Protein 4G6Z (pdb70)

Organism: Burkholderia thailandensis (strain ATCC 700388 / DSM 13276 / CCUG 48851 / CIP 106301 / E264) (NCBI:txid271848)

Radius of gyration: 27.38 Å; Cα contacts (8 Å, |Δi|>4): 593; chains: 1; bounding box: 40×52×103 Å

B-factor: mean 34.62, std 13.92, range [14.54, 99.1]

Foldseek 3Di:
DQAEEEQEDAQQPFAFLQNCLLLLQRLLQCLLRVHFYEYEYEHPPVVRHDPNSVVLSVVLCVLLPSDGDYDHHYLVVCQVVLLVVVVVCVVVLQKFWADCPPCLVRDDPPDDHDDHDPVGQIFIWGPFDCADWFWAQALQQGIDIGGSVPPHGDGQADSVGGGDRLSSVLSCCQVSVHAEYEEACVCVVSQRVSQRVNVVSPHDRHHYYHAAFEAEPVRHGADVVVPGQGSVSCLVFFARSQLSSLQSLPQFFDDPPDRDDGPVVSSNPDDSNGGDNYYGYDDVVSSLVSRLVVLLVDQLVVLLVSLQVLLVVVVAHPVLQVVWFPSSLLSNQQSNVGSGSSVSNVQSCVRRDDPPNDPDPVSSVVRGDPVRVVVVVVD

CATH classification: 3.40.50.620

Secondary structure (DSSP, 8-state):
---EEEE-----S--BHHHHHHHHHHHHHHHHTT-EEEEEE----GGG--HHHHHHHHHHHHHTT---SEEEEEGGG-HHHHHHHHHHHHHTTSEE-------TT---TTPPPPPPPTT-PPPEEE----SSEEEEEETTTEEEEEEGGG----EEE-TTSPBPHHHHHHHHHHHTT--EEEEEGGGGGGHHHHHHHHHHTTPPPPEEEEEPPEE-TTSSB--TTTTPPBHHHHHHTT--HHHHHHHHHTSSB-BTB-----HHHHHHH--GGGB-SS-EE--HHHHHHHHHHHHHHS-HHHHHHHHHHHHHTTT--HHHHHHSS-HHHHHHHH-TT-SSHHHHHHHHGGGTS-----S-HHHHHHHS-HHHHHHHHH-

Structure (mmCIF, N/CA/C/O backbone):
data_4G6Z
#
_entry.id   4G6Z
#
_cell.length_a   88.950
_cell.length_b   88.950
_cell.length_c   132.270
_cell.angle_alpha   90.000
_cell.angle_beta   90.000
_cell.angle_gamma   90.000
#
_symmetry.space_group_name_H-M   'P 41 21 2'
#
loop_
_entity.id
_entity.type
_entity.pdbx_description
1 polymer 'Glutamate-tRNA ligase'
2 non-polymer 'GLUTAMIC ACID'
3 non-polymer (4S)-2-METHYL-2,4-PENTANEDIOL
4 non-polymer 'SODIUM ION'
5 non-polymer 'CHLORIDE ION'
6 water water
#
loop_
_atom_site.group_PDB
_atom_site.id
_atom_site.type_symbol
_atom_site.label_atom_id
_atom_site.label_alt_id
_atom_site.label_comp_id
_atom_site.label_asym_id
_atom_site.label_entity_id
_atom_site.label_seq_id
_atom_site.pdbx_PDB_ins_code
_atom_site.Cartn_x
_atom_site.Cartn_y
_atom_site.Cartn_z
_atom_site.occupancy
_atom_site.B_iso_or_equiv
_atom_site.auth_seq_id
_atom_site.auth_comp_id
_atom_site.auth_asym_id
_atom_site.auth_atom_id
_atom_site.pdbx_PDB_model_num
ATOM 1 N N . ARG A 1 24 ? 4.929 36.946 22.814 1.00 48.37 3 ARG A N 1
ATOM 2 C CA . ARG A 1 24 ? 5.181 35.665 23.537 1.00 47.04 3 ARG A CA 1
ATOM 3 C C . ARG A 1 24 ? 5.906 35.914 24.846 1.00 40.00 3 ARG A C 1
ATOM 4 O O . ARG A 1 24 ? 6.597 36.912 24.997 1.00 38.74 3 ARG A O 1
ATOM 12 N N . PRO A 1 25 ? 5.736 35.015 25.809 1.00 35.67 4 PRO A N 1
ATOM 13 C CA . PRO A 1 25 ? 6.344 35.303 27.090 1.00 34.58 4 PRO A CA 1
ATOM 14 C C . PRO A 1 25 ? 7.890 35.378 27.027 1.00 31.11 4 PRO A C 1
ATOM 15 O O . PRO A 1 25 ? 8.555 34.731 26.207 1.00 31.50 4 PRO A O 1
ATOM 19 N N . VAL A 1 26 ? 8.434 36.215 27.872 1.00 29.95 5 VAL A N 1
ATOM 20 C CA . VAL A 1 26 ? 9.873 36.408 27.976 1.00 28.02 5 VAL A CA 1
ATOM 21 C C . VAL A 1 26 ? 10.586 35.217 28.668 1.00 26.16 5 VAL A C 1
ATOM 22 O O . VAL A 1 26 ? 10.109 34.668 29.646 1.00 24.89 5 VAL A O 1
ATOM 26 N N . ARG A 1 27 ? 11.730 34.822 28.111 1.00 25.85 6 ARG A N 1
ATOM 27 C CA . ARG A 1 27 ? 12.586 33.770 28.665 1.00 25.19 6 ARG A CA 1
ATOM 28 C C . ARG A 1 27 ? 14.026 34.284 28.633 1.00 24.19 6 ARG A C 1
ATOM 29 O O . ARG A 1 27 ? 14.603 34.473 27.557 1.00 22.32 6 ARG A O 1
ATOM 37 N N . THR A 1 28 ? 14.569 34.550 29.819 1.00 25.04 7 THR A N 1
ATOM 38 C CA . THR A 1 28 ? 15.926 35.055 29.991 1.00 25.29 7 THR A CA 1
ATOM 39 C C . THR A 1 28 ? 16.763 33.983 30.666 1.00 23.47 7 THR A C 1
ATOM 40 O O . THR A 1 28 ? 16.226 32.963 31.138 1.00 21.94 7 THR A O 1
ATOM 44 N N . ARG A 1 29 ? 18.077 34.217 30.744 1.00 21.97 8 ARG A N 1
ATOM 45 C CA . ARG A 1 29 ? 18.967 33.303 31.489 1.00 21.45 8 ARG A CA 1
ATOM 46 C C . ARG A 1 29 ? 20.184 33.966 32.125 1.00 20.55 8 ARG A C 1
ATOM 47 O O . ARG A 1 29 ? 20.564 35.089 31.805 1.00 20.18 8 ARG A O 1
ATOM 55 N N . PHE A 1 30 ? 20.766 33.250 33.074 1.00 20.70 9 PHE A N 1
ATOM 56 C CA . PHE A 1 30 ? 22.031 33.608 33.653 1.00 19.48 9 PHE A CA 1
ATOM 57 C C . PHE A 1 30 ? 22.824 32.354 33.434 1.00 20.42 9 PHE A C 1
ATOM 58 O O . PHE A 1 30 ? 22.377 31.271 33.853 1.00 20.62 9 PHE A O 1
ATOM 66 N N . ALA A 1 31 ? 23.980 32.479 32.768 1.00 20.15 10 ALA A N 1
ATOM 67 C CA . ALA A 1 31 ? 24.757 31.335 32.327 1.00 19.42 10 ALA A CA 1
ATOM 68 C C . ALA A 1 31 ? 26.219 31.471 32.719 1.00 20.78 10 ALA A C 1
ATOM 69 O O . ALA A 1 31 ? 27.075 31.507 31.848 1.00 21.06 10 ALA A O 1
ATOM 71 N N . PRO A 1 32 ? 26.504 31.535 34.032 1.00 20.80 11 PRO A N 1
ATOM 72 C CA . PRO A 1 32 ? 27.863 31.675 34.509 1.00 21.78 11 PRO A CA 1
ATOM 73 C C . PRO A 1 32 ? 28.798 30.491 34.226 1.00 23.14 11 PRO A C 1
ATOM 74 O O . PRO A 1 32 ? 28.420 29.300 34.345 1.00 22.39 11 PRO A O 1
ATOM 78 N N . SER A 1 33 ? 30.020 30.844 33.858 1.00 25.47 12 SER A N 1
ATOM 79 C CA . SER A 1 33 ? 31.147 29.914 33.884 1.00 29.19 12 SER A CA 1
ATOM 80 C C . SER A 1 33 ? 31.689 29.865 35.324 1.00 30.53 12 SER A C 1
ATOM 81 O O . SER A 1 33 ? 31.992 30.884 35.896 1.00 29.54 12 SER A O 1
ATOM 84 N N . PRO A 1 34 ? 31.769 28.673 35.934 1.00 33.17 13 PRO A N 1
ATOM 85 C CA . PRO A 1 34 ? 32.140 28.666 37.362 1.00 33.33 13 PRO A CA 1
ATOM 86 C C . PRO A 1 34 ? 33.644 28.634 37.631 1.00 34.36 13 PRO A C 1
ATOM 87 O O . PRO A 1 34 ? 34.217 27.599 37.983 1.00 39.89 13 PRO A O 1
ATOM 91 N N . THR A 1 35 ? 34.272 29.780 37.526 1.00 33.19 14 THR A N 1
ATOM 92 C CA . THR A 1 35 ? 35.725 29.872 37.642 1.00 36.06 14 THR A CA 1
ATOM 93 C C . THR A 1 35 ? 36.261 30.095 39.071 1.00 36.18 14 THR A C 1
ATOM 94 O O . THR A 1 35 ? 37.460 30.231 39.254 1.00 40.23 14 THR A O 1
ATOM 98 N N . GLY A 1 36 ? 35.388 30.104 40.074 1.00 36.59 15 GLY A N 1
ATOM 99 C CA . GLY A 1 36 ? 35.805 30.135 41.493 1.00 37.78 15 GLY A CA 1
ATOM 100 C C . GLY A 1 36 ? 35.672 31.460 42.229 1.00 35.85 15 GLY A C 1
ATOM 101 O O . GLY A 1 36 ? 35.908 31.519 43.437 1.00 36.36 15 GLY A O 1
ATOM 102 N N . PHE A 1 37 ? 35.306 32.531 41.528 1.00 33.17 16 PHE A N 1
ATOM 103 C CA . PHE A 1 37 ? 35.207 33.855 42.171 1.00 33.90 16 PHE A CA 1
ATOM 104 C C . PHE A 1 37 ? 34.127 34.683 41.514 1.00 32.33 16 PHE A C 1
ATOM 105 O O . PHE A 1 37 ? 34.098 34.776 40.273 1.00 29.13 16 PHE A O 1
ATOM 113 N N . ILE A 1 38 ? 33.293 35.328 42.335 1.00 30.17 17 ILE A N 1
ATOM 114 C CA . ILE A 1 38 ? 32.192 36.163 41.829 1.00 31.02 17 ILE A CA 1
ATOM 115 C C . ILE A 1 38 ? 32.258 37.515 42.519 1.00 29.32 17 ILE A C 1
ATOM 116 O O . ILE A 1 38 ? 32.255 37.567 43.765 1.00 28.26 17 ILE A O 1
ATOM 121 N N . HIS A 1 39 ? 32.334 38.597 41.739 1.00 24.71 18 HIS A N 1
ATOM 122 C CA . HIS A 1 39 ? 32.274 39.937 42.314 1.00 22.71 18 HIS A CA 1
ATOM 123 C C . HIS A 1 39 ? 30.922 40.613 41.967 1.00 22.18 18 HIS A C 1
ATOM 124 O O . HIS A 1 39 ? 30.041 40.002 41.335 1.00 21.14 18 HIS A O 1
ATOM 131 N N . LEU A 1 40 ? 30.741 41.860 42.382 1.00 22.81 19 LEU A N 1
ATOM 132 C CA . LEU A 1 40 ? 29.495 42.610 42.098 1.00 22.28 19 LEU A CA 1
ATOM 133 C C . LEU A 1 40 ? 29.147 42.702 40.603 1.00 22.73 19 LEU A C 1
ATOM 134 O O . LEU A 1 40 ? 27.980 42.563 40.241 1.00 21.60 19 LEU A O 1
ATOM 139 N N . GLY A 1 41 ? 30.158 42.940 39.761 1.00 22.30 20 GLY A N 1
ATOM 140 C CA . GLY A 1 41 ? 30.011 42.946 38.291 1.00 22.82 20 GLY A CA 1
ATOM 141 C C . GLY A 1 41 ? 29.430 41.637 37.753 1.00 23.64 20 GLY A C 1
ATOM 142 O O . GLY A 1 41 ? 28.512 41.646 36.910 1.00 27.66 20 GLY A O 1
ATOM 143 N N . ASN A 1 42 ? 29.924 40.514 38.261 1.00 24.12 21 ASN A N 1
ATOM 144 C CA . ASN A 1 42 ? 29.445 39.196 37.855 1.00 24.47 21 ASN A CA 1
ATOM 145 C C . ASN A 1 42 ? 27.984 38.984 38.264 1.00 23.92 21 ASN A C 1
ATOM 146 O O . ASN A 1 42 ? 27.186 38.570 37.453 1.00 24.97 21 ASN A O 1
ATOM 151 N N . ILE A 1 43 ? 27.631 39.259 39.522 1.00 22.00 22 ILE A N 1
ATOM 152 C CA . ILE A 1 43 ? 26.295 38.957 39.996 1.00 22.35 22 ILE A CA 1
ATOM 153 C C . ILE A 1 43 ? 25.288 39.967 39.409 1.00 22.03 22 ILE A C 1
ATOM 154 O O . ILE A 1 43 ? 24.101 39.678 39.292 1.00 21.21 22 ILE A O 1
ATOM 159 N N . ARG A 1 44 ? 25.749 41.153 39.039 1.00 21.95 23 ARG A N 1
ATOM 160 C CA . ARG A 1 44 ? 24.877 42.062 38.300 1.00 22.77 23 ARG A CA 1
ATOM 161 C C . ARG A 1 44 ? 24.371 41.421 36.991 1.00 23.97 23 ARG A C 1
ATOM 162 O O . ARG A 1 44 ? 23.219 41.694 36.546 1.00 22.77 23 ARG A O 1
ATOM 170 N N . SER A 1 45 ? 25.181 40.554 36.375 1.00 22.84 24 SER A N 1
ATOM 171 C CA . SER A 1 45 ? 24.735 39.891 35.150 1.00 22.73 24 SER A CA 1
ATOM 172 C C . SER A 1 45 ? 23.690 38.781 35.419 1.00 21.97 24 SER A C 1
ATOM 173 O O . SER A 1 45 ? 23.096 38.253 34.485 1.00 22.61 24 SER A O 1
ATOM 176 N N . ALA A 1 46 ? 23.446 38.451 36.690 1.00 20.28 25 ALA A N 1
ATOM 177 C CA . ALA A 1 46 ? 22.311 37.643 37.110 1.00 20.62 25 ALA A CA 1
ATOM 178 C C . ALA A 1 46 ? 21.093 38.530 37.444 1.00 21.22 25 ALA A C 1
ATOM 179 O O . ALA A 1 46 ? 19.948 38.211 37.091 1.00 20.66 25 ALA A O 1
ATOM 181 N N . LEU A 1 47 ? 21.356 39.645 38.131 1.00 20.19 26 LEU A N 1
ATOM 182 C CA . LEU A 1 47 ? 20.299 40.555 38.591 1.00 20.15 26 LEU A CA 1
ATOM 183 C C . LEU A 1 47 ? 19.429 41.096 37.445 1.00 20.04 26 LEU A C 1
ATOM 184 O O . LEU A 1 47 ? 18.201 41.151 37.540 1.00 20.68 26 LEU A O 1
ATOM 189 N N . TYR A 1 48 ? 20.056 41.528 36.370 1.00 19.58 27 TYR A N 1
ATOM 190 C CA . TYR A 1 48 ? 19.320 42.145 35.283 1.00 20.59 27 TYR A CA 1
ATOM 191 C C . TYR A 1 48 ? 18.414 41.183 34.487 1.00 21.73 27 TYR A C 1
ATOM 192 O O . TYR A 1 48 ? 17.277 41.514 34.263 1.00 21.43 27 TYR A O 1
ATOM 201 N N . PRO A 1 49 ? 18.903 39.997 34.077 1.00 22.28 28 PRO A N 1
ATOM 202 C CA . PRO A 1 49 ? 17.965 39.055 33.472 1.00 23.37 28 PRO A CA 1
ATOM 203 C C . PRO A 1 49 ? 16.879 38.532 34.437 1.00 23.07 28 PRO A C 1
ATOM 204 O O . PRO A 1 49 ? 15.746 38.230 34.004 1.00 22.97 28 PRO A O 1
ATOM 208 N N . TRP A 1 50 ? 17.209 38.411 35.722 1.00 21.77 29 TRP A N 1
ATOM 209 C CA . TRP A 1 50 ? 16.222 38.022 36.710 1.00 22.38 29 TRP A CA 1
ATOM 210 C C . TRP A 1 50 ? 15.136 39.099 36.724 1.00 22.61 29 TRP A C 1
ATOM 211 O O . TRP A 1 50 ? 13.943 38.804 36.602 1.00 23.25 29 TRP A O 1
ATOM 222 N N . ALA A 1 51 ? 15.559 40.349 36.872 1.00 21.75 30 ALA A N 1
ATOM 223 C CA . ALA A 1 51 ? 14.619 41.458 36.946 1.00 23.02 30 ALA A CA 1
ATOM 224 C C . ALA A 1 51 ? 13.773 41.582 35.666 1.00 24.67 30 ALA A C 1
ATOM 225 O O . ALA A 1 51 ? 12.576 41.861 35.756 1.00 24.43 30 ALA A O 1
ATOM 227 N N . PHE A 1 52 ? 14.390 41.409 34.487 1.00 23.70 31 PHE A N 1
ATOM 228 C CA . PHE A 1 52 ? 13.635 41.533 33.255 1.00 22.70 31 PHE A CA 1
ATOM 229 C C . PHE A 1 52 ? 12.557 40.432 33.168 1.00 23.20 31 PHE A C 1
ATOM 230 O O . PHE A 1 52 ? 11.395 40.729 32.911 1.00 23.58 31 PHE A O 1
ATOM 238 N N . ALA A 1 53 ? 12.928 39.185 33.434 1.00 22.35 32 ALA A N 1
ATOM 239 C CA . ALA A 1 53 ? 11.941 38.109 33.538 1.00 23.95 32 ALA A CA 1
ATOM 240 C C . ALA A 1 53 ? 10.787 38.424 34.529 1.00 26.68 32 ALA A C 1
ATOM 241 O O . ALA A 1 53 ? 9.597 38.320 34.170 1.00 25.94 32 ALA A O 1
ATOM 243 N N . ARG A 1 54 ? 11.125 38.789 35.767 1.00 27.40 33 ARG A N 1
ATOM 244 C CA . ARG A 1 54 ? 10.093 39.066 36.762 1.00 29.65 33 ARG A CA 1
ATOM 245 C C . ARG A 1 54 ? 9.200 40.238 36.299 1.00 30.24 33 ARG A C 1
ATOM 246 O O . ARG A 1 54 ? 7.987 40.178 36.434 1.00 30.41 33 ARG A O 1
ATOM 254 N N . LYS A 1 55 ? 9.793 41.285 35.731 1.00 30.70 34 LYS A N 1
ATOM 255 C CA . LYS A 1 55 ? 9.024 42.437 35.245 1.00 31.70 34 LYS A CA 1
ATOM 256 C C . LYS A 1 55 ? 8.010 42.010 34.173 1.00 34.62 34 LYS A C 1
ATOM 257 O O . LYS A 1 55 ? 6.860 42.459 34.182 1.00 33.93 34 LYS A O 1
ATOM 263 N N . MET A 1 56 ? 8.420 41.132 33.266 1.00 33.42 35 MET A N 1
ATOM 264 C CA . MET A 1 56 ? 7.550 40.743 32.149 1.00 35.46 35 MET A CA 1
ATOM 265 C C . MET A 1 56 ? 6.741 39.501 32.464 1.00 34.97 35 MET A C 1
ATOM 266 O O . MET A 1 56 ? 6.189 38.897 31.559 1.00 35.70 35 MET A O 1
ATOM 271 N N . LYS A 1 57 ? 6.674 39.115 33.733 1.00 34.50 36 LYS A N 1
ATOM 272 C CA . LYS A 1 57 ? 6.033 37.858 34.131 1.00 37.85 36 LYS A CA 1
ATOM 273 C C . LYS A 1 57 ? 6.505 36.680 33.268 1.00 35.65 36 LYS A C 1
ATOM 274 O O . LYS A 1 57 ? 5.707 35.885 32.800 1.00 37.05 36 LYS A O 1
ATOM 280 N N . GLY A 1 58 ? 7.802 36.577 33.050 1.00 32.45 37 GLY A N 1
ATOM 281 C CA . GLY A 1 58 ? 8.352 35.516 32.218 1.00 30.95 37 GLY A CA 1
ATOM 282 C C . GLY A 1 58 ? 9.140 34.511 33.027 1.00 28.86 37 GLY A C 1
ATOM 283 O O . GLY A 1 58 ? 8.909 34.323 34.236 1.00 28.64 37 GLY A O 1
ATOM 284 N N . THR A 1 59 ? 10.087 33.872 32.361 1.00 27.61 38 THR A N 1
ATOM 285 C CA . THR A 1 59 ? 10.871 32.799 32.971 1.00 27.55 38 THR A CA 1
ATOM 286 C C . THR A 1 59 ? 12.359 33.149 33.000 1.00 26.67 38 THR A C 1
ATOM 287 O O . THR A 1 59 ? 12.914 33.613 31.993 1.00 25.71 38 THR A O 1
ATOM 291 N N . PHE A 1 60 ? 12.998 32.882 34.140 1.00 25.29 39 PHE A N 1
ATOM 292 C CA . PHE A 1 60 ? 14.447 33.039 34.323 1.00 24.53 39 PHE A CA 1
ATOM 293 C C . PHE A 1 60 ? 15.110 31.679 34.511 1.00 24.96 39 PHE A C 1
ATOM 294 O O . PHE A 1 60 ? 14.811 30.967 35.462 1.00 25.65 39 PHE A O 1
ATOM 302 N N . VAL A 1 61 ? 16.025 31.341 33.603 1.00 23.96 40 VAL A N 1
ATOM 303 C CA . VAL A 1 61 ? 16.665 30.035 33.537 1.00 24.20 40 VAL A CA 1
ATOM 304 C C . VAL A 1 61 ? 18.079 30.142 34.056 1.00 23.93 40 VAL A C 1
ATOM 305 O O . VAL A 1 61 ? 18.807 31.078 33.687 1.00 23.18 40 VAL A O 1
ATOM 309 N N . LEU A 1 62 ? 18.514 29.166 34.856 1.00 23.48 41 LEU A N 1
ATOM 310 C CA . LEU A 1 62 ? 19.927 29.089 35.273 1.00 23.49 41 LEU A CA 1
ATOM 311 C C . LEU A 1 62 ? 20.646 27.971 34.539 1.00 25.36 41 LEU A C 1
ATOM 312 O O . LEU A 1 62 ? 20.206 26.812 34.617 1.00 26.34 41 LEU A O 1
ATOM 317 N N . ARG A 1 63 ? 21.766 28.309 33.884 1.00 24.48 42 ARG A N 1
ATOM 318 C CA . ARG A 1 63 ? 22.610 27.360 33.178 1.00 26.42 42 ARG A CA 1
ATOM 319 C C . ARG A 1 63 ? 24.010 27.485 33.759 1.00 24.16 42 ARG A C 1
ATOM 320 O O . ARG A 1 63 ? 24.471 28.582 34.067 1.00 23.45 42 ARG A O 1
ATOM 328 N N . ILE A 1 64 ? 24.680 26.364 33.956 1.00 23.30 43 ILE A N 1
ATOM 329 C CA . ILE A 1 64 ? 26.052 26.374 34.405 1.00 25.09 43 ILE A CA 1
ATOM 330 C C . ILE A 1 64 ? 26.924 25.972 33.226 1.00 26.52 43 ILE A C 1
ATOM 331 O O . ILE A 1 64 ? 26.798 24.841 32.716 1.00 27.18 43 ILE A O 1
ATOM 336 N N . GLU A 1 65 ? 27.818 26.865 32.823 1.00 25.78 44 GLU A N 1
ATOM 337 C CA . GLU A 1 65 ? 28.716 26.616 31.704 1.00 28.64 44 GLU A CA 1
ATOM 338 C C . GLU A 1 65 ? 30.052 26.011 32.157 1.00 30.39 44 GLU A C 1
ATOM 339 O O . GLU A 1 65 ? 31.079 26.677 32.255 1.00 30.10 44 GLU A O 1
ATOM 345 N N . ASP A 1 66 ? 30.031 24.705 32.404 1.00 32.53 45 ASP A N 1
ATOM 346 C CA . ASP A 1 66 ? 31.192 24.023 32.977 1.00 33.51 45 ASP A CA 1
ATOM 347 C C . ASP A 1 66 ? 32.078 23.236 31.989 1.00 36.27 45 ASP A C 1
ATOM 348 O O . ASP A 1 66 ? 32.792 22.336 32.415 1.00 40.24 45 ASP A O 1
ATOM 353 N N . THR A 1 67 ? 32.070 23.544 30.695 1.00 35.82 46 THR A N 1
ATOM 354 C CA . THR A 1 67 ? 32.809 22.665 29.755 1.00 39.38 46 THR A CA 1
ATOM 355 C C . THR A 1 67 ? 34.340 22.779 29.826 1.00 43.70 46 THR A C 1
ATOM 356 O O . THR A 1 67 ? 35.048 21.916 29.303 1.00 41.57 46 THR A O 1
ATOM 360 N N . ASP A 1 68 ? 34.842 23.819 30.487 1.00 46.56 47 ASP A N 1
ATOM 361 C CA . ASP A 1 68 ? 36.263 23.921 30.782 1.00 50.60 47 ASP A CA 1
ATOM 362 C C . ASP A 1 68 ? 36.504 23.304 32.160 1.00 51.83 47 ASP A C 1
ATOM 363 O O . ASP A 1 68 ? 36.572 24.022 33.173 1.00 46.48 47 ASP A O 1
ATOM 368 N N . VAL A 1 69 ? 36.643 21.973 32.185 1.00 54.48 48 VAL A N 1
ATOM 369 C CA . VAL A 1 69 ? 36.759 21.214 33.451 1.00 60.59 48 VAL A CA 1
ATOM 370 C C . VAL A 1 69 ? 37.965 21.682 34.287 1.00 60.31 48 VAL A C 1
ATOM 371 O O . VAL A 1 69 ? 37.921 21.640 35.520 1.00 62.26 48 VAL A O 1
ATOM 375 N N . GLU A 1 70 ? 39.009 22.149 33.603 1.00 59.22 49 GLU A N 1
ATOM 376 C CA . GLU A 1 70 ? 40.192 22.725 34.237 1.00 61.61 49 GLU A CA 1
ATOM 377 C C . GLU A 1 70 ? 39.871 23.967 35.071 1.00 62.71 49 GLU A C 1
ATOM 378 O O . GLU A 1 70 ? 40.430 24.155 36.153 1.00 62.06 49 GLU A O 1
ATOM 380 N N . ARG A 1 71 ? 38.977 24.811 34.564 1.00 60.03 50 ARG A N 1
ATOM 381 C CA . ARG A 1 71 ? 38.627 26.062 35.229 1.00 59.33 50 ARG A CA 1
ATOM 382 C C . ARG A 1 71 ? 37.217 26.046 35.856 1.00 58.51 50 ARG A C 1
ATOM 383 O O . ARG A 1 71 ? 36.618 27.104 36.043 1.00 64.04 50 ARG A O 1
ATOM 385 N N . SER A 1 72 ? 36.695 24.859 36.178 1.00 55.29 51 SER A N 1
ATOM 386 C CA . SER A 1 72 ? 35.357 24.708 36.792 1.00 50.92 51 SER A CA 1
ATOM 387 C C . SER A 1 72 ? 35.442 23.773 37.999 1.00 52.11 51 SER A C 1
ATOM 388 O O . SER A 1 72 ? 36.302 22.901 38.036 1.00 56.09 51 SER A O 1
ATOM 391 N N . SER A 1 73 ? 34.549 23.958 38.975 1.00 49.98 52 SER A N 1
ATOM 392 C CA . SER A 1 73 ? 34.458 23.073 40.161 1.00 48.17 52 SER A CA 1
ATOM 393 C C . SER A 1 73 ? 33.089 23.160 40.839 1.00 46.89 52 SER A C 1
ATOM 394 O O . SER A 1 73 ? 32.351 24.142 40.660 1.00 44.72 52 SER A O 1
ATOM 397 N N . GLN A 1 74 ? 32.758 22.142 41.619 1.00 45.27 53 GLN A N 1
ATOM 398 C CA . GLN A 1 74 ? 31.513 22.124 42.394 1.00 48.31 53 GLN A CA 1
ATOM 399 C C . GLN A 1 74 ? 31.454 23.256 43.425 1.00 46.61 53 GLN A C 1
ATOM 400 O O . GLN A 1 74 ? 30.393 23.841 43.665 1.00 42.57 53 GLN A O 1
ATOM 406 N N . GLU A 1 75 ? 32.600 23.539 44.037 1.00 44.67 54 GLU A N 1
ATOM 407 C CA . GLU A 1 75 ? 32.697 24.608 45.017 1.00 44.10 54 GLU A CA 1
ATOM 408 C C . GLU A 1 75 ? 32.268 25.907 44.352 1.00 37.31 54 GLU A C 1
ATOM 409 O O . GLU A 1 75 ? 31.466 26.656 44.897 1.00 33.01 54 GLU A O 1
ATOM 415 N N . ALA A 1 76 ? 32.818 26.168 43.173 1.00 35.52 55 ALA A N 1
ATOM 416 C CA . ALA A 1 76 ? 32.455 27.363 42.404 1.00 33.51 55 ALA A CA 1
ATOM 417 C C . ALA A 1 76 ? 30.932 27.422 42.167 1.00 32.28 55 ALA A C 1
ATOM 418 O O . ALA A 1 76 ? 30.307 28.472 42.362 1.00 29.26 55 ALA A O 1
ATOM 420 N N . VAL A 1 77 ? 30.330 26.290 41.798 1.00 31.36 56 VAL A N 1
ATOM 421 C CA . VAL A 1 77 ? 28.882 26.242 41.554 1.00 31.63 56 VAL A CA 1
ATOM 422 C C . VAL A 1 77 ? 28.097 26.609 42.824 1.00 33.19 56 VAL A C 1
ATOM 423 O O . VAL A 1 77 ? 27.194 27.460 42.777 1.00 29.01 56 VAL A O 1
ATOM 427 N N . ASP A 1 78 ? 28.452 25.996 43.963 1.00 33.31 57 ASP A N 1
ATOM 428 C CA . ASP A 1 78 ? 27.713 26.252 45.196 1.00 33.43 57 ASP A CA 1
ATOM 429 C C . ASP A 1 78 ? 27.863 27.714 45.581 1.00 31.34 57 ASP A C 1
ATOM 430 O O . ASP A 1 78 ? 26.929 28.295 46.112 1.00 30.36 57 ASP A O 1
ATOM 435 N N . ALA A 1 79 ? 29.017 28.320 45.296 1.00 28.65 58 ALA A N 1
ATOM 436 C CA . ALA A 1 79 ? 29.188 29.744 45.632 1.00 30.83 58 ALA A CA 1
ATOM 437 C C . ALA A 1 79 ? 28.293 30.658 44.772 1.00 29.16 58 ALA A C 1
ATOM 438 O O . ALA A 1 79 ? 27.774 31.669 45.260 1.00 27.96 58 ALA A O 1
ATOM 440 N N . ILE A 1 80 ? 28.104 30.292 43.501 1.00 28.87 59 ILE A N 1
ATOM 441 C CA . ILE A 1 80 ? 27.160 30.984 42.644 1.00 28.32 59 ILE A CA 1
ATOM 442 C C . ILE A 1 80 ? 25.741 30.843 43.196 1.00 27.30 59 ILE A C 1
ATOM 443 O O . ILE A 1 80 ? 25.019 31.834 43.316 1.00 24.45 59 ILE A O 1
ATOM 448 N N . LEU A 1 81 ? 25.338 29.623 43.537 1.00 26.71 60 LEU A N 1
ATOM 449 C CA . LEU A 1 81 ? 23.995 29.425 44.065 1.00 27.25 60 LEU A CA 1
ATOM 450 C C . LEU A 1 81 ? 23.789 30.173 45.378 1.00 28.18 60 LEU A C 1
ATOM 451 O O . LEU A 1 81 ? 22.693 30.653 45.634 1.00 27.16 60 LEU A O 1
ATOM 456 N N . GLU A 1 82 ? 24.833 30.242 46.206 1.00 27.91 61 GLU A N 1
ATOM 457 C CA . GLU A 1 82 ? 24.758 30.921 47.501 1.00 29.99 61 GLU A CA 1
ATOM 458 C C . GLU A 1 82 ? 24.613 32.435 47.333 1.00 27.93 61 GLU A C 1
ATOM 459 O O . GLU A 1 82 ? 23.797 33.055 48.008 1.00 29.00 61 GLU A O 1
ATOM 465 N N . GLY A 1 83 ? 25.379 33.024 46.423 1.00 27.27 62 GLY A N 1
ATOM 466 C CA . GLY A 1 83 ? 25.285 34.469 46.163 1.00 27.25 62 GLY A CA 1
ATOM 467 C C . GLY A 1 83 ? 23.933 34.830 45.561 1.00 26.10 62 GLY A C 1
ATOM 468 O O . GLY A 1 83 ? 23.290 35.786 45.977 1.00 25.39 62 GLY A O 1
ATOM 469 N N . MET A 1 84 ? 23.489 34.050 44.582 1.00 25.96 63 MET A N 1
ATOM 470 C CA . MET A 1 84 ? 22.143 34.230 44.002 1.00 25.49 63 MET A CA 1
ATOM 471 C C . MET A 1 84 ? 21.061 34.161 45.091 1.00 27.82 63 MET A C 1
ATOM 472 O O . MET A 1 84 ? 20.157 34.993 45.116 1.00 28.75 63 MET A O 1
ATOM 477 N N . ALA A 1 85 ? 21.140 33.165 45.975 1.00 28.85 64 ALA A N 1
ATOM 478 C CA . ALA A 1 85 ? 20.125 33.041 47.047 1.00 30.06 64 ALA A CA 1
ATOM 479 C C . ALA A 1 85 ? 20.217 34.194 48.036 1.00 29.99 64 ALA A C 1
ATOM 480 O O . ALA A 1 85 ? 19.193 34.722 48.436 1.00 30.91 64 ALA A O 1
ATOM 482 N N . TRP A 1 86 ? 21.427 34.611 48.401 1.00 29.08 65 TRP A N 1
ATOM 483 C CA . TRP A 1 86 ? 21.593 35.764 49.295 1.00 27.91 65 TRP A CA 1
ATOM 484 C C . TRP A 1 86 ? 20.888 37.020 48.774 1.00 27.76 65 TRP A C 1
ATOM 485 O O . TRP A 1 86 ? 20.322 37.808 49.566 1.00 26.82 65 TRP A O 1
ATOM 496 N N . LEU A 1 87 ? 20.898 37.209 47.448 1.00 26.77 66 LEU A N 1
ATOM 497 C CA . LEU A 1 87 ? 20.282 38.380 46.851 1.00 27.12 66 LEU A CA 1
ATOM 498 C C . LEU A 1 87 ? 18.861 38.138 46.382 1.00 26.86 66 LEU A C 1
ATOM 499 O O . LEU A 1 87 ? 18.283 39.017 45.769 1.00 26.70 66 LEU A O 1
ATOM 504 N N . GLY A 1 88 ? 18.285 36.974 46.656 1.00 27.58 67 GLY A N 1
ATOM 505 C CA . GLY A 1 88 ? 16.878 36.738 46.304 1.00 27.77 67 GLY A CA 1
ATOM 506 C C . GLY A 1 88 ? 16.639 36.514 44.811 1.00 28.40 67 GLY A C 1
ATOM 507 O O . GLY A 1 88 ? 15.509 36.681 44.320 1.00 28.25 67 GLY A O 1
ATOM 508 N N . LEU A 1 89 ? 17.685 36.101 44.092 1.00 27.60 68 LEU A N 1
ATOM 509 C CA . LEU A 1 89 ? 17.584 35.841 42.644 1.00 27.07 68 LEU A CA 1
ATOM 510 C C . LEU A 1 89 ? 17.147 34.389 42.400 1.00 28.78 68 LEU A C 1
ATOM 511 O O . LEU A 1 89 ? 17.944 33.529 42.024 1.00 27.90 68 LEU A O 1
ATOM 516 N N . ASP A 1 90 ? 15.866 34.137 42.636 1.00 31.29 69 ASP A N 1
ATOM 517 C CA . ASP A 1 90 ? 15.276 32.822 42.438 1.00 32.81 69 ASP A CA 1
ATOM 518 C C . ASP A 1 90 ? 15.128 32.534 40.940 1.00 33.27 69 ASP A C 1
ATOM 519 O O . ASP A 1 90 ? 14.845 33.430 40.138 1.00 32.29 69 ASP A O 1
ATOM 524 N N . TYR A 1 91 ? 15.323 31.284 40.566 1.00 31.72 70 TYR A N 1
ATOM 525 C CA . TYR A 1 91 ? 15.308 30.903 39.142 1.00 32.14 70 TYR A CA 1
ATOM 526 C C . TYR A 1 91 ? 14.192 29.891 38.926 1.00 34.07 70 TYR A C 1
ATOM 527 O O . TYR A 1 91 ? 13.855 29.108 39.824 1.00 31.22 70 TYR A O 1
ATOM 536 N N . ASP A 1 92 ? 13.587 29.934 37.743 1.00 33.93 71 ASP A N 1
ATOM 537 C CA . ASP A 1 92 ? 12.414 29.122 37.468 1.00 33.20 71 ASP A CA 1
ATOM 538 C C . ASP A 1 92 ? 12.770 27.746 36.914 1.00 32.90 71 ASP A C 1
ATOM 539 O O . ASP A 1 92 ? 12.043 26.800 37.138 1.00 31.94 71 ASP A O 1
ATOM 544 N N . GLU A 1 93 ? 13.849 27.659 36.142 1.00 32.58 72 GLU A N 1
ATOM 545 C CA . GLU A 1 93 ? 14.290 26.412 35.541 1.00 32.30 72 GLU A CA 1
ATOM 546 C C . GLU A 1 93 ? 15.768 26.305 35.777 1.00 31.17 72 GLU A C 1
ATOM 547 O O . GLU A 1 93 ? 16.461 27.332 35.882 1.00 29.79 72 GLU A O 1
ATOM 553 N N . GLY A 1 94 ? 16.255 25.069 35.846 1.00 30.92 73 GLY A N 1
ATOM 554 C CA . GLY A 1 94 ? 17.665 24.765 36.066 1.00 31.45 73 GLY A CA 1
ATOM 555 C C . GLY A 1 94 ? 17.963 24.339 37.488 1.00 34.00 73 GLY A C 1
ATOM 556 O O . GLY A 1 94 ? 17.037 24.146 38.277 1.00 36.53 73 GLY A O 1
ATOM 557 N N . PRO A 1 95 ? 19.256 24.225 37.850 1.00 34.75 74 PRO A N 1
ATOM 558 C CA . PRO A 1 95 ? 20.434 24.519 37.035 1.00 34.36 74 PRO A CA 1
ATOM 559 C C . PRO A 1 95 ? 20.655 23.473 35.934 1.00 35.05 74 PRO A C 1
ATOM 560 O O . PRO A 1 95 ? 20.601 22.278 36.219 1.00 33.56 74 PRO A O 1
ATOM 564 N N . TYR A 1 96 ? 20.834 23.921 34.684 1.00 32.59 75 TYR A N 1
ATOM 565 C CA . TYR A 1 96 ? 21.174 23.005 33.579 1.00 32.53 75 TYR A CA 1
ATOM 566 C C . TYR A 1 96 ? 22.661 23.032 33.359 1.00 31.49 75 TYR A C 1
ATOM 567 O O . TYR A 1 96 ? 23.215 24.081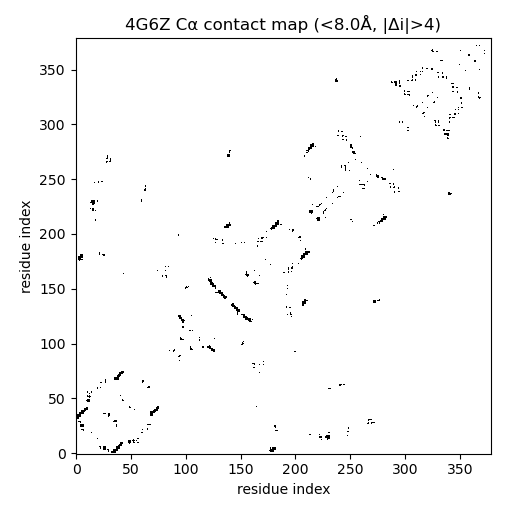 33.013 1.00 31.61 75 TYR A O 1
ATOM 576 N N . TYR A 1 97 ? 23.333 21.900 33.546 1.00 30.27 76 TYR A N 1
ATOM 577 C CA . TYR A 1 97 ? 24.781 21.887 33.387 1.00 30.26 76 TYR A CA 1
ATOM 578 C C . TYR A 1 97 ? 25.168 21.477 31.971 1.00 30.24 76 TYR A C 1
ATOM 579 O O . TYR A 1 97 ? 24.737 20.408 31.494 1.00 31.32 76 TYR A O 1
ATOM 588 N N . GLN A 1 98 ? 26.002 22.271 31.301 1.00 27.78 77 GLN A N 1
ATOM 589 C CA . GLN A 1 98 ? 26.371 21.940 29.915 1.00 28.16 77 GLN A CA 1
ATOM 590 C C . GLN A 1 98 ? 27.064 20.557 29.844 1.00 29.35 77 GLN A C 1
ATOM 591 O O . GLN A 1 98 ? 26.838 19.813 28.880 1.00 25.92 77 GLN A O 1
ATOM 597 N N . MET A 1 99 ? 27.875 20.212 30.861 1.00 29.41 78 MET A N 1
ATOM 598 C CA . MET A 1 99 ? 28.593 18.927 30.857 1.00 32.66 78 MET A CA 1
ATOM 599 C C . MET A 1 99 ? 27.623 17.737 30.967 1.00 33.27 78 MET A C 1
ATOM 600 O O . MET A 1 99 ? 28.005 16.617 30.643 1.00 35.87 78 MET A O 1
ATOM 605 N N . GLN A 1 100 ? 26.387 17.978 31.415 1.00 32.96 79 GLN A N 1
ATOM 606 C CA A G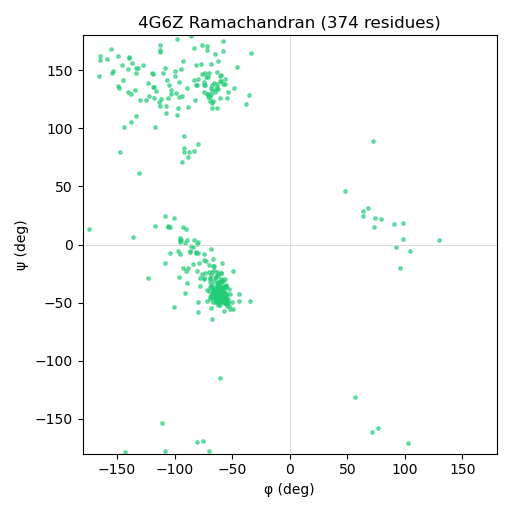LN A 1 100 ? 25.367 16.931 31.455 0.50 33.77 79 GLN A CA 1
ATOM 607 C CA B GLN A 1 100 ? 25.345 16.945 31.475 0.50 34.11 79 GLN A CA 1
ATOM 608 C C . GLN A 1 100 ? 24.519 16.901 30.177 1.00 33.60 79 GLN A C 1
ATOM 609 O O . GLN A 1 100 ? 23.573 16.125 30.067 1.00 32.36 79 GLN A O 1
ATOM 620 N N . ARG A 1 101 ? 24.879 17.716 29.187 1.00 32.46 80 ARG A N 1
ATOM 621 C CA . ARG A 1 101 ? 24.060 17.834 27.959 1.00 31.90 80 ARG A CA 1
ATOM 622 C C . ARG A 1 101 ? 24.817 17.368 26.715 1.00 34.24 80 ARG A C 1
ATOM 623 O O . ARG A 1 101 ? 24.404 17.602 25.546 1.00 31.21 80 ARG A O 1
ATOM 631 N N . MET A 1 102 ? 25.906 16.648 26.967 1.00 35.09 81 MET A N 1
ATOM 632 C CA . MET A 1 102 ? 26.776 16.184 25.897 1.00 36.44 81 MET A CA 1
ATOM 633 C C . MET A 1 102 ? 26.114 15.255 24.881 1.00 34.67 81 MET A C 1
ATOM 634 O O . MET A 1 102 ? 26.480 15.327 23.718 1.00 33.47 81 MET A O 1
ATOM 639 N N . ASP A 1 103 ? 25.183 14.396 25.310 1.00 35.69 82 ASP A N 1
ATOM 640 C CA . ASP A 1 103 ? 24.391 13.576 24.370 1.00 36.01 82 ASP A CA 1
ATOM 641 C C . ASP A 1 103 ? 23.539 14.454 23.461 1.00 32.93 82 ASP A C 1
ATOM 642 O O . ASP A 1 103 ? 23.494 14.220 22.266 1.00 33.34 82 ASP A O 1
ATOM 647 N N . ARG A 1 104 ? 22.873 15.465 24.019 1.00 30.52 83 ARG A N 1
ATOM 648 C CA . ARG A 1 104 ? 22.119 16.436 23.187 1.00 28.79 83 ARG A CA 1
ATOM 649 C C . ARG A 1 104 ? 22.993 17.148 22.149 1.00 28.31 83 ARG A C 1
ATOM 650 O O . ARG A 1 104 ? 22.655 17.210 20.946 1.00 27.94 83 ARG A O 1
ATOM 658 N N . TYR A 1 105 ? 24.126 17.661 22.588 1.00 27.91 84 TYR A N 1
ATOM 659 C CA . TYR A 1 105 ? 25.038 18.355 21.677 1.00 27.09 84 TYR A CA 1
ATOM 660 C C . TYR A 1 105 ? 25.517 17.454 20.533 1.00 29.30 84 TYR A C 1
ATOM 661 O O . TYR A 1 105 ? 25.571 17.875 19.388 1.00 28.35 84 TYR A O 1
ATOM 670 N N . ARG A 1 106 ? 25.911 16.243 20.873 1.00 30.08 85 ARG A N 1
ATOM 671 C CA . ARG A 1 106 ? 26.255 15.225 19.885 1.00 33.22 85 ARG A CA 1
ATOM 672 C C . ARG A 1 106 ? 25.126 14.887 18.880 1.00 31.56 85 ARG A C 1
ATOM 673 O O . ARG A 1 106 ? 25.379 14.721 17.684 1.00 30.85 85 ARG A O 1
ATOM 681 N N . GLU A 1 107 ? 23.895 14.789 19.364 1.00 30.97 86 GLU A N 1
ATOM 682 C CA . GLU A 1 107 ? 22.747 14.553 18.507 1.00 31.44 86 GLU A CA 1
ATOM 683 C C . GLU A 1 107 ? 22.547 15.703 17.502 1.00 29.77 86 GLU A C 1
ATOM 684 O O . GLU A 1 107 ? 22.340 15.468 16.309 1.00 26.56 86 GLU A O 1
ATOM 690 N N . VAL A 1 108 ? 22.617 16.954 17.972 1.00 27.49 87 VAL A N 1
ATOM 691 C CA . VAL A 1 108 ? 22.490 18.091 17.061 1.00 26.87 87 VAL A CA 1
ATOM 692 C C . VAL A 1 108 ? 23.627 18.090 16.026 1.00 26.78 87 VAL A C 1
ATOM 693 O O . VAL A 1 108 ? 23.382 18.356 14.814 1.00 25.81 87 VAL A O 1
ATOM 697 N N . LEU A 1 109 ? 24.846 17.766 16.454 1.00 26.66 88 LEU A N 1
ATOM 698 C CA . LEU A 1 109 ? 25.962 17.715 15.489 1.00 28.70 88 LEU A CA 1
ATOM 699 C C . LEU A 1 109 ? 25.756 16.695 14.376 1.00 29.00 88 LEU A C 1
ATOM 700 O O . LEU A 1 109 ? 26.098 16.962 13.195 1.00 26.85 88 LEU A O 1
ATOM 705 N N . ALA A 1 110 ? 25.229 15.523 14.744 1.00 30.96 89 ALA A N 1
ATOM 706 C CA . ALA A 1 110 ? 24.863 14.480 13.746 1.00 32.73 89 ALA A CA 1
ATOM 707 C C . ALA A 1 110 ? 23.779 14.969 12.784 1.00 31.92 89 ALA A C 1
ATOM 708 O O . ALA A 1 110 ? 23.870 14.740 11.592 1.00 31.65 89 ALA A O 1
ATOM 710 N N . GLN A 1 111 ? 22.751 15.634 13.294 1.00 31.88 90 GLN A N 1
ATOM 711 C CA . GLN A 1 111 ? 21.738 16.206 12.409 1.00 31.79 90 GLN A CA 1
ATOM 712 C C . GLN A 1 111 ? 22.361 17.232 11.457 1.00 31.50 90 GLN A C 1
ATOM 713 O O . GLN A 1 111 ? 22.064 17.239 10.251 1.00 32.38 90 GLN A O 1
ATOM 719 N N . MET A 1 112 ? 23.255 18.073 11.982 1.00 29.96 91 MET A N 1
ATOM 720 C CA . MET A 1 112 ? 23.890 19.094 11.161 1.00 29.66 91 MET A CA 1
ATOM 721 C C . MET A 1 112 ? 24.762 18.487 10.075 1.00 31.29 91 MET A C 1
ATOM 722 O O . MET A 1 112 ? 24.819 18.991 8.948 1.00 29.34 91 MET A O 1
ATOM 727 N N . GLN A 1 113 ? 25.442 17.410 10.413 1.00 34.57 92 GLN A N 1
ATOM 728 C CA . GLN A 1 113 ? 26.311 16.765 9.452 1.00 38.81 92 GLN A CA 1
ATOM 729 C C . GLN A 1 113 ? 25.474 16.144 8.337 1.00 40.43 92 GLN A C 1
ATOM 730 O O . GLN A 1 113 ? 25.827 16.284 7.158 1.00 39.02 92 GLN A O 1
ATOM 736 N N . GLU A 1 114 ? 24.361 15.500 8.700 1.00 40.62 93 GLU A N 1
ATOM 737 C CA . GLU A 1 114 ? 23.439 14.905 7.699 1.00 43.88 93 GLU A CA 1
ATOM 738 C C . GLU A 1 114 ? 22.893 15.998 6.780 1.00 44.22 93 GLU A C 1
ATOM 739 O O . GLU A 1 114 ? 22.853 15.821 5.567 1.00 43.28 93 GLU A O 1
ATOM 745 N N . LYS A 1 115 ? 22.534 17.149 7.349 1.00 42.35 94 LYS A N 1
ATOM 746 C CA . LYS A 1 115 ? 22.028 18.264 6.565 1.00 40.08 94 LYS A CA 1
ATOM 747 C C . LYS A 1 115 ? 23.123 19.085 5.880 1.00 39.80 94 LYS A C 1
ATOM 748 O O . LYS A 1 115 ? 22.801 20.057 5.209 1.00 41.74 94 LYS A O 1
ATOM 750 N N . GLY A 1 116 ? 24.396 18.730 6.034 1.00 36.92 95 GLY A N 1
ATOM 751 C CA . GLY A 1 116 ? 25.504 19.509 5.422 1.00 35.45 95 GLY A CA 1
ATOM 752 C C . GLY A 1 116 ? 25.840 20.884 6.051 1.00 33.92 95 GLY A C 1
ATOM 753 O O . GLY A 1 116 ? 26.526 21.700 5.445 1.00 34.51 95 GLY A O 1
ATOM 754 N N . LEU A 1 117 ? 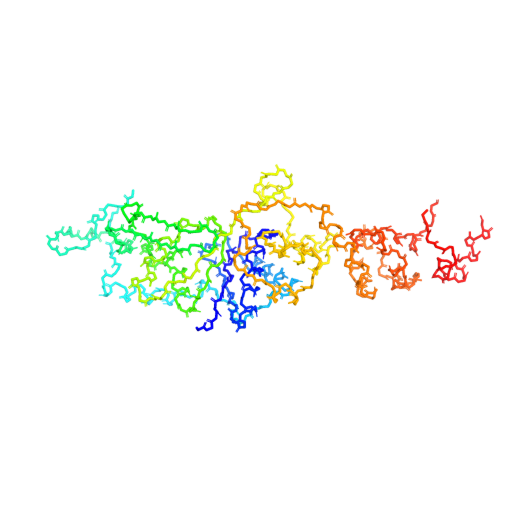25.358 21.156 7.258 1.00 30.77 96 LEU A N 1
ATOM 755 C CA . LEU A 1 117 ? 25.647 22.440 7.926 1.00 29.16 96 LEU A CA 1
ATOM 756 C C . LEU A 1 117 ? 26.974 22.454 8.667 1.00 28.29 96 LEU A C 1
ATOM 757 O O . LEU A 1 117 ? 27.487 23.519 9.020 1.00 25.69 96 LEU A O 1
ATOM 762 N N . VAL A 1 118 ? 27.525 21.261 8.923 1.00 27.14 97 VAL A N 1
ATOM 763 C CA . VAL A 1 118 ? 28.903 21.135 9.370 1.00 27.55 97 VAL A CA 1
ATOM 764 C C . VAL A 1 118 ? 29.659 20.147 8.466 1.00 28.74 97 VAL A C 1
ATOM 765 O O . VAL A 1 118 ? 29.049 19.269 7.883 1.00 29.02 97 VAL A O 1
ATOM 769 N N . TYR A 1 119 ? 30.976 20.294 8.378 1.00 28.68 98 TYR A N 1
ATOM 770 C CA . TYR A 1 119 ? 31.814 19.442 7.534 1.00 29.33 98 TYR A CA 1
ATOM 771 C C . TYR A 1 119 ? 33.122 19.109 8.220 1.00 31.55 98 TYR A C 1
ATOM 772 O O . TYR A 1 119 ? 33.629 19.918 9.010 1.00 31.43 98 TYR A O 1
ATOM 781 N N . PRO A 1 120 ? 33.698 17.930 7.892 1.00 32.34 99 PRO A N 1
ATOM 782 C CA . PRO A 1 120 ? 34.985 17.568 8.465 1.00 33.45 99 PRO A CA 1
ATOM 783 C C . PRO A 1 120 ? 36.170 18.328 7.837 1.00 34.03 99 PRO A C 1
ATOM 784 O O . PRO A 1 120 ? 36.245 18.497 6.622 1.00 33.44 99 PRO A O 1
ATOM 797 N N . TYR A 1 122 ? 40.403 18.289 7.746 1.00 47.33 101 TYR A N 1
ATOM 798 C CA . TYR A 1 122 ? 41.493 17.309 7.947 1.00 48.73 101 TYR A CA 1
ATOM 799 C C . TYR A 1 122 ? 42.885 17.894 7.926 1.00 52.97 101 TYR A C 1
ATOM 800 O O . TYR A 1 122 ? 43.845 17.137 7.813 1.00 59.25 101 TYR A O 1
ATOM 809 N N . MET A 1 123 ? 43.030 19.210 8.000 1.00 58.28 102 MET A N 1
ATOM 810 C CA . MET A 1 123 ? 44.371 19.780 8.142 1.00 63.37 102 MET A CA 1
ATOM 811 C C . MET A 1 123 ? 45.039 19.286 9.428 1.00 64.67 102 MET A C 1
ATOM 812 O O . MET A 1 123 ? 46.225 19.541 9.673 1.00 71.57 102 MET A O 1
ATOM 817 N N . ARG A 1 143 ? 42.496 33.435 9.513 1.00 60.09 122 ARG A N 1
ATOM 818 C CA . ARG A 1 143 ? 41.241 32.676 9.521 1.00 57.85 122 ARG A CA 1
ATOM 819 C C . ARG A 1 143 ? 41.346 31.372 8.730 1.00 55.55 122 ARG A C 1
ATOM 820 O O . ARG A 1 143 ? 42.278 31.172 7.950 1.00 56.71 122 ARG A O 1
ATOM 828 N N . TYR A 1 144 ? 40.375 30.485 8.933 1.00 51.53 123 TYR A N 1
ATOM 829 C CA . TYR A 1 144 ? 40.289 29.287 8.120 1.00 48.45 123 TYR A CA 1
ATOM 830 C C . TYR A 1 144 ? 39.837 29.742 6.726 1.00 47.34 123 TYR A C 1
ATOM 831 O O . TYR A 1 144 ? 39.064 30.697 6.591 1.00 47.03 123 TYR A O 1
ATOM 840 N N . ASP A 1 145 ? 40.349 29.098 5.686 1.00 46.97 124 ASP A N 1
ATOM 841 C CA . ASP A 1 145 ? 40.068 29.556 4.313 1.00 45.96 124 ASP A CA 1
ATOM 842 C C . ASP A 1 145 ? 39.075 28.648 3.576 1.00 44.61 124 ASP A C 1
ATOM 843 O O . ASP A 1 145 ? 38.955 28.725 2.358 1.00 46.52 124 ASP A O 1
ATOM 848 N N . GLY A 1 146 ? 38.381 27.786 4.325 1.00 41.85 125 GLY A N 1
ATOM 849 C CA . GLY A 1 146 ? 37.426 26.829 3.773 1.00 39.01 125 GLY A CA 1
ATOM 850 C C . GLY A 1 146 ? 37.993 25.767 2.839 1.00 39.31 125 GLY A C 1
ATOM 851 O O . GLY A 1 146 ? 37.244 25.220 2.043 1.00 35.24 125 GLY A O 1
ATOM 852 N N . THR A 1 147 ? 39.291 25.430 2.937 1.00 40.14 126 THR A N 1
ATOM 853 C CA . THR A 1 147 ? 39.851 24.407 2.034 1.00 39.27 126 THR A CA 1
ATOM 854 C C . THR A 1 147 ? 39.040 23.131 2.054 1.00 35.28 126 THR A C 1
ATOM 855 O O . THR A 1 147 ? 38.843 22.541 1.017 1.00 33.52 126 THR A O 1
ATOM 859 N N . TRP A 1 148 ? 38.531 22.717 3.212 1.00 32.34 127 TRP A N 1
ATOM 860 C CA . TRP A 1 148 ? 37.749 21.483 3.272 1.00 31.74 127 TRP A CA 1
ATOM 861 C C . TRP A 1 148 ? 36.225 21.679 3.174 1.00 28.75 127 TRP A C 1
ATOM 862 O O . TRP A 1 148 ? 35.470 20.731 3.285 1.00 28.96 127 TRP A O 1
ATOM 873 N N . ARG A 1 149 ? 35.771 22.899 2.967 1.00 26.95 128 ARG A N 1
ATOM 874 C CA . ARG A 1 149 ? 34.337 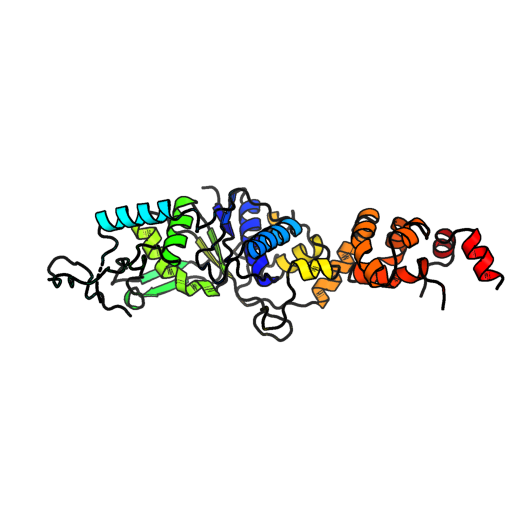23.142 2.795 1.00 26.92 128 ARG A CA 1
ATOM 875 C C . ARG A 1 149 ? 33.780 22.550 1.494 1.00 26.67 128 ARG A C 1
ATOM 876 O O . ARG A 1 149 ? 34.191 22.976 0.419 1.00 27.41 128 ARG A O 1
ATOM 884 N N . PRO A 1 150 ? 32.830 21.593 1.577 1.00 27.11 129 PRO A N 1
ATOM 885 C CA . PRO A 1 150 ? 32.202 21.127 0.316 1.00 26.59 129 PRO A CA 1
ATOM 886 C C . PRO A 1 150 ? 31.345 22.214 -0.331 1.00 25.53 129 PRO A C 1
ATOM 887 O O . PRO A 1 150 ? 30.649 22.983 0.361 1.00 24.88 129 PRO A O 1
ATOM 891 N N . GLU A 1 151 ? 31.463 22.345 -1.646 1.00 22.36 130 GLU A N 1
ATOM 892 C CA . GLU A 1 151 ? 30.623 23.224 -2.420 1.00 22.38 130 GLU A CA 1
ATOM 893 C C . GLU A 1 151 ? 30.358 22.570 -3.782 1.00 22.63 130 GLU A C 1
ATOM 894 O O . GLU A 1 151 ? 31.258 21.980 -4.373 1.00 22.54 130 GLU A O 1
ATOM 900 N N . PRO A 1 152 ? 29.143 22.710 -4.293 1.00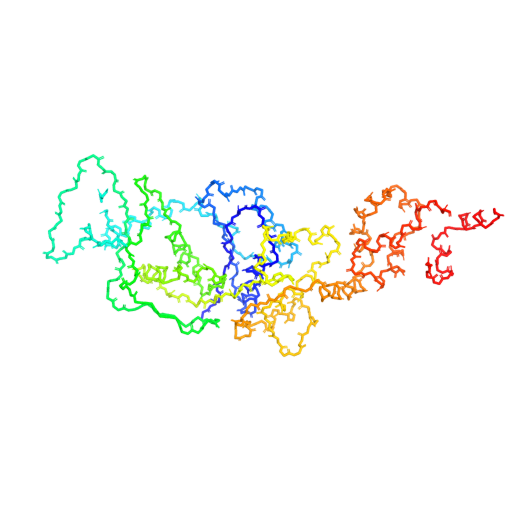 22.94 131 PRO A N 1
ATOM 901 C CA . PRO A 1 152 ? 28.835 22.246 -5.643 1.00 23.91 131 PRO A CA 1
ATOM 902 C C . PRO A 1 152 ? 29.843 22.847 -6.658 1.00 23.78 131 PRO A C 1
ATOM 903 O O . PRO A 1 152 ? 30.099 24.060 -6.625 1.00 24.53 131 PRO A O 1
ATOM 907 N N . GLY A 1 153 ? 30.415 22.012 -7.506 1.00 23.40 132 GLY A N 1
ATOM 908 C CA . GLY A 1 153 ? 31.380 22.452 -8.496 1.00 23.36 132 GLY A CA 1
ATOM 909 C C . GLY A 1 153 ? 32.820 22.295 -8.040 1.00 25.52 132 GLY A C 1
ATOM 910 O O . GLY A 1 153 ? 33.710 22.277 -8.874 1.00 25.00 132 GLY A O 1
ATOM 911 N N . LYS A 1 154 ? 33.050 22.184 -6.717 1.00 25.55 133 LYS A N 1
ATOM 912 C CA . LYS A 1 154 ? 34.405 22.145 -6.148 1.00 26.99 133 LYS A CA 1
ATOM 913 C C . LYS A 1 154 ? 34.877 20.707 -5.907 1.00 28.93 133 LYS A C 1
ATOM 914 O O . LYS A 1 154 ? 34.107 19.857 -5.473 1.00 29.05 133 LYS A O 1
ATOM 920 N N . VAL A 1 155 ? 36.144 20.450 -6.202 1.00 31.60 134 VAL A N 1
ATOM 921 C CA . VAL A 1 155 ? 36.746 19.145 -5.963 1.00 35.72 134 VAL A CA 1
ATOM 922 C C . VAL A 1 155 ? 37.475 19.173 -4.616 1.00 35.76 134 VAL A C 1
ATOM 923 O O . VAL A 1 155 ? 38.262 20.085 -4.354 1.00 36.74 134 VAL A O 1
ATOM 927 N N . LEU A 1 156 ? 37.172 18.216 -3.747 1.00 37.82 135 LEU A N 1
ATOM 928 C CA . LEU A 1 156 ? 37.848 18.111 -2.450 1.00 40.94 135 LEU A CA 1
ATOM 929 C C . LEU A 1 156 ? 38.928 17.042 -2.554 1.00 43.95 135 LEU A C 1
ATOM 930 O O . LEU A 1 156 ? 38.724 16.035 -3.212 1.00 44.25 135 LEU A O 1
ATOM 935 N N . PRO A 1 157 ? 40.056 17.227 -1.866 1.00 49.38 136 PRO A N 1
ATOM 936 C CA . PRO A 1 157 ? 40.949 16.061 -1.771 1.00 52.62 136 PRO A CA 1
ATOM 937 C C . PRO A 1 157 ? 40.302 14.821 -1.126 1.00 52.02 136 PRO A C 1
ATOM 938 O O . PRO A 1 157 ? 39.222 14.906 -0.538 1.00 45.73 136 PRO A O 1
ATOM 942 N N . GLU A 1 158 ? 40.960 13.670 -1.257 1.00 55.51 137 GLU A N 1
ATOM 943 C CA . GLU A 1 158 ? 40.604 12.490 -0.450 1.00 57.51 137 GLU A CA 1
ATOM 944 C C . GLU A 1 158 ? 41.110 12.731 0.981 1.00 54.32 137 GLU A C 1
ATOM 945 O O . GLU A 1 158 ? 42.188 13.290 1.169 1.00 53.11 137 GLU A O 1
ATOM 947 N N . PRO A 1 159 ? 40.321 12.344 2.003 1.00 58.02 138 PRO A N 1
ATOM 948 C CA . PRO A 1 159 ? 40.808 12.560 3.378 1.00 59.06 138 PRO A CA 1
ATOM 949 C C . PRO A 1 159 ? 42.072 11.747 3.701 1.00 62.53 138 PRO A C 1
ATOM 950 O O . PRO A 1 159 ? 42.117 10.565 3.376 1.00 60.81 138 PRO A O 1
ATOM 954 N N . PRO A 1 160 ? 43.090 12.379 4.323 1.00 66.80 139 PRO A N 1
ATOM 955 C CA . PRO A 1 160 ? 44.283 11.662 4.791 1.00 68.54 139 PRO A CA 1
ATOM 956 C C . PRO A 1 160 ? 43.926 10.499 5.705 1.00 68.29 139 PRO A C 1
ATOM 957 O O . PRO A 1 160 ? 43.225 10.695 6.702 1.00 70.68 139 PRO A O 1
ATOM 961 N N . ALA A 1 161 ? 44.422 9.307 5.369 1.00 68.17 140 ALA A N 1
ATOM 962 C CA . ALA A 1 161 ? 44.041 8.060 6.051 1.00 64.78 140 ALA A CA 1
ATOM 963 C C . ALA A 1 161 ? 44.252 8.087 7.562 1.00 60.53 140 ALA A C 1
ATOM 964 O O . ALA A 1 161 ? 43.461 7.512 8.309 1.00 58.76 140 ALA A O 1
ATOM 966 N N . GLY A 1 162 ? 45.295 8.772 8.018 1.00 58.90 141 GLY A N 1
ATOM 967 C CA . GLY A 1 162 ? 45.635 8.761 9.440 1.00 62.21 141 GLY A CA 1
ATOM 968 C C . GLY A 1 162 ? 44.886 9.729 10.353 1.00 63.63 141 GLY A C 1
ATOM 969 O O . GLY A 1 162 ? 45.196 9.792 11.545 1.00 62.75 141 GLY A O 1
ATOM 970 N N . VAL A 1 163 ? 43.902 10.470 9.825 1.00 62.55 142 VAL A N 1
ATOM 971 C CA . VAL A 1 163 ? 43.369 11.639 10.546 1.00 63.36 142 VAL A CA 1
ATOM 972 C C . VAL A 1 163 ? 41.897 11.581 10.994 1.00 60.24 142 VAL A C 1
ATOM 973 O O . VAL A 1 163 ? 40.989 11.237 10.229 1.00 52.70 142 VAL A O 1
ATOM 977 N N . ALA A 1 164 ? 41.702 11.943 12.266 1.00 57.69 143 ALA A N 1
ATOM 978 C CA . ALA A 1 164 ? 40.394 12.227 12.831 1.00 53.33 143 ALA A CA 1
ATOM 979 C C . ALA A 1 164 ? 40.119 13.723 12.592 1.00 47.43 143 ALA A C 1
ATOM 980 O O . ALA A 1 164 ? 40.874 14.581 13.061 1.00 45.92 143 ALA A O 1
ATOM 982 N N . PRO A 1 165 ? 39.063 14.043 11.841 1.00 43.60 144 PRO A N 1
ATOM 983 C CA . PRO A 1 165 ? 38.846 15.462 11.522 1.00 42.87 144 PRO A CA 1
ATOM 984 C C . PRO A 1 165 ? 38.246 16.258 12.681 1.00 39.81 144 PRO A C 1
ATOM 985 O O . PRO A 1 165 ? 37.605 15.686 13.566 1.00 39.66 144 PRO A O 1
ATOM 989 N N . VAL A 1 166 ? 38.470 17.564 12.687 1.00 40.01 145 VAL A N 1
ATOM 990 C CA . VAL A 1 166 ? 37.570 18.474 13.417 1.00 39.70 145 VAL A CA 1
ATOM 991 C C . VAL A 1 166 ? 36.342 18.751 12.561 1.00 37.34 145 VAL A C 1
ATOM 992 O O . VAL A 1 166 ? 36.412 18.658 11.323 1.00 36.72 145 VAL A O 1
ATOM 996 N N . LEU A 1 167 ? 35.232 19.096 13.218 1.00 32.70 146 LEU A N 1
ATOM 997 C CA . LEU A 1 167 ? 34.019 19.517 12.525 1.00 32.23 146 LEU A CA 1
ATOM 998 C C . LEU A 1 167 ? 33.898 21.037 12.615 1.00 30.61 146 LEU A C 1
ATOM 999 O O . LEU A 1 167 ? 34.079 21.629 13.695 1.00 29.45 146 LEU A O 1
ATOM 1004 N N . ARG A 1 168 ? 33.603 21.648 11.474 1.00 28.53 147 ARG A N 1
ATOM 1005 C CA . ARG A 1 168 ? 33.411 23.077 11.359 1.00 26.25 147 ARG A CA 1
ATOM 1006 C C . ARG A 1 168 ? 32.013 23.416 10.876 1.00 24.81 147 ARG A C 1
ATOM 1007 O O . ARG A 1 168 ? 31.413 22.703 10.055 1.00 23.85 147 ARG A O 1
ATOM 1015 N N . PHE A 1 169 ? 31.499 24.537 11.361 1.00 23.42 148 PHE A N 1
ATOM 1016 C CA . PHE A 1 169 ? 30.214 25.065 10.905 1.00 22.76 148 PHE A CA 1
ATOM 1017 C C . PHE A 1 169 ? 30.391 25.802 9.588 1.00 22.86 148 PHE A C 1
ATOM 1018 O O . PHE A 1 169 ? 31.351 26.562 9.407 1.00 23.25 148 PHE A O 1
ATOM 1026 N N . ARG A 1 170 ? 29.458 25.576 8.671 1.00 23.51 149 ARG A N 1
ATOM 1027 C CA . ARG A 1 170 ? 29.447 26.254 7.387 1.00 24.86 149 ARG A CA 1
ATOM 1028 C C . ARG A 1 170 ? 28.865 27.658 7.564 1.00 22.75 149 ARG A C 1
ATOM 1029 O O . ARG A 1 170 ? 27.670 27.869 7.389 1.00 21.98 149 ARG A O 1
ATOM 1037 N N . ASN A 1 171 ? 29.719 28.616 7.912 1.00 22.75 150 ASN A N 1
ATOM 1038 C CA . ASN A 1 171 ? 29.307 29.988 8.122 1.00 21.91 150 ASN A CA 1
ATOM 1039 C C . ASN A 1 171 ? 29.066 30.665 6.785 1.00 23.13 150 ASN A C 1
ATOM 1040 O O . ASN A 1 171 ? 29.743 30.341 5.820 1.00 23.86 150 ASN A O 1
ATOM 1045 N N . PRO A 1 172 ? 28.092 31.600 6.720 1.00 22.91 151 PRO A N 1
ATOM 1046 C CA . PRO A 1 172 ? 27.883 32.269 5.437 1.00 24.07 151 PRO A CA 1
ATOM 1047 C C . PRO A 1 172 ? 29.152 32.994 5.019 1.00 24.95 151 PRO A C 1
ATOM 1048 O O . PRO A 1 172 ? 29.839 33.557 5.852 1.00 24.53 151 PRO A O 1
ATOM 1052 N N . LEU A 1 173 ? 29.469 32.963 3.739 1.00 27.52 152 LEU A N 1
ATOM 1053 C CA . LEU A 1 173 ? 30.605 33.728 3.227 1.00 29.26 152 LEU A CA 1
ATOM 1054 C C . LEU A 1 173 ? 30.257 35.124 2.704 1.00 28.66 152 LEU A C 1
ATOM 1055 O O . LEU A 1 173 ? 31.130 35.987 2.626 1.00 30.98 152 LEU A O 1
ATOM 1060 N N . THR A 1 174 ? 28.994 35.363 2.382 1.00 26.65 153 THR A N 1
ATOM 1061 C CA . THR A 1 174 ? 28.580 36.647 1.820 1.00 26.77 153 THR A CA 1
ATOM 1062 C C . THR A 1 174 ? 27.693 37.386 2.815 1.00 27.87 153 THR A C 1
ATOM 1063 O O . THR A 1 174 ? 27.230 36.791 3.809 1.00 25.72 153 THR A O 1
ATOM 1067 N N . GLY A 1 175 ? 27.471 38.670 2.532 1.00 27.97 154 GLY A N 1
ATOM 1068 C CA . GLY A 1 175 ? 26.570 39.495 3.308 1.00 27.88 154 GLY A CA 1
ATOM 1069 C C . GLY A 1 175 ? 27.091 39.837 4.683 1.00 28.51 154 GLY A C 1
ATOM 1070 O O . GLY A 1 175 ? 28.288 39.707 4.973 1.00 26.88 154 GLY A O 1
ATOM 1071 N N . THR A 1 176 ? 26.175 40.243 5.547 1.00 28.75 155 THR A N 1
ATOM 1072 C CA . THR A 1 176 ? 26.542 40.762 6.859 1.00 29.02 155 THR A CA 1
ATOM 1073 C C . THR A 1 176 ? 25.598 40.176 7.893 1.00 27.91 155 THR A C 1
ATOM 1074 O O . THR A 1 176 ? 24.497 39.786 7.547 1.00 28.08 155 THR A O 1
ATOM 1078 N N . VAL A 1 177 ? 26.048 40.120 9.141 1.00 26.68 156 VAL A N 1
ATOM 1079 C CA . VAL A 1 177 ? 25.216 39.719 10.269 1.00 27.34 156 VAL A CA 1
ATOM 1080 C C . VAL A 1 177 ? 25.031 40.966 11.110 1.00 26.15 156 VAL A C 1
ATOM 1081 O O . VAL A 1 177 ? 26.006 41.648 11.447 1.00 25.33 156 VAL A O 1
ATOM 1085 N N . ALA A 1 178 ? 23.776 41.309 11.373 1.00 24.75 157 ALA A N 1
ATOM 1086 C CA . ALA A 1 178 ? 23.452 42.538 12.123 1.00 25.63 157 ALA A CA 1
ATOM 1087 C C . ALA A 1 178 ? 22.433 42.297 13.213 1.00 24.00 157 ALA A C 1
ATOM 1088 O O . ALA A 1 178 ? 21.577 41.413 13.091 1.00 24.06 157 ALA A O 1
ATOM 1090 N N . TRP A 1 179 ? 22.528 43.039 14.309 1.00 22.69 158 TRP A N 1
ATOM 1091 C CA . TRP A 1 179 ? 21.437 43.018 15.306 1.00 22.17 158 TRP A CA 1
ATOM 1092 C C . TRP A 1 179 ? 21.283 44.386 15.954 1.00 21.99 158 TRP A C 1
ATOM 1093 O O . TRP A 1 179 ? 22.227 45.165 15.979 1.00 25.12 158 TRP A O 1
ATOM 1104 N N . ASP A 1 180 ? 20.089 44.683 16.436 1.00 21.31 159 ASP A N 1
ATOM 1105 C CA . ASP A 1 180 ? 19.828 45.894 17.195 1.00 23.30 159 ASP A CA 1
ATOM 1106 C C . ASP A 1 180 ? 20.007 45.605 18.684 1.00 21.68 159 ASP A C 1
ATOM 1107 O O . ASP A 1 180 ? 19.107 45.114 19.347 1.00 19.65 159 ASP A O 1
ATOM 1112 N N . ASP A 1 181 ? 21.205 45.860 19.170 1.00 21.55 160 ASP A N 1
ATOM 1113 C CA . ASP A 1 181 ? 21.548 45.572 20.550 1.00 20.91 160 ASP A CA 1
ATOM 1114 C C . ASP A 1 181 ? 20.810 46.576 21.431 1.00 22.87 160 ASP A C 1
ATOM 1115 O O . ASP A 1 181 ? 20.889 47.784 21.179 1.00 22.35 160 ASP A O 1
ATOM 1120 N N . ALA A 1 182 ? 20.107 46.087 22.452 1.00 22.26 161 ALA A N 1
ATOM 1121 C CA . ALA A 1 182 ? 19.356 46.955 23.331 1.00 23.57 161 ALA A CA 1
ATOM 1122 C C . ALA A 1 182 ? 20.236 47.979 24.034 1.00 24.55 161 ALA A C 1
ATOM 1123 O O . ALA A 1 182 ? 19.752 49.024 24.432 1.00 25.58 161 ALA A O 1
ATOM 1125 N N . VAL A 1 183 ? 21.520 47.687 24.190 1.00 24.24 162 VAL A N 1
ATOM 1126 C CA . VAL A 1 183 ? 22.430 48.625 24.817 1.00 24.59 162 VAL A CA 1
ATOM 1127 C C . VAL A 1 183 ? 23.240 49.358 23.778 1.00 24.41 162 VAL A C 1
ATOM 1128 O O . VAL A 1 183 ? 23.269 50.585 23.776 1.00 23.41 162 VAL A O 1
ATOM 1132 N N . LYS A 1 184 ? 23.905 48.610 22.906 1.00 24.99 163 LYS A N 1
ATOM 1133 C CA . LYS A 1 184 ? 24.876 49.205 21.993 1.00 26.24 163 LYS A CA 1
ATOM 1134 C C . LYS A 1 184 ? 24.258 49.732 20.698 1.00 24.74 163 LYS A C 1
ATOM 1135 O O . LYS A 1 184 ? 24.958 50.302 19.912 1.00 24.67 163 LYS A O 1
ATOM 1141 N N . GLY A 1 185 ? 22.969 49.518 20.461 1.00 24.65 164 GLY A N 1
ATOM 1142 C CA . GLY A 1 185 ? 22.367 49.925 19.183 1.00 25.32 164 GLY A CA 1
ATOM 1143 C C . GLY A 1 185 ? 22.737 48.941 18.077 1.00 27.21 164 GLY A C 1
ATOM 1144 O O . GLY A 1 185 ? 23.106 47.767 18.353 1.00 23.56 164 GLY A O 1
ATOM 1145 N N . ARG A 1 186 ? 22.665 49.405 16.829 1.00 27.81 165 ARG A N 1
ATOM 1146 C CA . ARG A 1 186 ? 22.868 48.531 15.685 1.00 29.89 165 ARG A CA 1
ATOM 1147 C C . ARG A 1 186 ? 24.309 48.096 15.610 1.00 28.69 165 ARG A C 1
ATOM 1148 O O . ARG A 1 186 ? 25.196 48.919 15.587 1.00 26.47 165 ARG A O 1
ATOM 1156 N N . VAL A 1 187 ? 24.551 46.793 15.600 1.00 26.43 166 VAL A N 1
ATOM 1157 C CA . VAL A 1 187 ? 25.905 46.270 15.373 1.00 27.11 166 VAL A CA 1
ATOM 1158 C C . VAL A 1 187 ? 25.875 45.439 14.091 1.00 27.96 166 VAL A C 1
ATOM 1159 O O . VAL A 1 187 ? 24.938 44.678 13.857 1.00 24.91 166 VAL A O 1
ATOM 1163 N N . GLU A 1 188 ? 26.874 45.612 13.237 1.00 29.85 167 GLU A N 1
ATOM 1164 C CA . GLU A 1 188 ? 26.890 44.935 11.953 1.00 32.84 167 GLU A CA 1
ATOM 1165 C C . GLU A 1 188 ? 28.290 44.472 11.619 1.00 33.52 167 GLU A C 1
ATOM 1166 O O . GLU A 1 188 ? 29.242 45.243 11.746 1.00 33.82 167 GLU A O 1
ATOM 1172 N N . ILE A 1 189 ? 28.421 43.208 11.214 1.00 30.60 168 ILE A N 1
ATOM 1173 C CA . ILE A 1 189 ? 29.724 42.612 10.947 1.00 33.37 168 ILE A CA 1
ATOM 1174 C C . ILE A 1 189 ? 29.675 41.840 9.627 1.00 31.97 168 ILE A C 1
ATOM 1175 O O . ILE A 1 189 ? 28.745 41.078 9.354 1.00 30.41 168 ILE A O 1
ATOM 1180 N N . SER A 1 190 ? 30.669 42.056 8.788 1.00 31.38 169 SER A N 1
ATOM 1181 C CA . SER A 1 190 ? 30.737 41.354 7.513 1.00 32.70 169 SER A CA 1
ATOM 1182 C C . SER A 1 190 ? 31.019 39.862 7.769 1.00 29.80 169 SER A C 1
ATOM 1183 O O . SER A 1 190 ? 31.862 39.532 8.598 1.00 29.92 169 SER A O 1
ATOM 1186 N N . ASN A 1 191 ? 30.296 38.965 7.102 1.00 28.88 170 ASN A N 1
ATOM 1187 C CA . ASN A 1 191 ? 30.585 37.528 7.238 1.00 27.53 170 ASN A CA 1
ATOM 1188 C C . ASN A 1 191 ? 31.978 37.173 6.729 1.00 31.32 170 ASN A C 1
ATOM 1189 O O . ASN A 1 191 ? 32.577 36.218 7.207 1.00 27.93 170 ASN A O 1
ATOM 1194 N N . GLU A 1 192 ? 32.531 37.994 5.830 1.00 34.15 171 GLU A N 1
ATOM 1195 C CA . GLU A 1 192 ? 33.925 37.822 5.384 1.00 38.86 171 GLU A CA 1
ATOM 1196 C C . GLU A 1 192 ? 34.940 37.904 6.502 1.00 36.92 171 GLU A C 1
ATOM 1197 O O . GLU A 1 192 ? 35.971 37.263 6.426 1.00 40.81 171 GLU A O 1
ATOM 1203 N N . GLU A 1 193 ? 34.649 38.692 7.531 1.00 34.48 172 GLU A N 1
ATOM 1204 C CA . GLU A 1 193 ? 35.476 38.756 8.736 1.00 33.26 172 GLU A CA 1
ATOM 1205 C C . GLU A 1 193 ? 35.347 37.556 9.674 1.00 34.96 172 GLU A C 1
ATOM 1206 O O . GLU A 1 193 ? 36.127 37.438 10.610 1.00 36.14 172 GLU A O 1
ATOM 1208 N N . LEU A 1 194 ? 34.333 36.709 9.483 1.00 32.93 173 LEU A N 1
ATOM 1209 C CA . LEU A 1 194 ? 34.139 35.551 10.341 1.00 32.55 173 LEU A CA 1
ATOM 1210 C C . LEU A 1 194 ? 34.738 34.359 9.606 1.00 33.15 173 LEU A C 1
ATOM 1211 O O . LEU A 1 194 ? 35.196 34.484 8.459 1.00 35.74 173 LEU A O 1
ATOM 1216 N N . ASP A 1 195 ? 34.731 33.209 10.247 1.00 32.41 174 ASP A N 1
ATOM 1217 C CA . ASP A 1 195 ? 35.215 31.987 9.615 1.00 35.48 174 ASP A CA 1
ATOM 1218 C C . ASP A 1 195 ? 34.362 30.799 10.038 1.00 31.74 174 ASP A C 1
ATOM 1219 O O . ASP A 1 195 ? 33.382 30.965 10.760 1.00 31.17 174 ASP A O 1
ATOM 1224 N N . ASP A 1 196 ? 34.721 29.624 9.550 1.00 29.10 175 ASP A N 1
ATOM 1225 C CA . ASP A 1 196 ? 33.978 28.421 9.797 1.00 28.97 175 ASP A CA 1
ATOM 1226 C C . ASP A 1 196 ? 34.337 27.792 11.134 1.00 30.88 175 ASP A C 1
ATOM 1227 O O . ASP A 1 196 ? 35.094 26.806 11.181 1.00 33.32 175 ASP A O 1
ATOM 1232 N N . LEU A 1 197 ? 33.740 28.357 12.185 1.00 30.39 176 LEU A N 1
ATOM 1233 C CA . LEU A 1 197 ? 33.904 27.946 13.602 1.00 33.32 176 LEU A CA 1
ATOM 1234 C C . LEU A 1 197 ? 34.079 26.424 13.797 1.00 30.90 176 LEU A C 1
ATOM 1235 O O . LEU A 1 197 ? 33.244 25.648 13.330 1.00 28.63 176 LEU A O 1
ATOM 1240 N N . VAL A 1 198 ? 35.116 26.005 14.536 1.00 30.79 177 VAL A N 1
ATOM 1241 C CA . VAL A 1 198 ? 35.203 24.615 14.984 1.00 29.52 177 VAL A CA 1
ATOM 1242 C C . VAL A 1 198 ? 34.072 24.365 15.989 1.00 28.21 177 VAL A C 1
ATOM 1243 O O . VAL A 1 198 ? 33.934 25.072 16.994 1.00 25.92 177 VAL A O 1
ATOM 1247 N N . VAL A 1 199 ? 33.238 23.380 15.707 1.00 25.48 178 VAL A N 1
ATOM 1248 C CA . VAL A 1 199 ? 32.145 23.044 16.607 1.00 26.40 178 VAL A CA 1
ATOM 1249 C C . VAL A 1 199 ? 32.385 21.716 17.337 1.00 28.56 178 VAL A C 1
ATOM 1250 O O . VAL A 1 199 ? 31.740 21.458 18.337 1.00 27.42 178 VAL A O 1
ATOM 1254 N N . ALA A 1 200 ? 33.330 20.899 16.856 1.00 30.61 179 ALA A N 1
ATOM 1255 C CA . ALA A 1 200 ? 33.706 19.663 17.551 1.00 31.62 179 ALA A CA 1
ATOM 1256 C C . ALA A 1 200 ? 35.185 19.318 17.326 1.00 33.84 179 ALA A C 1
ATOM 1257 O O . ALA A 1 200 ? 35.712 19.428 16.204 1.00 31.54 179 ALA A O 1
ATOM 1259 N N . ARG A 1 201 ? 35.835 18.913 18.410 1.00 35.97 180 ARG A N 1
ATOM 1260 C CA . ARG A 1 201 ? 37.218 18.431 18.396 1.00 39.38 180 ARG A CA 1
ATOM 1261 C C . ARG A 1 201 ? 37.325 17.059 17.752 1.00 38.69 180 ARG A C 1
ATOM 1262 O O . ARG A 1 201 ? 36.310 16.373 17.565 1.00 37.04 180 ARG A O 1
ATOM 1270 N N . PRO A 1 202 ? 38.561 16.629 17.437 1.00 39.55 181 PRO A N 1
ATOM 1271 C CA . PRO A 1 202 ? 38.693 15.314 16.790 1.00 42.63 181 PRO A CA 1
ATOM 1272 C C . PRO A 1 202 ? 38.075 14.138 17.562 1.00 43.27 181 PRO A C 1
ATOM 1273 O O . PRO A 1 202 ? 37.582 13.203 16.934 1.00 43.09 181 PRO A O 1
ATOM 1277 N N . ASP A 1 203 ? 38.026 14.203 18.897 1.00 44.71 182 ASP A N 1
ATOM 1278 C CA . ASP A 1 203 ? 37.350 13.144 19.677 1.00 45.58 182 ASP A CA 1
ATOM 1279 C C . ASP A 1 203 ? 35.821 13.271 19.716 1.00 44.11 182 ASP A C 1
ATOM 1280 O O . ASP A 1 203 ? 35.135 12.479 20.371 1.00 43.68 182 ASP A O 1
ATOM 1285 N N . GLY A 1 204 ? 35.279 14.268 19.021 1.00 40.90 183 GLY A N 1
ATOM 1286 C CA . GLY A 1 204 ? 33.827 14.438 18.927 1.00 40.23 183 GLY A CA 1
ATOM 1287 C C . GLY A 1 204 ? 33.242 15.355 20.004 1.00 39.33 183 GLY A C 1
ATOM 1288 O O . GLY A 1 204 ? 32.039 15.612 20.023 1.00 38.46 183 GLY A O 1
ATOM 1289 N N . THR A 1 205 ? 34.085 15.847 20.902 1.00 39.54 184 THR A N 1
ATOM 1290 C CA . THR A 1 205 ? 33.603 16.717 21.970 1.00 39.32 184 THR A CA 1
ATOM 1291 C C . THR A 1 205 ? 33.185 18.100 21.413 1.00 36.41 184 THR A C 1
ATOM 1292 O O . THR A 1 205 ? 33.963 18.767 20.723 1.00 32.29 184 THR A O 1
ATOM 1296 N N . PRO A 1 206 ? 31.949 18.526 21.714 1.00 35.64 185 PRO A N 1
ATOM 1297 C CA . PRO A 1 206 ? 31.479 19.810 21.197 1.00 34.14 185 PRO A CA 1
ATOM 1298 C C . PRO A 1 206 ? 32.174 20.988 21.831 1.00 31.42 185 PRO A C 1
ATOM 1299 O O . PRO A 1 206 ? 32.543 20.944 22.996 1.00 29.60 185 PRO A O 1
ATOM 1303 N N . MET A 1 207 ? 32.337 22.038 21.048 1.00 29.03 186 MET A N 1
ATOM 1304 C CA . MET A 1 207 ? 33.014 23.244 21.484 1.00 30.12 186 MET A CA 1
ATOM 1305 C C . MET A 1 207 ? 32.044 24.303 22.064 1.00 27.76 186 MET A C 1
ATOM 1306 O O . MET A 1 207 ? 30.854 24.346 21.733 1.00 24.63 186 MET A O 1
ATOM 1311 N N . TYR A 1 208 ? 32.605 25.195 22.874 1.00 26.38 187 TYR A N 1
ATOM 1312 C CA . TYR A 1 208 ? 31.841 26.135 23.702 1.00 25.98 187 TYR A CA 1
ATOM 1313 C C . TYR A 1 208 ? 30.726 26.923 22.985 1.00 24.07 187 TYR A C 1
ATOM 1314 O O . TYR A 1 208 ? 29.579 26.899 23.416 1.00 23.16 187 TYR A O 1
ATOM 1323 N N . ASN A 1 209 ? 31.061 27.629 21.909 1.00 25.21 188 ASN A N 1
ATOM 1324 C CA . ASN A 1 209 ? 30.068 28.479 21.227 1.00 24.80 188 ASN A CA 1
ATOM 1325 C C . ASN A 1 209 ? 28.882 27.668 20.679 1.00 22.71 188 ASN A C 1
ATOM 1326 O O . ASN A 1 209 ? 27.708 28.085 20.735 1.00 20.98 188 ASN A O 1
ATOM 1331 N N . PHE A 1 210 ? 29.182 26.486 20.205 1.00 22.46 189 PHE A N 1
ATOM 1332 C CA . PHE A 1 210 ? 28.135 25.577 19.741 1.00 23.06 189 PHE A CA 1
ATOM 1333 C C . PHE A 1 210 ? 27.197 25.158 20.880 1.00 22.30 189 PHE A C 1
ATOM 1334 O O . PHE A 1 210 ? 2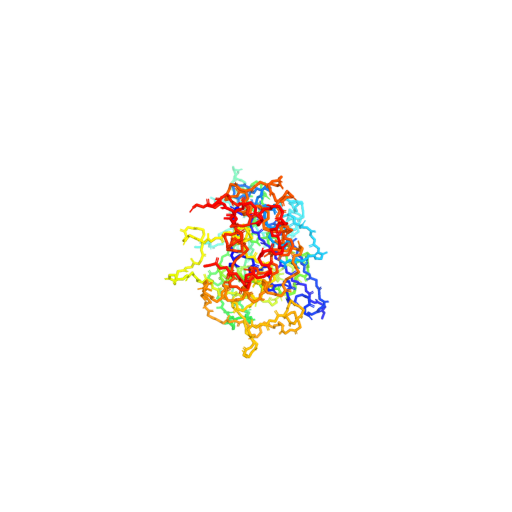5.969 25.177 20.734 1.00 23.19 189 PHE A O 1
ATOM 1342 N N . CYS A 1 211 ? 27.767 24.793 22.015 1.00 20.95 190 CYS A N 1
ATOM 1343 C CA . CYS A 1 211 ? 26.960 24.446 23.205 1.00 21.71 190 CYS A CA 1
ATOM 1344 C C . CYS A 1 211 ? 26.037 25.596 23.630 1.00 20.65 190 CYS A C 1
ATOM 1345 O O . CYS A 1 211 ? 24.857 25.380 23.927 1.00 22.08 190 CYS A O 1
ATOM 1348 N N . VAL A 1 212 ? 26.560 26.825 23.619 1.00 19.09 191 VAL A N 1
ATOM 1349 C CA . VAL A 1 212 ? 25.734 27.984 23.924 1.00 17.84 191 VAL A CA 1
ATOM 1350 C C . VAL A 1 212 ? 24.502 28.067 23.015 1.00 18.38 191 VAL A C 1
ATOM 1351 O O . VAL A 1 212 ? 23.377 28.267 23.510 1.00 17.70 191 VAL A O 1
ATOM 1355 N N . VAL A 1 213 ? 24.708 27.951 21.694 1.00 18.48 192 VAL A N 1
ATOM 1356 C CA . VAL A 1 213 ? 23.624 28.074 20.725 1.00 18.91 192 VAL A CA 1
ATOM 1357 C C . VAL A 1 213 ? 22.554 27.002 20.923 1.00 19.54 192 VAL A C 1
ATOM 1358 O O . VAL A 1 213 ? 21.359 27.285 20.974 1.00 19.91 192 VAL A O 1
ATOM 1362 N N . VAL A 1 214 ? 22.985 25.754 21.047 1.00 21.06 193 VAL A N 1
ATOM 1363 C CA . VAL A 1 214 ? 22.043 24.683 21.317 1.00 21.63 193 VAL A CA 1
ATOM 1364 C C . VAL A 1 214 ? 21.227 24.928 22.607 1.00 21.76 193 VAL A C 1
ATOM 1365 O O . VAL A 1 214 ? 19.993 24.668 22.633 1.00 21.24 193 VAL A O 1
ATOM 1369 N N . ASP A 1 215 ? 21.887 25.432 23.653 1.00 22.23 194 ASP A N 1
ATOM 1370 C CA . ASP A 1 215 ? 21.184 25.721 24.901 1.00 22.37 194 ASP A CA 1
ATOM 1371 C C . ASP A 1 215 ? 20.199 26.849 24.693 1.00 21.68 194 ASP A C 1
ATOM 1372 O O . ASP A 1 215 ? 19.060 26.737 25.127 1.00 21.66 194 ASP A O 1
ATOM 1377 N N . ASP A 1 216 ? 20.627 27.925 24.025 1.00 20.65 195 ASP A N 1
ATOM 1378 C CA . ASP A 1 216 ? 19.728 29.035 23.783 1.00 20.80 195 ASP A CA 1
ATOM 1379 C C . ASP A 1 216 ? 18.522 28.613 22.904 1.00 21.83 195 ASP A C 1
ATOM 1380 O O . ASP A 1 216 ? 17.395 29.060 23.107 1.00 21.29 195 ASP A O 1
ATOM 1385 N N . LEU A 1 217 ? 18.756 27.704 21.980 1.00 23.37 196 LEU A N 1
ATOM 1386 C CA . LEU A 1 217 ? 17.663 27.142 21.173 1.00 24.66 196 LEU A CA 1
ATOM 1387 C C . LEU A 1 217 ? 16.719 26.264 21.997 1.00 23.05 196 LEU A C 1
ATOM 1388 O O . LEU A 1 217 ? 15.523 26.455 21.988 1.00 23.94 196 LEU A O 1
ATOM 1393 N N . ASP A 1 218 ? 17.286 25.281 22.674 1.00 22.82 197 ASP A N 1
ATOM 1394 C CA . ASP A 1 218 ? 16.515 24.290 23.445 1.00 23.60 197 ASP A CA 1
ATOM 1395 C C . ASP A 1 218 ? 15.733 24.926 24.574 1.00 23.27 197 ASP A C 1
ATOM 1396 O O . ASP A 1 218 ? 14.668 24.440 24.945 1.00 22.85 197 ASP A O 1
ATOM 1401 N N . MET A 1 219 ? 16.277 26.002 25.140 1.00 23.08 198 MET A N 1
ATOM 1402 C CA . MET A 1 219 ? 15.657 26.656 26.293 1.00 23.22 198 MET A CA 1
ATOM 1403 C C . MET A 1 219 ? 14.747 27.827 25.891 1.00 22.13 198 MET A C 1
ATOM 1404 O O . MET A 1 219 ? 14.193 28.489 26.756 1.00 23.77 198 MET A O 1
ATOM 1409 N N . GLY A 1 220 ? 14.563 28.052 24.585 1.00 21.33 199 GLY A N 1
ATOM 1410 C CA . GLY A 1 220 ? 13.606 29.040 24.076 1.00 20.84 199 GLY A CA 1
ATOM 1411 C C . GLY A 1 220 ? 13.927 30.472 24.453 1.00 21.70 199 GLY A C 1
ATOM 1412 O O . GLY A 1 220 ? 13.051 31.320 24.556 1.00 22.42 199 GLY A O 1
ATOM 1413 N N . ILE A 1 221 ? 15.200 30.759 24.635 1.00 21.27 200 ILE A N 1
ATOM 1414 C CA . ILE A 1 221 ? 15.615 32.075 25.140 1.00 22.26 200 ILE A CA 1
ATOM 1415 C C . ILE A 1 221 ? 15.176 33.212 24.218 1.00 22.36 200 ILE A C 1
ATOM 1416 O O . ILE A 1 221 ? 15.459 33.177 23.006 1.00 21.88 200 ILE A O 1
ATOM 1421 N N . THR A 1 222 ? 14.477 34.204 24.783 1.00 22.42 201 THR A N 1
ATOM 1422 C CA . THR A 1 222 ? 14.034 35.368 24.011 1.00 23.05 201 THR A CA 1
ATOM 1423 C C . THR A 1 222 ? 14.984 36.609 24.116 1.00 22.12 201 THR A C 1
ATOM 1424 O O . THR A 1 222 ? 15.038 37.401 23.199 1.00 21.34 201 THR A O 1
ATOM 1428 N N . HIS A 1 223 ? 15.698 36.730 25.230 1.00 21.70 202 HIS A N 1
ATOM 1429 C CA . HIS A 1 223 ? 16.569 37.861 25.559 1.00 21.17 202 HIS A CA 1
ATOM 1430 C C . HIS A 1 223 ? 17.864 37.353 26.169 1.00 21.05 202 HIS A C 1
ATOM 1431 O O . HIS A 1 223 ? 17.844 36.506 27.056 1.00 20.98 202 HIS A O 1
ATOM 1438 N N . VAL A 1 224 ? 18.977 37.838 25.629 1.00 20.24 203 VAL A N 1
ATOM 1439 C CA . VAL A 1 224 ? 20.311 37.451 26.059 1.00 18.99 203 VAL A CA 1
ATOM 1440 C C . VAL A 1 224 ? 20.926 38.761 26.587 1.00 18.53 203 VAL A C 1
ATOM 1441 O O . VAL A 1 224 ? 21.365 39.588 25.832 1.00 17.66 203 VAL A O 1
ATOM 1445 N N . ILE A 1 225 ? 20.941 38.902 27.900 1.00 18.88 204 ILE A N 1
ATOM 1446 C CA . ILE A 1 225 ? 21.500 40.069 28.592 1.00 19.46 204 ILE A CA 1
ATOM 1447 C C . ILE A 1 225 ? 22.792 39.589 29.217 1.00 18.35 204 ILE A C 1
ATOM 1448 O O . ILE A 1 225 ? 22.744 38.748 30.098 1.00 20.46 204 ILE A O 1
ATOM 1453 N N . ARG A 1 226 ? 23.942 40.083 28.765 1.00 17.80 205 ARG A N 1
ATOM 1454 C CA . ARG A 1 226 ? 25.241 39.568 29.252 1.00 17.41 205 ARG A CA 1
ATOM 1455 C C . ARG A 1 226 ? 26.294 40.639 29.084 1.00 17.32 205 ARG A C 1
ATOM 1456 O O . ARG A 1 226 ? 25.999 41.653 28.441 1.00 16.51 205 ARG A O 1
ATOM 1464 N N . GLY A 1 227 ? 27.465 40.437 29.699 1.00 17.23 206 GLY A N 1
ATOM 1465 C CA . GLY A 1 227 ? 28.630 41.351 29.589 1.00 18.62 206 GLY A CA 1
ATOM 1466 C C . GLY A 1 227 ? 29.069 41.597 28.145 1.00 20.47 206 GLY A C 1
ATOM 1467 O O . GLY A 1 227 ? 29.107 40.653 27.319 1.00 19.69 206 GLY A O 1
ATOM 1468 N N . ASP A 1 228 ? 29.404 42.849 27.822 1.00 20.94 207 ASP A N 1
ATOM 1469 C CA . ASP A 1 228 ? 29.871 43.165 26.480 1.00 23.02 207 ASP A CA 1
ATOM 1470 C C . ASP A 1 228 ? 31.236 42.567 26.145 1.00 24.02 207 ASP A C 1
ATOM 1471 O O . ASP A 1 228 ? 31.645 42.651 25.013 1.00 22.12 207 ASP A O 1
ATOM 1476 N N . ASP A 1 229 ? 31.884 41.898 27.095 1.00 26.21 208 ASP A N 1
ATOM 1477 C CA . ASP A 1 229 ? 33.054 41.079 26.742 1.00 27.78 208 ASP A CA 1
ATOM 1478 C C . ASP A 1 229 ? 32.690 39.893 25.892 1.00 28.21 208 ASP A C 1
ATOM 1479 O O . ASP A 1 229 ? 33.567 39.288 25.284 1.00 29.12 208 ASP A O 1
ATOM 1484 N N . HIS A 1 230 ? 31.395 39.590 25.796 1.00 24.83 209 HIS A N 1
ATOM 1485 C CA . HIS A 1 230 ? 30.891 38.541 24.896 1.00 25.38 209 HIS A CA 1
ATOM 1486 C C . HIS A 1 230 ? 30.407 39.013 23.545 1.00 25.40 209 HIS A C 1
ATOM 1487 O O . HIS A 1 230 ? 29.894 38.206 22.776 1.00 23.54 209 HIS A O 1
ATOM 1494 N N . VAL A 1 231 ? 30.521 40.311 23.263 1.00 25.35 210 VAL A N 1
ATOM 1495 C CA . VAL A 1 231 ? 29.934 40.861 22.048 1.00 25.27 210 VAL A CA 1
ATOM 1496 C C . VAL A 1 231 ? 30.512 40.176 20.815 1.00 25.15 210 VAL A C 1
ATOM 1497 O O . VAL A 1 231 ? 29.782 39.922 19.842 1.00 24.86 210 VAL A O 1
ATOM 1501 N N . ASN A 1 232 ? 31.805 39.861 20.849 1.00 23.52 211 ASN A N 1
ATOM 1502 C CA . ASN A 1 232 ? 32.450 39.266 19.669 1.00 26.14 211 ASN A CA 1
ATOM 1503 C C . ASN A 1 232 ? 31.958 37.845 19.333 1.00 24.91 211 ASN A C 1
ATOM 1504 O O . ASN A 1 232 ? 32.048 37.438 18.207 1.00 24.76 211 ASN A O 1
ATOM 1509 N N . ASN A 1 233 ? 31.420 37.131 20.308 1.00 24.41 212 ASN A N 1
ATOM 1510 C CA . ASN A 1 233 ? 30.832 35.826 20.071 1.00 24.85 212 ASN A CA 1
ATOM 1511 C C . ASN A 1 233 ? 29.410 35.904 19.458 1.00 22.56 212 ASN A C 1
ATOM 1512 O O . ASN A 1 233 ? 28.911 34.917 18.962 1.00 20.63 212 ASN A O 1
ATOM 1517 N N . THR A 1 234 ? 28.776 37.068 19.515 1.00 19.52 213 THR A N 1
ATOM 1518 C CA . THR A 1 234 ? 27.402 37.214 19.133 1.00 20.16 213 THR A CA 1
ATOM 1519 C C . THR A 1 234 ? 27.150 36.901 17.641 1.00 20.65 213 THR A C 1
ATOM 1520 O O . THR A 1 234 ? 26.305 36.099 17.351 1.00 19.40 213 THR A O 1
ATOM 1524 N N . PRO A 1 235 ? 27.952 37.454 16.718 1.00 21.82 214 PRO A N 1
ATOM 1525 C CA . PRO A 1 235 ? 27.668 37.182 15.289 1.00 22.92 214 PRO A CA 1
ATOM 1526 C C . PRO A 1 235 ? 27.745 35.713 14.899 1.00 22.50 214 PRO A C 1
ATOM 1527 O O . PRO A 1 235 ? 26.905 35.222 14.096 1.00 20.34 214 PRO A O 1
ATOM 1531 N N . ARG A 1 236 ? 28.751 35.018 15.430 1.00 22.41 215 ARG A N 1
ATOM 1532 C CA . ARG A 1 236 ? 28.886 33.586 15.168 1.00 24.76 215 ARG A CA 1
ATOM 1533 C C . ARG A 1 236 ? 27.740 32.772 15.792 1.00 22.60 215 ARG A C 1
ATOM 1534 O O . ARG A 1 236 ? 27.268 31.805 15.198 1.00 21.36 215 ARG A O 1
ATOM 1542 N N . GLN A 1 237 ? 27.293 33.154 16.988 1.00 20.01 216 GLN A N 1
ATOM 1543 C CA . GLN A 1 237 ? 26.158 32.485 17.613 1.00 19.79 216 GLN A CA 1
ATOM 1544 C C . GLN A 1 237 ? 24.863 32.716 16.804 1.00 19.31 216 GLN A C 1
ATOM 1545 O O . GLN A 1 237 ? 24.063 31.777 16.574 1.00 19.55 216 GLN A O 1
ATOM 1551 N N . ILE A 1 238 ? 24.646 33.957 16.383 1.00 18.38 217 ILE A N 1
ATOM 1552 C CA . ILE A 1 238 ? 23.470 34.298 15.602 1.00 19.30 217 ILE A CA 1
ATOM 1553 C C . ILE A 1 238 ? 23.393 33.436 14.334 1.00 20.28 217 ILE A C 1
ATOM 1554 O O . ILE A 1 238 ? 22.335 32.872 14.031 1.00 18.76 217 ILE A O 1
ATOM 1559 N N . ASN A 1 239 ? 24.516 33.336 13.614 1.00 19.97 218 ASN A N 1
ATOM 1560 C CA . ASN A 1 239 ? 24.521 32.601 12.365 1.00 20.35 218 ASN A CA 1
ATOM 1561 C C . ASN A 1 239 ? 24.175 31.117 12.562 1.00 20.20 218 ASN A C 1
ATOM 1562 O O . ASN A 1 239 ? 23.397 30.543 11.784 1.00 18.86 218 ASN A O 1
ATOM 1567 N N . ILE A 1 240 ? 24.698 30.507 13.616 1.00 20.40 219 ILE A N 1
ATOM 1568 C CA . ILE A 1 240 ? 24.391 29.090 13.891 1.00 20.90 219 ILE A CA 1
ATOM 1569 C C . ILE A 1 240 ? 22.927 28.905 14.312 1.00 22.23 219 ILE A C 1
ATOM 1570 O O . ILE A 1 240 ? 22.231 28.006 13.851 1.00 22.85 219 ILE A O 1
ATOM 1575 N N . LEU A 1 241 ? 22.467 29.770 15.199 1.00 20.91 220 LEU A N 1
ATOM 1576 C CA . LEU A 1 241 ? 21.106 29.735 15.680 1.00 22.59 220 LEU A CA 1
ATOM 1577 C C . LEU A 1 241 ? 20.138 29.818 14.490 1.00 23.61 220 LEU A C 1
ATOM 1578 O O . LEU A 1 241 ? 19.176 29.020 14.396 1.00 18.93 220 LEU A O 1
ATOM 1583 N N . ARG A 1 242 ? 20.363 30.809 13.612 1.00 21.63 221 ARG A N 1
ATOM 1584 C CA . ARG A 1 242 ? 19.535 30.917 12.420 1.00 23.63 221 ARG A CA 1
ATOM 1585 C C . ARG A 1 242 ? 19.595 29.704 11.496 1.00 22.73 221 ARG A C 1
ATOM 1586 O O . ARG A 1 242 ? 18.579 29.278 10.996 1.00 23.09 221 ARG A O 1
ATOM 1594 N N . ALA A 1 243 ? 20.796 29.200 11.218 1.00 21.70 222 ALA A N 1
ATOM 1595 C CA . ALA A 1 243 ? 20.981 28.062 10.361 1.00 22.80 222 ALA A CA 1
ATOM 1596 C C . ALA A 1 243 ? 20.260 26.819 10.909 1.00 23.52 222 ALA A C 1
ATOM 1597 O O . ALA A 1 243 ? 19.853 25.953 10.135 1.00 21.84 222 ALA A O 1
ATOM 1599 N N . LEU A 1 244 ? 20.128 26.734 12.240 1.00 21.92 223 LEU A N 1
ATOM 1600 C CA . LEU A 1 244 ? 19.398 25.639 12.905 1.00 23.16 223 LEU A CA 1
ATOM 1601 C C . LEU A 1 244 ? 17.875 25.816 12.895 1.00 23.31 223 LEU A C 1
ATOM 1602 O O . LEU A 1 244 ? 17.154 24.955 13.373 1.00 25.10 223 LEU A O 1
ATOM 1607 N N . GLY A 1 245 ? 17.401 26.968 12.450 1.00 23.10 224 GLY A N 1
ATOM 1608 C CA . GLY A 1 245 ? 15.977 27.233 12.347 1.00 23.88 224 GLY A CA 1
ATOM 1609 C C . GLY A 1 245 ? 15.385 28.028 13.498 1.00 23.98 224 GLY A C 1
ATOM 1610 O O . GLY A 1 245 ? 14.183 28.200 13.554 1.00 25.10 224 GLY A O 1
ATOM 1611 N N . GLY A 1 246 ? 16.200 28.490 14.428 1.00 23.99 225 GLY A N 1
ATOM 1612 C CA . GLY A 1 246 ? 15.688 29.247 15.584 1.00 25.67 225 GLY A CA 1
ATOM 1613 C C . GLY A 1 246 ? 15.322 30.685 15.222 1.00 27.46 225 GLY A C 1
ATOM 1614 O O . GLY A 1 246 ? 15.633 31.160 14.113 1.00 25.50 225 GLY A O 1
ATOM 1615 N N . GLU A 1 247 ? 14.685 31.374 16.168 1.00 28.43 226 GLU A N 1
ATOM 1616 C CA . GLU A 1 247 ? 14.429 32.808 16.083 1.00 28.95 226 GLU A CA 1
ATOM 1617 C C . GLU A 1 247 ? 15.494 33.510 16.909 1.00 27.97 226 GLU A C 1
ATOM 1618 O O . GLU A 1 247 ? 15.733 33.155 18.088 1.00 29.52 226 GLU A O 1
ATOM 1624 N N . VAL A 1 248 ? 16.129 34.510 16.331 1.00 24.49 227 VAL A N 1
ATOM 1625 C CA . VAL A 1 248 ? 17.245 35.198 17.007 1.00 24.73 227 VAL A CA 1
ATOM 1626 C C . VAL A 1 248 ? 16.777 36.028 18.207 1.00 22.67 227 VAL A C 1
ATOM 1627 O O . VAL A 1 248 ? 15.873 36.803 18.082 1.00 19.94 227 VAL A O 1
ATOM 1631 N N . PRO A 1 249 ? 17.365 35.828 19.410 1.00 21.65 228 PRO A N 1
ATOM 1632 C CA . PRO A 1 249 ? 16.856 36.649 20.496 1.00 20.60 228 PRO A CA 1
ATOM 1633 C C . PRO A 1 249 ? 17.271 38.106 20.376 1.00 21.14 228 PRO A C 1
ATOM 1634 O O . PRO A 1 249 ? 18.104 38.464 19.534 1.00 20.97 228 PRO A O 1
ATOM 1638 N N . VAL A 1 250 ? 16.679 38.937 21.225 1.00 21.08 229 VAL A N 1
ATOM 1639 C CA . VAL A 1 250 ? 17.202 40.272 21.497 1.00 21.64 229 VAL A CA 1
ATOM 1640 C C . VAL A 1 250 ? 18.462 40.139 22.392 1.00 19.86 229 VAL A C 1
ATOM 1641 O O . VAL A 1 250 ? 18.469 39.386 23.359 1.00 20.62 229 VAL A O 1
ATOM 1645 N N . TYR A 1 251 ? 19.525 40.821 22.004 1.00 19.89 230 TYR A N 1
ATOM 1646 C CA . TYR A 1 251 ? 20.793 40.852 22.761 1.00 20.00 230 TYR A CA 1
ATOM 1647 C C . TYR A 1 251 ? 20.932 42.201 23.437 1.00 20.12 230 TYR A C 1
ATOM 1648 O O . TYR A 1 251 ? 20.547 43.225 22.866 1.00 19.47 230 TYR A O 1
ATOM 1657 N N . ALA A 1 252 ? 21.460 42.187 24.657 1.00 19.15 231 ALA A N 1
ATOM 1658 C CA . ALA A 1 252 ? 21.745 43.405 25.417 1.00 18.69 231 ALA A CA 1
ATOM 1659 C C . ALA A 1 252 ? 23.098 43.232 26.075 1.00 18.84 231 ALA A C 1
ATOM 1660 O O . ALA A 1 252 ? 23.215 42.501 27.060 1.00 18.50 231 ALA A O 1
ATOM 1662 N N . HIS A 1 253 ? 24.105 43.912 25.542 1.00 18.88 232 HIS A N 1
ATOM 1663 C CA . HIS A 1 253 ? 25.474 43.753 26.039 1.00 19.58 232 HIS A CA 1
ATOM 1664 C C . HIS A 1 253 ? 25.875 44.856 27.036 1.00 19.08 232 HIS A C 1
ATOM 1665 O O . HIS A 1 253 ? 26.023 46.049 26.678 1.00 19.88 232 HIS A O 1
ATOM 1672 N N . LEU A 1 254 ? 26.039 44.438 28.284 1.00 19.41 233 LEU A N 1
ATOM 1673 C CA . LEU A 1 254 ? 26.269 45.373 29.408 1.00 18.55 233 LEU A CA 1
ATOM 1674 C C . LEU A 1 254 ? 27.695 45.934 29.382 1.00 18.93 233 LEU A C 1
ATOM 1675 O O . LEU A 1 254 ? 28.658 45.189 29.197 1.00 19.05 233 LEU A O 1
ATOM 1680 N N . PRO A 1 255 ? 27.847 47.243 29.625 1.00 18.11 234 PRO A N 1
ATOM 1681 C CA . PRO A 1 255 ? 29.194 47.779 29.802 1.00 19.17 234 PRO A CA 1
ATOM 1682 C C . PRO A 1 255 ? 29.912 47.236 31.053 1.00 19.56 234 PRO A C 1
ATOM 1683 O O . PRO A 1 255 ? 29.302 46.641 31.966 1.00 19.68 234 PRO A O 1
ATOM 1687 N N . THR A 1 256 ? 31.218 47.424 31.076 1.00 20.48 235 THR A N 1
ATOM 1688 C CA . THR A 1 256 ? 32.008 47.013 32.223 1.00 21.16 235 THR A CA 1
ATOM 1689 C C . THR A 1 256 ? 31.608 47.748 33.490 1.00 19.65 235 THR A C 1
ATOM 1690 O O . THR A 1 256 ? 30.978 48.838 33.446 1.00 19.54 235 THR A O 1
ATOM 1694 N N . VAL A 1 257 ? 31.940 47.137 34.618 1.00 19.04 236 VAL A N 1
ATOM 1695 C CA . VAL A 1 257 ? 31.876 47.770 35.918 1.00 20.22 236 VAL A CA 1
ATOM 1696 C C . VAL A 1 257 ? 33.293 48.144 36.326 1.00 20.00 236 VAL A C 1
ATOM 1697 O O . VAL A 1 257 ? 34.232 47.309 36.239 1.00 19.99 236 VAL A O 1
ATOM 1701 N N . LEU A 1 258 ? 33.465 49.401 36.730 1.00 19.44 237 LEU A N 1
ATOM 1702 C CA . LEU A 1 258 ? 34.760 49.896 37.162 1.00 20.79 237 LEU A CA 1
ATOM 1703 C C . LEU A 1 258 ? 34.911 49.928 38.689 1.00 20.31 237 LEU A C 1
ATOM 1704 O O . LEU A 1 258 ? 33.955 50.116 39.435 1.00 19.59 237 LEU A O 1
ATOM 1709 N N . ASN A 1 259 ? 36.139 49.735 39.138 1.00 21.24 238 ASN A N 1
ATOM 1710 C CA . ASN A 1 259 ? 36.450 49.887 40.560 1.00 22.32 238 ASN A CA 1
ATOM 1711 C C . ASN A 1 259 ? 36.761 51.352 40.854 1.00 22.37 238 ASN A C 1
ATOM 1712 O O . ASN A 1 259 ? 36.757 52.193 39.948 1.00 20.96 238 ASN A O 1
ATOM 1717 N N . GLU A 1 260 ? 37.044 51.654 42.110 1.00 23.08 239 GLU A N 1
ATOM 1718 C CA . GLU A 1 260 ? 37.282 53.048 42.501 1.00 25.23 239 GLU A CA 1
ATOM 1719 C C . GLU A 1 260 ? 38.532 53.663 41.897 1.00 26.07 239 GLU A C 1
ATOM 1720 O O . GLU A 1 260 ? 38.660 54.883 41.884 1.00 25.56 239 GLU A O 1
ATOM 1726 N N . GLN A 1 261 ? 39.457 52.830 41.408 1.00 24.62 240 GLN A N 1
ATOM 1727 C CA . GLN A 1 261 ? 40.632 53.314 40.679 1.00 26.02 240 GLN A CA 1
ATOM 1728 C C . GLN A 1 261 ? 40.351 53.564 39.184 1.00 24.69 240 GLN A C 1
ATOM 1729 O O . GLN A 1 261 ? 41.248 54.016 38.446 1.00 23.89 240 GLN A O 1
ATOM 1735 N N . GLY A 1 262 ? 39.132 53.279 38.718 1.00 22.90 241 GLY A N 1
ATOM 1736 C CA . GLY A 1 262 ? 38.841 53.484 37.296 1.00 22.87 241 GLY A CA 1
ATOM 1737 C C . GLY A 1 262 ? 39.342 52.408 36.365 1.00 22.70 241 GLY A C 1
ATOM 1738 O O . GLY A 1 262 ? 39.497 52.646 35.151 1.00 23.22 241 GLY A O 1
ATOM 1739 N N . GLU A 1 263 ? 39.575 51.219 36.915 1.00 23.02 242 GLU A N 1
ATOM 1740 C CA . GLU A 1 263 ? 39.986 50.026 36.144 1.00 23.92 242 GLU A CA 1
ATOM 1741 C C . GLU A 1 263 ? 38.857 49.023 36.188 1.00 22.40 242 GLU A C 1
ATOM 1742 O O . GLU A 1 263 ? 37.943 49.163 36.998 1.00 21.75 242 GLU A O 1
ATOM 1748 N N . LYS A 1 264 ? 38.888 48.014 35.344 1.00 21.66 243 LYS A N 1
ATOM 1749 C CA . LYS A 1 264 ? 37.807 47.030 35.335 1.00 22.95 243 LYS A CA 1
ATOM 1750 C C . LYS A 1 264 ? 37.802 46.317 36.700 1.00 22.97 243 LYS A C 1
ATOM 1751 O O . LYS A 1 264 ? 38.853 45.939 37.188 1.00 22.64 243 LYS A O 1
ATOM 1757 N N . MET A 1 265 ? 36.624 46.137 37.293 1.00 21.47 244 MET A N 1
ATOM 1758 C CA . MET A 1 265 ? 36.507 45.451 38.581 1.00 22.14 244 MET A CA 1
ATOM 1759 C C . MET A 1 265 ? 36.865 43.990 38.327 1.00 22.22 244 MET A C 1
ATOM 1760 O O . MET A 1 265 ? 36.353 43.406 37.417 1.00 22.34 244 MET A O 1
ATOM 1765 N N . SER A 1 266 ? 37.760 43.424 39.117 1.00 22.71 245 SER A N 1
ATOM 1766 C CA . SER A 1 266 ? 38.199 42.047 38.895 1.00 23.65 245 SER A CA 1
ATOM 1767 C C . SER A 1 266 ? 38.914 41.545 40.138 1.00 24.62 245 SER A C 1
ATOM 1768 O O . SER A 1 266 ? 39.364 42.330 40.977 1.00 23.65 245 SER A O 1
ATOM 1771 N N . LYS A 1 267 ? 39.043 40.224 40.239 1.00 27.42 246 LYS A N 1
ATOM 1772 C CA . LYS A 1 267 ? 39.741 39.604 41.364 1.00 28.56 246 LYS A CA 1
ATOM 1773 C C . LYS A 1 267 ? 41.166 40.127 41.410 1.00 28.56 246 LYS A C 1
ATOM 1774 O O . LYS A 1 267 ? 41.633 40.584 42.446 1.00 28.67 246 LYS A O 1
ATOM 1780 N N . ARG A 1 268 ? 41.832 40.110 40.264 1.00 31.09 247 ARG A N 1
ATOM 1781 C CA . ARG A 1 268 ? 43.216 40.603 40.146 1.00 32.64 247 ARG A CA 1
ATOM 1782 C C . ARG A 1 268 ? 43.321 42.068 40.537 1.00 32.68 247 ARG A C 1
ATOM 1783 O O . ARG A 1 268 ? 44.320 42.489 41.070 1.00 34.93 247 ARG A O 1
ATOM 1785 N N . HIS A 1 269 ? 42.269 42.855 40.305 1.00 31.48 248 HIS A N 1
ATOM 1786 C CA . HIS A 1 269 ? 42.313 44.267 40.682 1.00 29.97 248 HIS A CA 1
ATOM 1787 C C . HIS A 1 269 ? 41.813 44.508 42.098 1.00 31.23 248 HIS A C 1
ATOM 1788 O O . HIS A 1 269 ? 41.584 45.641 42.472 1.00 32.72 248 HIS A O 1
ATOM 1795 N N . GLY A 1 270 ? 41.667 43.448 42.885 1.00 32.06 249 GLY A N 1
ATOM 1796 C CA . GLY A 1 270 ? 41.334 43.586 44.299 1.00 30.76 249 GLY A CA 1
ATOM 1797 C C . GLY A 1 270 ? 39.852 43.593 44.635 1.00 30.28 249 GLY A C 1
ATOM 1798 O O . GLY A 1 270 ? 39.493 43.978 45.730 1.00 30.67 249 GLY A O 1
ATOM 1799 N N . ALA A 1 271 ? 38.982 43.124 43.730 1.00 28.81 250 ALA A N 1
ATOM 1800 C CA . ALA A 1 271 ? 37.538 43.135 44.001 1.00 26.71 250 ALA A CA 1
ATOM 1801 C C . ALA A 1 271 ? 37.195 42.320 45.254 1.00 27.73 250 ALA A C 1
ATOM 1802 O O . ALA A 1 271 ? 37.815 41.300 45.516 1.00 29.59 250 ALA A O 1
ATOM 1804 N N . MET A 1 272 ? 36.189 42.736 46.002 1.00 26.45 251 MET A N 1
ATOM 1805 C CA . MET A 1 272 ? 35.627 41.838 47.011 1.00 29.81 251 MET A CA 1
ATOM 1806 C C . MET A 1 272 ? 34.600 40.865 46.407 1.00 28.07 251 MET A C 1
ATOM 1807 O O . MET A 1 272 ? 33.811 41.218 45.500 1.00 25.41 251 MET A O 1
ATOM 1812 N N . SER A 1 273 ? 34.615 39.632 46.888 1.00 26.45 252 SER A N 1
ATOM 1813 C CA . SER A 1 273 ? 33.607 38.641 46.467 1.00 25.77 252 SER A CA 1
ATOM 1814 C C . SER A 1 273 ? 32.233 39.039 47.000 1.00 25.03 252 SER A C 1
ATOM 1815 O O . SER A 1 273 ? 32.125 39.761 48.019 1.00 23.76 252 SER A O 1
ATOM 1818 N N . VAL A 1 274 ? 31.191 38.566 46.308 1.00 25.09 253 VAL A N 1
ATOM 1819 C CA . VAL A 1 274 ? 29.801 38.793 46.716 1.00 25.19 253 VAL A CA 1
ATOM 1820 C C . VAL A 1 274 ? 29.578 38.395 48.196 1.00 25.88 253 VAL A C 1
ATOM 1821 O O . VAL A 1 274 ? 29.122 39.222 49.004 1.00 24.47 253 VAL A O 1
ATOM 1825 N N . MET A 1 275 ? 29.899 37.158 48.565 1.00 25.37 254 MET A N 1
ATOM 1826 C CA . MET A 1 275 ? 29.716 36.759 49.964 1.00 27.67 254 MET A CA 1
ATOM 1827 C C . MET A 1 275 ? 30.709 37.435 50.904 1.00 26.08 254 MET A C 1
ATOM 1828 O O . MET A 1 275 ? 30.454 37.513 52.094 1.00 27.99 254 MET A O 1
ATOM 1833 N N . GLY A 1 276 ? 31.797 37.970 50.364 1.00 25.31 255 GLY A N 1
ATOM 1834 C CA . GLY A 1 276 ? 32.679 38.897 51.098 1.00 25.49 255 GLY A CA 1
ATOM 1835 C C . GLY A 1 276 ? 31.929 40.122 51.628 1.00 25.63 255 GLY A C 1
ATOM 1836 O O . GLY A 1 276 ? 32.132 40.542 52.770 1.00 25.37 255 GLY A O 1
ATOM 1837 N N . TYR A 1 277 ? 31.011 40.670 50.841 1.00 24.57 256 TYR A N 1
ATOM 1838 C CA . TYR A 1 277 ? 30.157 41.765 51.348 1.00 23.78 256 TYR A CA 1
ATOM 1839 C C . TYR A 1 277 ? 29.332 41.377 52.600 1.00 23.57 256 TYR A C 1
ATOM 1840 O O . TYR A 1 277 ? 29.285 42.117 53.586 1.00 22.99 256 TYR A O 1
ATOM 1849 N N . ARG A 1 278 ? 28.684 40.229 52.543 1.00 24.33 257 ARG A N 1
ATOM 1850 C CA . ARG A 1 278 ? 27.976 39.674 53.674 1.00 25.95 257 ARG A CA 1
ATOM 1851 C C . ARG A 1 278 ? 28.924 39.556 54.882 1.00 26.75 257 ARG A C 1
ATOM 1852 O O . ARG A 1 278 ? 28.645 40.091 55.942 1.00 27.64 257 ARG A O 1
ATOM 1860 N N . ASP A 1 279 ? 30.070 38.909 54.678 1.00 26.68 258 ASP A N 1
ATOM 1861 C CA . ASP A 1 279 ? 31.068 38.745 55.718 1.00 27.98 258 ASP A CA 1
ATOM 1862 C C . ASP A 1 279 ? 31.599 40.059 56.278 1.00 27.39 258 ASP A C 1
ATOM 1863 O O . ASP A 1 279 ? 32.067 40.095 57.394 1.00 26.93 258 ASP A O 1
ATOM 1868 N N . ALA A 1 280 ? 31.535 41.147 55.519 1.00 27.29 259 ALA A N 1
ATOM 1869 C CA . ALA A 1 280 ? 31.955 42.456 56.034 1.00 26.65 259 ALA A CA 1
ATOM 1870 C C . ALA A 1 280 ? 30.816 43.261 56.690 1.00 26.42 259 ALA A C 1
ATOM 1871 O O . ALA A 1 280 ? 31.022 44.405 57.116 1.00 26.04 259 ALA A O 1
ATOM 1873 N N . GLY A 1 281 ? 29.624 42.691 56.737 1.00 25.54 260 GLY A N 1
ATOM 1874 C CA . GLY A 1 281 ? 28.499 43.341 57.415 1.00 25.77 260 GLY A CA 1
ATOM 1875 C C . GLY A 1 281 ? 27.523 44.099 56.518 1.00 24.52 260 GLY A C 1
ATOM 1876 O O . GLY A 1 281 ? 26.771 44.913 57.031 1.00 25.15 260 GLY A O 1
ATOM 1877 N N . TYR A 1 282 ? 27.500 43.832 55.199 1.00 22.96 261 TYR A N 1
ATOM 1878 C CA . TYR A 1 282 ? 26.536 44.475 54.302 1.00 22.37 261 TYR A CA 1
ATOM 1879 C C . TYR A 1 282 ? 25.260 43.621 54.241 1.00 22.72 261 TYR A C 1
ATOM 1880 O O . TYR A 1 282 ? 25.317 42.396 54.178 1.00 23.23 261 TYR A O 1
ATOM 1889 N N . LEU A 1 283 ? 24.109 44.273 54.333 1.00 22.45 262 LEU A N 1
ATOM 1890 C CA . LEU A 1 283 ? 22.808 43.623 54.213 1.00 23.05 262 LEU A CA 1
ATOM 1891 C C . LEU A 1 283 ? 22.463 43.395 52.732 1.00 22.61 262 LEU A C 1
ATOM 1892 O O . LEU A 1 283 ? 22.759 44.256 51.911 1.00 22.68 262 LEU A O 1
ATOM 1897 N N . PRO A 1 284 ? 21.822 42.250 52.413 1.00 22.87 263 PRO A N 1
ATOM 1898 C CA . PRO A 1 284 ? 21.517 41.908 51.038 1.00 23.55 263 PRO A CA 1
ATOM 1899 C C . PRO A 1 284 ? 20.606 42.942 50.365 1.00 22.77 263 PRO A C 1
ATOM 1900 O O . PRO A 1 284 ? 20.759 43.219 49.160 1.00 22.21 263 PRO A O 1
ATOM 1904 N N . GLU A 1 285 ? 19.667 43.493 51.124 1.00 22.89 264 GLU A N 1
ATOM 1905 C CA . GLU A 1 285 ? 18.694 44.430 50.553 1.00 23.44 264 GLU A CA 1
ATOM 1906 C C . GLU A 1 285 ? 19.391 45.745 50.159 1.00 22.89 264 GLU A C 1
ATOM 1907 O O . GLU A 1 285 ? 18.999 46.402 49.190 1.00 23.33 264 GLU A O 1
ATOM 1913 N N . ALA A 1 286 ? 20.455 46.084 50.879 1.00 21.68 265 ALA A N 1
ATOM 1914 C CA . ALA A 1 286 ? 21.286 47.219 50.556 1.00 21.75 265 ALA A CA 1
ATOM 1915 C C . ALA A 1 286 ? 22.125 46.976 49.310 1.00 20.91 265 ALA A C 1
ATOM 1916 O O . ALA A 1 286 ? 22.188 47.826 48.409 1.00 20.51 265 ALA A O 1
ATOM 1918 N N . VAL A 1 287 ? 22.795 45.829 49.269 1.00 21.74 266 VAL A N 1
ATOM 1919 C CA . VAL A 1 287 ? 23.619 45.482 48.086 1.00 21.71 266 VAL A CA 1
ATOM 1920 C C . VAL A 1 287 ? 22.729 45.389 46.836 1.00 21.80 266 VAL A C 1
ATOM 1921 O O . VAL A 1 287 ? 23.142 45.802 45.748 1.00 21.56 266 VAL A O 1
ATOM 1925 N N . LEU A 1 288 ? 21.520 44.839 46.983 1.00 22.07 267 LEU A N 1
ATOM 1926 C CA . LEU A 1 288 ? 20.584 44.758 45.861 1.00 23.25 267 LEU A CA 1
ATOM 1927 C C . LEU A 1 288 ? 20.208 46.138 45.339 1.00 22.16 267 LEU A C 1
ATOM 1928 O O . LEU A 1 288 ? 20.270 46.393 44.125 1.00 21.07 267 LEU A O 1
ATOM 1933 N N . ASN A 1 289 ? 19.827 47.037 46.235 1.00 21.27 268 ASN A N 1
ATOM 1934 C CA . ASN A 1 289 ? 19.429 48.418 45.850 1.00 20.68 268 ASN A CA 1
ATOM 1935 C C . ASN A 1 289 ? 20.629 49.139 45.228 1.00 19.86 268 ASN A C 1
ATOM 1936 O O . ASN A 1 289 ? 20.489 49.832 44.191 1.00 18.28 268 ASN A O 1
ATOM 1941 N N . TYR A 1 290 ? 21.819 48.935 45.809 1.00 19.27 269 TYR A N 1
ATOM 1942 C CA . TYR A 1 290 ? 23.042 49.569 45.273 1.00 19.65 269 TYR A CA 1
ATOM 1943 C C . TYR A 1 290 ? 23.369 49.101 43.824 1.00 18.88 269 TYR A C 1
ATOM 1944 O O . TYR A 1 290 ? 23.585 49.909 42.895 1.00 18.03 269 TYR A O 1
ATOM 1953 N N . LEU A 1 291 ? 23.382 47.792 43.647 1.00 18.49 270 LEU A N 1
ATOM 1954 C CA . LEU A 1 291 ? 23.792 47.169 42.377 1.00 20.31 270 LEU A CA 1
ATOM 1955 C C . LEU A 1 291 ? 22.774 47.449 41.282 1.00 19.74 270 LEU A C 1
ATOM 1956 O O . LEU A 1 291 ? 23.132 47.643 40.122 1.00 18.03 270 LEU A O 1
ATOM 1961 N N . ALA A 1 292 ? 21.488 47.471 41.634 1.00 19.87 271 ALA A N 1
ATOM 1962 C CA . ALA A 1 292 ? 20.471 47.829 40.641 1.00 20.34 271 ALA A CA 1
ATOM 1963 C C . ALA A 1 292 ? 20.822 49.165 39.954 1.00 20.50 271 ALA A C 1
ATOM 1964 O O . ALA A 1 292 ? 20.706 49.323 38.726 1.00 20.49 271 ALA A O 1
ATOM 1966 N N . ARG A 1 293 ? 21.275 50.114 40.754 1.00 21.79 272 ARG A N 1
ATOM 1967 C CA . ARG A 1 293 ? 21.624 51.444 40.259 1.00 22.64 272 ARG A CA 1
ATOM 1968 C C . ARG A 1 293 ? 23.036 51.577 39.724 1.00 22.66 272 ARG A C 1
ATOM 1969 O O . ARG A 1 293 ? 23.389 52.613 39.224 1.00 24.49 272 ARG A O 1
ATOM 1977 N N . LEU A 1 294 ? 23.809 50.521 39.774 1.00 22.13 273 LEU A N 1
ATOM 1978 C CA . LEU A 1 294 ? 25.140 50.493 39.195 1.00 23.12 273 LEU A CA 1
ATOM 1979 C C . LEU A 1 294 ? 25.061 49.930 37.763 1.00 21.52 273 LEU A C 1
ATOM 1980 O O . LEU A 1 294 ? 25.533 48.785 37.443 1.00 21.51 273 LEU A O 1
ATOM 1985 N N . GLY A 1 295 ? 24.479 50.749 36.881 1.00 21.80 274 GLY A N 1
ATOM 1986 C CA . GLY A 1 295 ? 24.257 50.384 35.471 1.00 20.77 274 GLY A CA 1
ATOM 1987 C C . GLY A 1 295 ? 22.855 50.592 34.909 1.00 20.82 274 GLY A C 1
ATOM 1988 O O . GLY A 1 295 ? 22.580 50.223 33.740 1.00 20.58 274 GLY A O 1
ATOM 1989 N N . TRP A 1 296 ? 21.968 51.163 35.709 1.00 20.17 275 TRP A N 1
ATOM 1990 C CA . TRP A 1 296 ? 20.561 51.333 35.322 1.00 21.09 275 TRP A CA 1
ATOM 1991 C C . TRP A 1 296 ? 20.011 52.529 36.094 1.00 21.74 275 TRP A C 1
ATOM 1992 O O . TRP A 1 296 ? 20.500 52.833 37.176 1.00 22.75 275 TRP A O 1
ATOM 2003 N N . SER A 1 297 ? 19.053 53.259 35.522 1.00 21.77 276 SER A N 1
ATOM 2004 C CA . SER A 1 297 ? 18.509 54.435 36.211 1.00 23.85 276 SER A CA 1
ATOM 2005 C C . SER A 1 297 ? 17.014 54.489 36.001 1.00 24.73 276 SER A C 1
ATOM 2006 O O . SER A 1 297 ? 16.492 53.870 35.069 1.00 22.76 276 SER A O 1
ATOM 2009 N N . HIS A 1 298 ? 16.340 55.262 36.859 1.00 26.10 277 HIS A N 1
ATOM 2010 C CA . HIS A 1 298 ? 14.915 55.535 36.724 1.00 27.11 277 HIS A CA 1
ATOM 2011 C C . HIS A 1 298 ? 14.669 56.937 37.258 1.00 28.07 277 HIS A C 1
ATOM 2012 O O . HIS A 1 298 ? 14.282 57.108 38.436 1.00 24.92 277 HIS A O 1
ATOM 2019 N N . GLY A 1 299 ? 14.971 57.934 36.434 1.00 26.68 278 GLY A N 1
ATOM 2020 C CA . GLY A 1 299 ? 14.918 59.328 36.859 1.00 27.64 278 GLY A CA 1
ATOM 2021 C C . GLY A 1 299 ? 15.814 59.580 38.073 1.00 27.43 278 GLY A C 1
ATOM 2022 O O . GLY A 1 299 ? 16.975 59.153 38.109 1.00 25.77 278 GLY A O 1
ATOM 2023 N N . ASP A 1 300 ? 15.284 60.239 39.095 1.00 25.21 279 ASP A N 1
ATOM 2024 C CA . ASP A 1 300 ? 16.096 60.563 40.286 1.00 25.18 279 ASP A CA 1
ATOM 2025 C C . ASP A 1 300 ? 16.254 59.435 41.290 1.00 24.21 279 ASP A C 1
ATOM 2026 O O . ASP A 1 300 ? 16.951 59.609 42.270 1.00 23.31 279 ASP A O 1
ATOM 2031 N N . ALA A 1 301 ? 15.561 58.318 41.102 1.00 23.67 280 ALA A N 1
ATOM 2032 C CA . ALA A 1 301 ? 15.405 57.351 42.184 1.00 23.97 280 ALA A CA 1
ATOM 2033 C C . ALA A 1 301 ? 16.740 56.722 42.582 1.00 22.95 280 ALA A C 1
ATOM 2034 O O . ALA A 1 301 ? 17.490 56.272 41.708 1.00 23.44 280 ALA A O 1
ATOM 2036 N N . GLU A 1 302 ? 17.019 56.691 43.888 1.00 21.94 281 GLU A N 1
ATOM 2037 C CA . GLU A 1 302 ? 18.194 56.005 44.463 1.00 23.43 281 GLU A CA 1
ATOM 2038 C C . GLU A 1 302 ? 17.837 54.947 45.533 1.00 24.98 281 GLU A C 1
ATOM 2039 O O . GLU A 1 302 ? 18.559 53.985 45.702 1.00 25.09 281 GLU A O 1
ATOM 2045 N N . ILE A 1 303 ? 16.718 55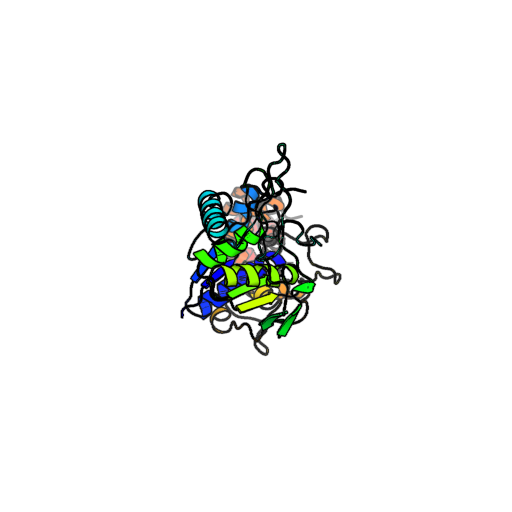.134 46.242 1.00 25.76 282 ILE A N 1
ATOM 2046 C CA . ILE A 1 303 ? 16.272 54.228 47.303 1.00 25.21 282 ILE A CA 1
ATOM 2047 C C . ILE A 1 303 ? 14.984 53.570 46.856 1.00 26.61 282 ILE A C 1
ATOM 2048 O O . ILE A 1 303 ? 14.020 54.254 46.560 1.00 26.59 282 ILE A O 1
ATOM 2053 N N . PHE A 1 304 ? 14.954 52.246 46.817 1.00 26.91 283 PHE A N 1
ATOM 2054 C CA . PHE A 1 304 ? 13.750 51.559 46.401 1.00 27.04 283 PHE A CA 1
ATOM 2055 C C . PHE A 1 304 ? 13.856 50.113 46.806 1.00 26.02 283 PHE A C 1
ATOM 2056 O O . PHE A 1 304 ? 14.962 49.611 47.037 1.00 25.36 283 PHE A O 1
ATOM 2064 N N . THR A 1 305 ? 12.709 49.447 46.898 1.00 25.74 284 THR A N 1
ATOM 2065 C CA . THR A 1 305 ? 12.671 48.017 47.221 1.00 27.45 284 THR A CA 1
ATOM 2066 C C . THR A 1 305 ? 12.900 47.192 45.978 1.00 28.93 284 THR A C 1
ATOM 2067 O O . THR A 1 305 ? 12.828 47.691 44.858 1.00 26.13 284 THR A O 1
ATOM 2071 N N . ARG A 1 306 ? 13.115 45.909 46.205 1.00 30.32 285 ARG A N 1
ATOM 2072 C CA . ARG A 1 306 ? 13.225 44.891 45.171 1.00 33.11 285 ARG A CA 1
ATOM 2073 C C . ARG A 1 306 ? 11.994 44.849 44.261 1.00 32.65 285 ARG A C 1
ATOM 2074 O O . ARG A 1 306 ? 12.101 44.763 43.031 1.00 28.90 285 ARG A O 1
ATOM 2082 N N . GLU A 1 307 ? 10.825 44.936 44.884 1.00 32.02 286 GLU A N 1
ATOM 2083 C CA . GLU A 1 307 ? 9.552 44.912 44.167 1.00 32.64 286 GLU A CA 1
ATOM 2084 C C . GLU A 1 307 ? 9.417 46.146 43.262 1.00 28.98 286 GLU A C 1
ATOM 2085 O O . GLU A 1 307 ? 8.983 46.038 42.118 1.00 28.54 286 GLU A O 1
ATOM 2091 N N . GLN A 1 308 ? 9.811 47.315 43.763 1.00 28.37 287 GLN A N 1
ATOM 2092 C CA A GLN A 1 308 ? 9.767 48.530 42.952 0.70 28.18 287 GLN A CA 1
ATOM 2093 C CA B GLN A 1 308 ? 9.805 48.560 42.976 0.30 26.72 287 GLN A CA 1
ATOM 2094 C C . GLN A 1 308 ? 10.791 48.453 41.816 1.00 27.07 287 GLN A C 1
ATOM 2095 O O . GLN A 1 308 ? 10.505 48.886 40.696 1.00 27.19 287 GLN A O 1
ATOM 2106 N N . PHE A 1 309 ? 11.966 47.890 42.087 1.00 25.37 288 PHE A N 1
ATOM 2107 C CA . PHE A 1 309 ? 12.970 47.721 41.025 1.00 26.13 288 PHE A CA 1
ATOM 2108 C C . PHE A 1 309 ? 12.394 46.864 39.891 1.00 26.06 288 PHE A C 1
ATOM 2109 O O . PHE A 1 309 ? 12.422 47.233 38.712 1.00 28.27 288 PHE A O 1
ATOM 2117 N N . VAL A 1 310 ? 11.820 45.735 40.268 1.00 28.20 289 VAL A N 1
ATOM 2118 C CA . VAL A 1 310 ? 11.209 44.829 39.301 1.00 28.67 289 VAL A CA 1
ATOM 2119 C C . VAL A 1 310 ? 10.152 45.549 38.473 1.00 31.39 289 VAL A C 1
ATOM 2120 O O . VAL A 1 310 ? 10.183 45.476 37.241 1.00 31.67 289 VAL A O 1
ATOM 2124 N N . GLU A 1 311 ? 9.243 46.260 39.137 1.00 30.97 290 GLU A N 1
ATOM 2125 C CA . GLU A 1 311 ? 8.222 47.018 38.436 1.00 34.51 290 GLU A CA 1
ATOM 2126 C C . GLU A 1 311 ? 8.825 48.055 37.465 1.00 33.52 290 GLU A C 1
ATOM 2127 O O . GLU A 1 311 ? 8.282 48.275 36.405 1.00 31.41 290 GLU A O 1
ATOM 2133 N N . TRP A 1 312 ? 9.950 48.677 37.811 1.00 32.25 291 TRP A N 1
ATOM 2134 C CA . TRP A 1 312 ? 10.491 49.739 36.956 1.00 30.37 291 TRP A CA 1
ATOM 2135 C C . TRP A 1 312 ? 11.46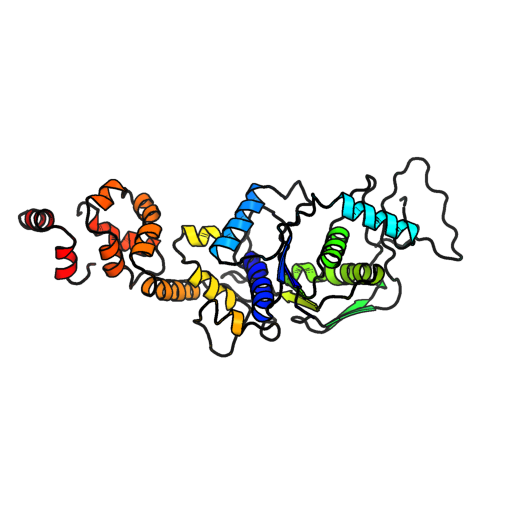4 49.245 35.893 1.00 29.11 291 TRP A C 1
ATOM 2136 O O . TRP A 1 312 ? 11.722 49.959 34.933 1.00 27.37 291 TRP A O 1
ATOM 2147 N N . PHE A 1 313 ? 12.077 48.079 36.099 1.00 27.72 292 PHE A N 1
ATOM 2148 C CA . PHE A 1 313 ? 13.212 47.709 35.292 1.00 27.05 292 PHE A CA 1
ATOM 2149 C C . PHE A 1 313 ? 12.870 47.682 33.787 1.00 27.93 292 PHE A C 1
ATOM 2150 O O . PHE A 1 313 ? 11.799 47.220 33.399 1.00 29.73 292 PHE A O 1
ATOM 2158 N N . ASP A 1 314 ? 13.783 48.196 32.971 1.00 25.93 293 ASP A N 1
ATOM 2159 C CA . ASP A 1 314 ? 13.612 48.229 31.532 1.00 25.98 293 ASP A CA 1
ATOM 2160 C C . ASP A 1 314 ? 14.982 48.254 30.873 1.00 24.30 293 ASP A C 1
ATOM 2161 O O . ASP A 1 314 ? 15.933 48.814 31.414 1.00 23.93 293 ASP A O 1
ATOM 2166 N N . LEU A 1 315 ? 15.097 47.646 29.704 1.00 22.38 294 LEU A N 1
ATOM 2167 C CA . LEU A 1 315 ? 16.373 47.616 28.979 1.00 22.03 294 LEU A CA 1
ATOM 2168 C C . LEU A 1 315 ? 16.798 48.988 28.435 1.00 22.71 294 LEU A C 1
ATOM 2169 O O . LEU A 1 315 ? 17.996 49.270 28.344 1.00 20.79 294 LEU A O 1
ATOM 2174 N N . GLU A 1 316 ? 15.812 49.847 28.131 1.00 23.78 295 GLU A N 1
ATOM 2175 C CA . GLU A 1 316 ? 16.054 51.166 27.544 1.00 25.22 295 GLU A CA 1
ATOM 2176 C C . GLU A 1 316 ? 16.838 52.040 28.528 1.00 22.42 295 GLU A C 1
ATOM 2177 O O . GLU A 1 316 ? 17.547 52.902 28.118 1.00 20.09 295 GLU A O 1
ATOM 2183 N N . HIS A 1 317 ? 16.713 51.820 29.822 1.00 22.85 296 HIS A N 1
ATOM 2184 C CA . HIS A 1 317 ? 17.462 52.647 30.766 1.00 23.45 296 HIS A CA 1
ATOM 2185 C C . HIS A 1 317 ? 18.684 51.973 31.389 1.00 22.60 296 HIS A C 1
ATOM 2186 O O . HIS A 1 317 ? 19.231 52.473 32.366 1.00 20.96 296 HIS A O 1
ATOM 2193 N N . LEU A 1 318 ? 19.121 50.859 30.812 1.00 21.45 297 LEU A N 1
ATOM 2194 C CA . LEU A 1 318 ? 20.454 50.363 31.119 1.00 21.94 297 LEU A CA 1
ATOM 2195 C C . LEU A 1 318 ? 21.425 51.439 30.653 1.00 22.28 297 LEU A C 1
ATOM 2196 O O . LEU A 1 318 ? 21.293 51.973 29.547 1.00 20.63 297 LEU A O 1
ATOM 2201 N N . GLY A 1 319 ? 22.400 51.761 31.497 1.00 21.62 298 GLY A N 1
ATOM 2202 C CA . GLY A 1 319 ? 23.457 52.681 31.101 1.00 22.73 298 GLY A CA 1
ATOM 2203 C C . GLY A 1 319 ? 24.241 52.165 29.918 1.00 22.24 298 GLY A C 1
ATOM 2204 O O . GLY A 1 319 ? 24.475 50.936 29.800 1.00 21.84 298 GLY A O 1
ATOM 2205 N N . LYS A 1 320 ? 24.669 53.086 29.049 1.00 21.75 299 LYS A N 1
ATOM 2206 C CA . LYS A 1 320 ? 25.398 52.724 27.840 1.00 24.04 299 LYS A CA 1
ATOM 2207 C C . LYS A 1 320 ? 26.926 52.833 27.963 1.00 24.39 299 LYS A C 1
ATOM 2208 O O . LYS A 1 320 ? 27.651 52.460 27.041 1.00 24.95 299 LYS A O 1
ATOM 2214 N N . SER A 1 321 ? 27.400 53.344 29.103 1.00 22.78 300 SER A N 1
ATOM 2215 C CA A SER A 1 321 ? 28.827 53.482 29.391 0.70 23.95 300 SER A CA 1
ATOM 2216 C CA B SER A 1 321 ? 28.835 53.454 29.364 0.30 22.18 300 SER A CA 1
ATOM 2217 C C . SER A 1 321 ? 29.130 52.810 30.713 1.00 21.64 300 SER A C 1
ATOM 2218 O O . SER A 1 321 ? 28.215 52.528 31.469 1.00 20.12 300 SER A O 1
ATOM 2223 N N . PRO A 1 322 ? 30.415 52.566 31.006 1.00 21.22 301 PRO A N 1
ATOM 2224 C CA . PRO A 1 322 ? 30.710 51.881 32.261 1.00 20.97 301 PRO A CA 1
ATOM 2225 C C . PRO A 1 322 ? 30.251 52.594 33.509 1.00 21.27 301 PRO A C 1
ATOM 2226 O O . PRO A 1 322 ? 30.366 53.805 33.591 1.00 20.04 301 PRO A O 1
ATOM 2230 N N . ALA A 1 323 ? 29.750 51.835 34.479 1.00 22.01 302 ALA A N 1
ATOM 2231 C CA . ALA A 1 323 ? 29.435 52.369 35.780 1.00 23.63 302 ALA A CA 1
ATOM 2232 C C . ALA A 1 323 ? 30.610 52.155 36.745 1.00 22.52 302 ALA A C 1
ATOM 2233 O O . ALA A 1 323 ? 31.324 51.180 36.639 1.00 22.65 302 ALA A O 1
ATOM 2235 N N . GLN A 1 324 ? 30.764 53.025 37.725 1.00 23.39 303 GLN A N 1
ATOM 2236 C CA . GLN A 1 324 ? 31.908 52.950 38.650 1.00 22.72 303 GLN A CA 1
ATOM 2237 C C . GLN A 1 324 ? 31.461 52.721 40.087 1.00 22.31 303 GLN A C 1
ATOM 2238 O O . GLN A 1 324 ? 30.645 53.462 40.634 1.00 21.53 303 GLN A O 1
ATOM 2244 N N . TYR A 1 325 ? 32.013 51.693 40.704 1.00 22.00 304 TYR A N 1
ATOM 2245 C CA . TYR A 1 325 ? 31.783 51.386 42.117 1.00 21.85 304 TYR A CA 1
ATOM 2246 C C . TYR A 1 325 ? 32.139 52.578 43.009 1.00 22.24 304 TYR A C 1
ATOM 2247 O O . TYR A 1 325 ? 33.091 53.324 42.728 1.00 24.09 304 TYR A O 1
ATOM 2256 N N . ASP A 1 326 ? 31.344 52.771 44.050 1.00 22.58 305 ASP A N 1
ATOM 2257 C CA . ASP A 1 326 ? 31.584 53.833 45.038 1.00 24.50 305 ASP A CA 1
ATOM 2258 C C . ASP A 1 326 ? 31.171 53.301 46.402 1.00 23.99 305 ASP A C 1
ATOM 2259 O O . ASP A 1 326 ? 29.952 53.240 46.724 1.00 21.93 305 ASP A O 1
ATOM 2264 N N . HIS A 1 327 ? 32.175 52.899 47.189 1.00 23.45 306 HIS A N 1
ATOM 2265 C CA . HIS A 1 327 ? 31.901 52.300 48.499 1.00 25.99 306 HIS A CA 1
ATOM 2266 C C . HIS A 1 327 ? 31.191 53.270 49.458 1.00 24.61 306 HIS A C 1
ATOM 2267 O O . HIS A 1 327 ? 30.481 52.802 50.344 1.00 23.94 306 HIS A O 1
ATOM 2274 N N . ASN A 1 328 ? 31.371 54.580 49.293 1.00 24.97 307 ASN A N 1
ATOM 2275 C CA . ASN A 1 328 ? 30.685 55.577 50.177 1.00 27.11 307 ASN A CA 1
ATOM 2276 C C . ASN A 1 328 ? 29.171 55.569 49.989 1.00 26.03 307 ASN A C 1
ATOM 2277 O O . ASN A 1 328 ? 28.410 55.604 50.967 1.00 25.99 307 ASN A O 1
ATOM 2282 N N . LYS A 1 329 ? 28.753 55.496 48.732 1.00 25.46 308 LYS A N 1
ATOM 2283 C CA . LYS A 1 329 ? 27.358 55.364 48.393 1.00 27.45 308 LYS A CA 1
ATOM 2284 C C . LYS A 1 329 ? 26.788 54.052 48.951 1.00 25.32 308 LYS A C 1
ATOM 2285 O O . LYS A 1 329 ? 25.695 54.036 49.507 1.00 23.96 308 LYS A O 1
ATOM 2291 N N . LEU A 1 330 ? 27.522 52.955 48.794 1.00 23.00 309 LEU A N 1
ATOM 2292 C CA . LEU A 1 330 ? 27.052 51.664 49.313 1.00 22.77 309 LEU A CA 1
ATOM 2293 C C . LEU A 1 330 ? 26.876 51.716 50.860 1.00 22.12 309 LEU A C 1
ATOM 2294 O O . LEU A 1 330 ? 25.900 51.204 51.396 1.00 21.57 309 LEU A O 1
ATOM 2299 N N . ASN A 1 331 ? 27.829 52.344 51.536 1.00 22.00 310 ASN A N 1
ATOM 2300 C CA . ASN A 1 331 ? 27.790 52.532 52.971 1.00 23.16 310 ASN A CA 1
ATOM 2301 C C . ASN A 1 331 ? 26.577 53.365 53.424 1.00 24.22 310 ASN A C 1
ATOM 2302 O O . ASN A 1 331 ? 25.926 53.041 54.418 1.00 24.42 310 ASN A O 1
ATOM 2307 N N . TRP A 1 332 ? 26.301 54.451 52.718 1.00 24.36 311 TRP A N 1
ATOM 2308 C CA . TRP A 1 332 ? 25.111 55.270 53.033 1.00 25.04 311 TRP A CA 1
ATOM 2309 C C . TRP A 1 332 ? 23.845 54.424 52.989 1.00 25.94 311 TRP A C 1
ATOM 2310 O O . TRP A 1 332 ? 23.042 54.443 53.932 1.00 24.40 311 TRP A O 1
ATOM 2321 N N . LEU A 1 333 ? 23.679 53.670 51.889 1.00 24.47 312 LEU A N 1
ATOM 2322 C CA . LEU A 1 333 ? 22.532 52.778 51.733 1.00 24.89 312 LEU A CA 1
ATOM 2323 C C . LEU A 1 333 ? 22.500 51.693 52.794 1.00 24.84 312 LEU A C 1
ATOM 2324 O O . LEU A 1 333 ? 21.430 51.358 53.270 1.00 24.79 312 LEU A O 1
ATOM 2329 N N . ASN A 1 334 ? 23.657 51.117 53.135 1.00 23.63 313 ASN A N 1
ATOM 2330 C CA . ASN A 1 334 ? 23.684 50.076 54.151 1.00 23.74 313 ASN A CA 1
ATOM 2331 C C . ASN A 1 334 ? 23.274 50.641 55.532 1.00 23.77 313 ASN A C 1
ATOM 2332 O O . ASN A 1 334 ? 22.547 50.004 56.250 1.00 22.68 313 ASN A O 1
ATOM 2337 N N . ASN A 1 335 ? 23.694 51.853 55.845 1.00 24.45 314 ASN A N 1
ATOM 2338 C CA . ASN A 1 335 ? 23.261 52.536 57.086 1.00 25.42 314 ASN A CA 1
ATOM 2339 C C . ASN A 1 335 ? 21.741 52.713 57.086 1.00 25.07 314 ASN A C 1
ATOM 2340 O O . ASN A 1 335 ? 21.045 52.397 58.081 1.00 26.84 314 ASN A O 1
ATOM 2345 N N . HIS A 1 336 ? 21.220 53.172 55.954 1.00 24.26 315 HIS A N 1
ATOM 2346 C CA . HIS A 1 336 ? 19.789 53.347 55.765 1.00 23.77 315 HIS A CA 1
ATOM 2347 C C . HIS A 1 336 ? 19.044 52.049 56.079 1.00 24.74 315 HIS A C 1
ATOM 2348 O O . HIS A 1 336 ? 18.093 52.052 56.890 1.00 24.18 315 HIS A O 1
ATOM 2355 N N . TYR A 1 337 ? 19.503 50.928 55.496 1.00 23.84 316 TYR A N 1
ATOM 2356 C CA . TYR A 1 337 ? 18.796 49.658 55.639 1.00 23.90 316 TYR A CA 1
ATOM 2357 C C . TYR A 1 337 ? 18.990 49.019 57.046 1.00 25.94 316 TYR A C 1
ATOM 2358 O O . TYR A 1 337 ? 18.105 48.309 57.542 1.00 26.01 316 TYR A O 1
ATOM 2367 N N . ILE A 1 338 ? 20.120 49.303 57.681 1.00 25.03 317 ILE A N 1
ATOM 2368 C CA . ILE A 1 338 ? 20.378 48.868 59.045 1.00 27.38 317 ILE A CA 1
ATOM 2369 C C . ILE A 1 338 ? 19.339 49.479 60.018 1.00 27.97 317 ILE A C 1
ATOM 2370 O O . ILE A 1 338 ? 18.759 48.780 60.830 1.00 28.94 317 ILE A O 1
ATOM 2375 N N . LYS A 1 339 ? 19.111 50.776 59.908 1.00 29.30 318 LYS A N 1
ATOM 2376 C CA . LYS A 1 339 ? 18.072 51.446 60.685 1.00 30.65 318 LYS A CA 1
ATOM 2377 C C . LYS A 1 339 ? 16.702 50.829 60.498 1.00 31.45 318 LYS A C 1
ATOM 2378 O O . LYS A 1 339 ? 15.927 50.731 61.450 1.00 29.91 318 LYS A O 1
ATOM 2384 N N . GLU A 1 340 ? 16.440 50.378 59.276 1.00 30.85 319 GLU A N 1
ATOM 2385 C CA . GLU A 1 340 ? 15.170 49.808 58.887 1.00 32.10 319 GLU A CA 1
ATOM 2386 C C . GLU A 1 340 ? 15.036 48.328 59.316 1.00 33.21 319 GLU A C 1
ATOM 2387 O O . GLU A 1 340 ? 13.931 47.809 59.439 1.00 32.46 319 GLU A O 1
ATOM 2393 N N . ALA A 1 341 ? 16.163 47.646 59.521 1.00 31.38 320 ALA A N 1
ATOM 2394 C CA . ALA A 1 341 ? 16.153 46.227 59.808 1.00 32.45 320 ALA A CA 1
ATOM 2395 C C . ALA A 1 341 ? 15.664 45.925 61.219 1.00 33.82 320 ALA A C 1
ATOM 2396 O O . ALA A 1 341 ? 15.900 46.692 62.145 1.00 33.58 320 ALA A O 1
ATOM 2398 N N . ASP A 1 342 ? 14.996 44.784 61.357 1.00 36.68 321 ASP A N 1
ATOM 2399 C CA . ASP A 1 342 ? 14.508 44.270 62.651 1.00 37.42 321 ASP A CA 1
ATOM 2400 C C . ASP A 1 342 ? 15.674 43.975 63.593 1.00 35.64 321 ASP A C 1
ATOM 2401 O O . ASP A 1 342 ? 16.667 43.393 63.173 1.00 32.38 321 ASP A O 1
ATOM 2406 N N . ASP A 1 343 ? 15.550 44.332 64.867 1.00 35.49 322 ASP A N 1
ATOM 2407 C CA . ASP A 1 343 ? 16.674 44.202 65.788 1.00 36.83 322 ASP A CA 1
ATOM 2408 C C . ASP A 1 343 ? 17.091 42.784 66.111 1.00 37.51 322 ASP A C 1
ATOM 2409 O O . ASP A 1 343 ? 18.288 42.506 66.258 1.00 37.35 322 ASP A O 1
ATOM 2414 N N . ALA A 1 344 ? 16.126 41.870 66.176 1.00 39.37 323 ALA A N 1
ATOM 2415 C CA . ALA A 1 344 ? 16.437 40.458 66.403 1.00 39.98 323 ALA A CA 1
ATOM 2416 C C . ALA A 1 344 ? 17.186 39.877 65.205 1.00 39.33 323 ALA A C 1
ATOM 2417 O O . ALA A 1 344 ? 18.113 39.089 65.366 1.00 38.28 323 ALA A O 1
ATOM 2419 N N . ARG A 1 345 ? 16.776 40.253 63.988 1.00 37.70 324 ARG A N 1
ATOM 2420 C CA . ARG A 1 345 ? 17.549 39.892 62.807 1.00 34.52 324 ARG A CA 1
ATOM 2421 C C . ARG A 1 345 ? 18.994 40.400 62.892 1.00 32.94 324 ARG A C 1
ATOM 2422 O O . ARG A 1 345 ? 19.944 39.626 62.663 1.00 33.94 324 ARG A O 1
ATOM 2430 N N . LEU A 1 346 ? 19.171 41.672 63.235 1.00 30.89 325 LEU A N 1
ATOM 2431 C CA . LEU A 1 346 ? 20.503 42.240 63.339 1.00 31.24 325 LEU A CA 1
ATOM 2432 C C . LEU A 1 346 ? 21.357 41.506 64.391 1.00 33.97 325 LEU A C 1
ATOM 2433 O O . LEU A 1 346 ? 22.556 41.259 64.176 1.00 30.47 325 LEU A O 1
ATOM 2438 N N . ALA A 1 347 ? 20.723 41.178 65.524 1.00 35.74 326 ALA A N 1
ATOM 2439 C CA . ALA A 1 347 ? 21.381 40.461 66.610 1.00 37.25 326 ALA A CA 1
ATOM 2440 C C . ALA A 1 347 ? 22.011 39.173 66.097 1.00 38.05 326 ALA A C 1
ATOM 2441 O O . ALA A 1 347 ? 23.177 38.898 66.377 1.00 41.00 326 ALA A O 1
ATOM 2443 N N . GLY A 1 348 ? 21.228 38.380 65.372 1.00 37.17 327 GLY A N 1
ATOM 2444 C CA . GLY A 1 348 ? 21.732 37.136 64.796 1.00 37.83 327 GLY A CA 1
ATOM 2445 C C . GLY A 1 348 ? 22.863 37.345 63.794 1.00 38.14 327 GLY A C 1
ATOM 2446 O O . GLY A 1 348 ? 23.827 36.562 63.745 1.00 36.65 327 GLY A O 1
ATOM 2447 N N . LEU A 1 349 ? 22.742 38.390 62.979 1.00 36.14 328 LEU A N 1
ATOM 2448 C CA . LEU A 1 349 ? 23.786 38.720 62.010 1.00 35.86 328 LEU A CA 1
ATOM 2449 C C . LEU A 1 349 ? 25.042 39.222 62.711 1.00 34.80 328 LEU A C 1
ATOM 2450 O O . LEU A 1 349 ? 26.158 39.001 62.238 1.00 32.22 328 LEU A O 1
ATOM 2455 N N . ALA A 1 350 ? 24.861 39.904 63.840 1.00 34.77 329 ALA A N 1
ATOM 2456 C CA . ALA A 1 350 ? 25.985 40.423 64.614 1.00 34.71 329 ALA A CA 1
ATOM 2457 C C . ALA A 1 350 ? 26.874 39.354 65.300 1.00 37.22 329 ALA A C 1
ATOM 2458 O O . ALA A 1 350 ? 28.053 39.609 65.544 1.00 34.18 329 ALA A O 1
ATOM 2460 N N . LYS A 1 351 ? 26.323 38.182 65.598 1.00 40.27 330 LYS A N 1
ATOM 2461 C CA . LYS A 1 351 ? 27.059 37.153 66.401 1.00 46.11 330 LYS A CA 1
ATOM 2462 C C . LYS A 1 351 ? 28.480 36.859 65.885 1.00 44.82 330 LYS A C 1
ATOM 2463 O O . LYS A 1 351 ? 29.431 36.874 66.657 1.00 45.78 330 LYS A O 1
ATOM 2469 N N . PRO A 1 352 ? 28.636 36.603 64.575 1.00 44.00 331 PRO A N 1
ATOM 2470 C CA . PRO A 1 352 ? 30.022 36.347 64.138 1.00 42.71 331 PRO A CA 1
ATOM 2471 C C . PRO A 1 352 ? 30.983 37.552 64.259 1.00 41.38 331 PRO A C 1
ATOM 2472 O O . PRO A 1 352 ? 32.194 37.360 64.361 1.00 38.39 331 PRO A O 1
ATOM 2476 N N . PHE A 1 353 ? 30.472 38.779 64.291 1.00 39.09 332 PHE A N 1
ATOM 2477 C CA . PHE A 1 353 ? 31.366 39.936 64.473 1.00 40.30 332 PHE A CA 1
ATOM 2478 C C . PHE A 1 353 ? 31.803 40.098 65.935 1.00 42.81 332 PHE A C 1
ATOM 2479 O O . PHE A 1 353 ? 32.898 40.604 66.224 1.00 44.61 332 PHE A O 1
ATOM 2487 N N . PHE A 1 354 ? 30.960 39.660 66.860 1.00 44.72 333 PHE A N 1
ATOM 2488 C CA . PHE A 1 354 ? 31.315 39.744 68.285 1.00 46.73 333 PHE A CA 1
ATOM 2489 C C . PHE A 1 354 ? 32.426 38.743 68.592 1.00 49.40 333 PHE A C 1
ATOM 2490 O O . PHE A 1 354 ? 33.350 39.059 69.340 1.00 49.21 333 PHE A O 1
ATOM 2498 N N . ALA A 1 355 ? 32.337 37.551 68.000 1.00 52.86 334 ALA A N 1
ATOM 2499 C CA . ALA A 1 355 ? 33.400 36.543 68.107 1.00 57.56 334 ALA A CA 1
ATOM 2500 C C . ALA A 1 355 ? 34.746 37.118 67.652 1.00 60.13 334 ALA A C 1
ATOM 2501 O O . ALA A 1 355 ? 35.755 36.984 68.347 1.00 59.78 334 ALA A O 1
ATOM 2503 N N . ALA A 1 356 ? 34.742 37.805 66.509 1.00 61.32 335 ALA A N 1
ATOM 2504 C CA . ALA A 1 356 ? 35.952 38.455 65.989 1.00 61.46 335 ALA A CA 1
ATOM 2505 C C . ALA A 1 356 ? 36.545 39.490 66.952 1.00 59.72 335 ALA A C 1
ATOM 2506 O O . ALA A 1 356 ? 37.683 39.919 66.787 1.00 60.70 335 ALA A O 1
ATOM 2508 N N . LEU A 1 357 ? 35.755 39.901 67.939 1.00 60.93 336 LEU A N 1
ATOM 2509 C CA . LEU A 1 357 ? 36.170 40.865 68.951 1.00 59.31 336 LEU A CA 1
ATOM 2510 C C . LEU A 1 357 ? 36.445 40.191 70.303 1.00 60.27 336 LEU A C 1
ATOM 2511 O O . LEU A 1 357 ? 36.519 40.868 71.329 1.00 58.07 336 LEU A O 1
ATOM 2516 N N . GLY A 1 358 ? 36.590 38.869 70.306 1.00 61.25 337 GLY A N 1
ATOM 2517 C CA . GLY A 1 358 ? 36.786 38.125 71.553 1.00 62.02 337 GLY A CA 1
ATOM 2518 C C . GLY A 1 358 ? 35.578 38.121 72.473 1.00 62.23 337 GLY A C 1
ATOM 2519 O O . GLY A 1 358 ? 35.725 38.088 73.692 1.00 63.20 337 GLY A O 1
ATOM 2520 N N . ILE A 1 359 ? 34.383 38.161 71.886 1.00 60.31 338 ILE A N 1
ATOM 2521 C CA . ILE A 1 359 ? 33.138 38.128 72.645 1.00 57.90 338 ILE A CA 1
ATOM 2522 C C . ILE A 1 359 ? 32.302 36.939 72.185 1.00 60.19 338 ILE A C 1
ATOM 2523 O O . ILE A 1 359 ? 31.974 36.793 71.005 1.00 64.54 338 ILE A O 1
ATOM 2528 N N . ASP A 1 360 ? 31.902 36.150 73.167 1.00 58.43 339 ASP A N 1
ATOM 2529 C CA . ASP A 1 360 ? 31.501 34.770 73.017 1.00 60.24 339 ASP A CA 1
ATOM 2530 C C . ASP A 1 360 ? 29.989 34.641 73.202 1.00 59.08 339 ASP A C 1
ATOM 2531 O O . ASP A 1 360 ? 29.374 35.427 73.936 1.00 58.88 339 ASP A O 1
ATOM 2536 N N . ALA A 1 361 ? 29.393 33.637 72.566 1.00 57.37 340 ALA A N 1
ATOM 2537 C CA . ALA A 1 361 ? 27.958 33.325 72.744 1.00 59.31 340 ALA A CA 1
ATOM 2538 C C . ALA A 1 361 ? 27.498 33.366 74.213 1.00 58.80 340 ALA A C 1
ATOM 2539 O O . ALA A 1 361 ? 26.482 33.985 74.544 1.00 57.07 340 ALA A O 1
ATOM 2541 N N . GLY A 1 362 ? 28.253 32.694 75.086 1.00 58.59 341 GLY A N 1
ATOM 2542 C CA . GLY A 1 362 ? 27.967 32.671 76.523 1.00 55.51 341 GLY A CA 1
ATOM 2543 C C . GLY A 1 362 ? 28.043 34.028 77.192 1.00 54.24 341 GLY A C 1
ATOM 2544 O O . GLY A 1 362 ? 27.190 34.375 78.010 1.00 56.92 341 GLY A O 1
ATOM 2545 N N . ALA A 1 363 ? 29.068 34.799 76.853 1.00 54.41 342 ALA A N 1
ATOM 2546 C CA . ALA A 1 363 ? 29.211 36.167 77.358 1.00 54.78 342 ALA A CA 1
ATOM 2547 C C . ALA A 1 363 ? 28.062 37.111 76.906 1.00 57.40 342 ALA A C 1
ATOM 2548 O O . ALA A 1 363 ? 27.779 38.114 77.567 1.00 58.28 342 ALA A O 1
ATOM 2550 N N . ILE A 1 364 ? 27.423 36.793 75.778 1.00 57.41 343 ILE A N 1
ATOM 2551 C CA . ILE A 1 364 ? 26.305 37.581 75.255 1.00 59.81 343 ILE A CA 1
ATOM 2552 C C . ILE A 1 364 ? 25.001 37.243 75.980 1.00 60.32 343 ILE A C 1
ATOM 2553 O O . ILE A 1 364 ? 24.273 38.155 76.411 1.00 60.87 343 ILE A O 1
ATOM 2558 N N . GLU A 1 365 ? 24.700 35.944 76.082 1.00 62.71 344 GLU A N 1
ATOM 2559 C CA . GLU A 1 365 ? 23.537 35.467 76.852 1.00 64.27 344 GLU A CA 1
ATOM 2560 C C . GLU A 1 365 ? 23.583 35.994 78.295 1.00 63.16 344 GLU A C 1
ATOM 2561 O O . GLU A 1 365 ? 22.565 36.460 78.828 1.00 60.15 344 GLU A O 1
ATOM 2563 N N . GLN A 1 366 ? 24.774 35.962 78.899 1.00 64.86 345 GLN A N 1
ATOM 2564 C CA . GLN A 1 366 ? 24.979 36.444 80.278 1.00 65.79 345 GLN A CA 1
ATOM 2565 C C . GLN A 1 366 ? 24.971 37.976 80.384 1.00 64.81 345 GLN A C 1
ATOM 2566 O O . GLN A 1 366 ? 24.593 38.535 81.420 1.00 64.45 345 GLN A O 1
ATOM 2568 N N . GLY A 1 367 ? 25.395 38.656 79.322 1.00 59.65 346 GLY A N 1
ATOM 2569 C CA . GLY A 1 367 ? 25.422 40.116 79.320 1.00 55.95 346 GLY A CA 1
ATOM 2570 C C . GLY A 1 367 ? 24.055 40.730 79.043 1.00 53.65 346 GLY A C 1
ATOM 2571 O O . GLY A 1 367 ? 23.024 40.028 79.040 1.00 51.59 346 GLY A O 1
ATOM 2572 N N . PRO A 1 368 ? 24.032 42.052 78.818 1.00 49.39 347 PRO A N 1
ATOM 2573 C CA . PRO A 1 368 ? 22.864 42.791 78.351 1.00 49.70 347 PRO A CA 1
ATOM 2574 C C . PRO A 1 368 ? 22.128 42.112 77.184 1.00 48.76 347 PRO A C 1
ATOM 2575 O O . PRO A 1 368 ? 22.727 41.354 76.426 1.00 49.29 347 PRO A O 1
ATOM 2579 N N . ASP A 1 369 ? 20.829 42.368 77.064 1.00 49.06 348 ASP A N 1
ATOM 2580 C CA . ASP A 1 369 ? 20.022 41.806 75.984 1.00 51.42 348 ASP A CA 1
ATOM 2581 C C . ASP A 1 369 ? 20.538 42.323 74.623 1.00 48.33 348 ASP A C 1
ATOM 2582 O O . ASP A 1 369 ? 20.523 43.525 74.369 1.00 45.71 348 ASP A O 1
ATOM 2587 N N . LEU A 1 370 ? 21.006 41.413 73.771 1.00 47.97 349 LEU A N 1
ATOM 2588 C CA . LEU A 1 370 ? 21.597 41.803 72.474 1.00 45.80 349 LEU A CA 1
ATOM 2589 C C . LEU A 1 370 ? 20.603 42.520 71.551 1.00 45.14 349 LEU A C 1
ATOM 2590 O O . LEU A 1 370 ? 20.978 43.457 70.838 1.00 46.29 349 LEU A O 1
ATOM 2595 N N . VAL A 1 371 ? 19.345 42.089 71.573 1.00 43.25 350 VAL A N 1
ATOM 2596 C CA . VAL A 1 371 ? 18.310 42.706 70.744 1.00 42.53 350 VAL A CA 1
ATOM 2597 C C . VAL A 1 371 ? 18.159 44.177 71.111 1.00 40.34 350 VAL A C 1
ATOM 2598 O O . VAL A 1 371 ? 18.118 45.030 70.236 1.00 38.33 350 VAL A O 1
ATOM 2602 N N . SER A 1 372 ? 18.116 44.482 72.405 1.00 41.89 351 SER A N 1
ATOM 2603 C CA . SER A 1 372 ? 18.039 45.869 72.869 1.00 40.01 351 SER A CA 1
ATOM 2604 C C . SER A 1 372 ? 19.301 46.638 72.545 1.00 39.18 351 SER A C 1
ATOM 2605 O O . SER A 1 372 ? 19.268 47.833 72.272 1.00 38.00 351 SER A O 1
ATOM 2608 N N . VAL A 1 373 ? 20.438 45.964 72.646 1.00 39.62 352 VAL A N 1
ATOM 2609 C CA . VAL A 1 373 ? 21.711 46.618 72.365 1.00 40.63 352 VAL A CA 1
ATOM 2610 C C . VAL A 1 373 ? 21.772 47.073 70.888 1.00 38.75 352 VAL A C 1
ATOM 2611 O O . VAL A 1 373 ? 22.322 48.140 70.565 1.00 37.17 352 VAL A O 1
ATOM 2615 N N . MET A 1 374 ? 21.183 46.262 70.020 1.00 38.58 353 MET A N 1
ATOM 2616 C CA . MET A 1 374 ? 21.197 46.533 68.577 1.00 40.02 353 MET A CA 1
ATOM 2617 C C . MET A 1 374 ? 20.385 47.791 68.315 1.00 39.50 353 MET A C 1
ATOM 2618 O O . MET A 1 374 ? 20.870 48.713 67.675 1.00 39.63 353 MET A O 1
ATOM 2623 N N . GLY A 1 375 ? 19.174 47.832 68.872 1.00 40.86 354 GLY A N 1
ATOM 2624 C CA . GLY A 1 375 ? 18.270 48.987 68.704 1.00 40.82 354 GLY A CA 1
ATOM 2625 C C . GLY A 1 375 ? 18.905 50.292 69.160 1.00 40.43 354 GLY A C 1
ATOM 2626 O O . GLY A 1 375 ? 18.716 51.341 68.541 1.00 37.06 354 GLY A O 1
ATOM 2627 N N . LEU A 1 376 ? 19.692 50.218 70.228 1.00 38.54 355 LEU A N 1
ATOM 2628 C CA . LEU A 1 376 ? 20.305 51.397 70.800 1.00 39.29 355 LEU A CA 1
ATOM 2629 C C . LEU A 1 376 ? 21.532 51.912 70.032 1.00 38.46 355 LEU A C 1
ATOM 2630 O O . LEU A 1 376 ? 21.775 53.125 69.952 1.00 35.40 355 LEU A O 1
ATOM 2635 N N . MET A 1 377 ? 22.315 50.985 69.480 1.00 37.66 356 MET A N 1
ATOM 2636 C CA . MET A 1 377 ? 23.627 51.304 68.896 1.00 37.06 356 MET A CA 1
ATOM 2637 C C . MET A 1 377 ? 23.713 51.350 67.351 1.00 36.31 356 MET A C 1
ATOM 2638 O O . MET A 1 377 ? 24.751 51.722 66.822 1.00 35.88 356 MET A O 1
ATOM 2643 N N . LYS A 1 378 ? 22.668 50.963 66.635 1.00 34.84 357 LYS A N 1
ATOM 2644 C CA . LYS A 1 378 ? 22.787 50.772 65.164 1.00 33.42 357 LYS A CA 1
ATOM 2645 C C . LYS A 1 378 ? 22.808 52.049 64.312 1.00 35.60 357 LYS A C 1
ATOM 2646 O O . LYS A 1 378 ? 23.373 52.084 63.200 1.00 33.56 357 LYS A O 1
ATOM 2652 N N . ASP A 1 379 ? 22.226 53.122 64.839 1.00 37.60 358 ASP A N 1
ATOM 2653 C CA . ASP A 1 379 ? 21.946 54.301 64.019 1.00 38.90 358 ASP A CA 1
ATOM 2654 C C . ASP A 1 379 ? 23.160 54.954 63.316 1.00 37.56 358 ASP A C 1
ATOM 2655 O O . ASP A 1 379 ? 23.028 55.414 62.191 1.00 39.00 358 ASP A O 1
ATOM 2660 N N . ARG A 1 380 ? 24.326 54.984 63.940 1.00 36.55 359 ARG A N 1
ATOM 2661 C CA . ARG A 1 380 ? 25.525 55.541 63.292 1.00 36.98 359 ARG A CA 1
ATOM 2662 C C . ARG A 1 380 ? 26.329 54.524 62.409 1.00 37.48 359 ARG A C 1
ATOM 2663 O O . ARG A 1 380 ? 27.288 54.902 61.727 1.00 38.74 359 ARG A O 1
ATOM 2665 N N . ALA A 1 381 ? 25.957 53.247 62.413 1.00 35.36 360 ALA A N 1
ATOM 2666 C CA . ALA A 1 381 ? 26.793 52.214 61.796 1.00 33.51 360 ALA A CA 1
ATOM 2667 C C . ALA A 1 381 ? 26.607 52.142 60.278 1.00 32.07 360 ALA A C 1
ATOM 2668 O O . ALA A 1 381 ? 25.470 52.197 59.809 1.00 28.46 360 ALA A O 1
ATOM 2670 N N . SER A 1 382 ? 27.715 52.010 59.533 1.00 30.85 361 SER A N 1
ATOM 2671 C CA . SER A 1 382 ? 27.667 51.732 58.087 1.00 31.49 361 SER A CA 1
ATOM 2672 C C . SER A 1 382 ? 27.629 50.239 57.783 1.00 29.67 361 SER A C 1
ATOM 2673 O O . SER A 1 382 ? 27.266 49.860 56.657 1.00 27.69 361 SER A O 1
ATOM 2676 N N . THR A 1 383 ? 28.056 49.410 58.751 1.00 28.20 362 THR A N 1
ATOM 2677 C CA . THR A 1 383 ? 28.030 47.964 58.639 1.00 28.06 362 THR A CA 1
ATOM 2678 C C . THR A 1 383 ? 27.599 47.272 59.935 1.00 29.92 362 THR A C 1
ATOM 2679 O O . THR A 1 383 ? 27.700 47.855 61.026 1.00 27.24 362 THR A O 1
ATOM 2683 N N . VAL A 1 384 ? 27.160 46.014 59.816 1.00 29.93 363 VAL A N 1
ATOM 2684 C CA . VAL A 1 384 ? 26.829 45.212 60.998 1.00 32.16 363 VAL A CA 1
ATOM 2685 C C . VAL A 1 384 ? 28.084 45.022 61.872 1.00 34.27 363 VAL A C 1
ATOM 2686 O O . VAL A 1 384 ? 28.006 44.974 63.110 1.00 32.94 363 VAL A O 1
ATOM 2690 N N . LYS A 1 385 ? 29.243 44.953 61.225 1.00 35.56 364 LYS A N 1
ATOM 2691 C CA . LYS A 1 385 ? 30.502 44.880 61.953 1.00 36.91 364 LYS A CA 1
ATOM 2692 C C . LYS A 1 385 ? 30.683 46.089 62.862 1.00 35.98 364 LYS A C 1
ATOM 2693 O O . LYS A 1 385 ? 31.040 45.930 64.031 1.00 34.77 364 LYS A O 1
ATOM 2699 N N . GLU A 1 386 ? 30.437 47.286 62.337 1.00 35.57 365 GLU A N 1
ATOM 2700 C CA . GLU A 1 386 ? 30.459 48.501 63.159 1.00 36.00 365 GLU A CA 1
ATOM 2701 C C . GLU A 1 386 ? 29.449 48.461 64.311 1.00 35.87 365 GLU A C 1
ATOM 2702 O O . GLU A 1 386 ? 29.725 48.938 65.425 1.00 34.31 365 GLU A O 1
ATOM 2708 N N . ILE A 1 387 ? 28.276 47.897 64.083 1.00 34.92 366 ILE A N 1
ATOM 2709 C CA . ILE A 1 387 ? 27.339 47.791 65.192 1.00 35.11 366 ILE A CA 1
ATOM 2710 C C . ILE A 1 387 ? 28.051 47.054 66.341 1.00 37.49 366 ILE A C 1
ATOM 2711 O O . ILE A 1 387 ? 28.083 47.526 67.467 1.00 36.64 366 ILE A O 1
ATOM 2716 N N . ALA A 1 388 ? 28.645 45.912 66.033 1.00 36.89 367 ALA A N 1
ATOM 2717 C CA . ALA A 1 388 ? 29.235 45.045 67.049 1.00 39.80 367 ALA A CA 1
ATOM 2718 C C . ALA A 1 388 ? 30.396 45.723 67.745 1.00 41.79 367 ALA A C 1
ATOM 2719 O O . ALA A 1 388 ? 30.542 45.644 68.979 1.00 45.95 367 ALA A O 1
ATOM 2721 N N . GLU A 1 389 ? 31.201 46.430 66.965 1.00 42.67 368 GLU A N 1
ATOM 2722 C CA . GLU A 1 389 ? 32.307 47.209 67.513 1.00 44.09 368 GLU A CA 1
ATOM 2723 C C . GLU A 1 389 ? 31.843 48.318 68.442 1.00 45.74 368 GLU A C 1
ATOM 2724 O O . GLU A 1 389 ? 32.445 48.535 69.485 1.00 45.57 368 GLU A O 1
ATOM 2730 N N . ASN A 1 390 ? 30.788 49.028 68.062 1.00 45.33 369 ASN A N 1
ATOM 2731 C CA . ASN A 1 390 ? 30.257 50.101 68.902 1.00 46.02 369 ASN A CA 1
ATOM 2732 C C . ASN A 1 390 ? 29.581 49.538 70.168 1.00 44.69 369 ASN A C 1
ATOM 2733 O O . ASN A 1 390 ? 29.504 50.223 71.178 1.00 47.36 369 ASN A O 1
ATOM 2738 N N . SER A 1 391 ? 29.136 48.284 70.095 1.00 41.81 370 SER A N 1
ATOM 2739 C CA . SER A 1 391 ? 28.383 47.626 71.149 1.00 41.32 370 SER A CA 1
ATOM 2740 C C . SER A 1 391 ? 29.247 46.776 72.116 1.00 44.57 370 SER A C 1
ATOM 2741 O O . SER A 1 391 ? 28.744 46.302 73.145 1.00 43.39 370 SER A O 1
ATOM 2744 N N . ALA A 1 392 ? 30.528 46.592 71.793 1.00 44.57 371 ALA A N 1
ATOM 2745 C CA . ALA A 1 392 ? 31.398 45.703 72.564 1.00 47.30 371 ALA A CA 1
ATOM 2746 C C . ALA A 1 392 ? 31.518 46.143 74.036 1.00 49.65 371 ALA A C 1
ATOM 2747 O O . ALA A 1 392 ? 31.660 45.304 74.925 1.00 51.91 371 ALA A O 1
ATOM 2749 N N . MET A 1 393 ? 31.445 47.450 74.271 1.00 51.54 372 MET A N 1
ATOM 2750 C CA . MET A 1 393 ? 31.397 48.015 75.625 1.00 54.56 372 MET A CA 1
ATOM 2751 C C . MET A 1 393 ? 30.368 47.394 76.594 1.00 54.90 372 MET A C 1
ATOM 2752 O O . MET A 1 393 ? 30.526 47.511 77.803 1.00 53.65 372 MET A O 1
ATOM 2757 N N . PHE A 1 394 ? 29.315 46.761 76.079 1.00 53.64 373 PHE A N 1
ATOM 2758 C CA . PHE A 1 394 ? 28.319 46.084 76.930 1.00 51.80 373 PHE A CA 1
ATOM 2759 C C . PHE A 1 394 ? 28.740 44.689 77.399 1.00 52.21 373 PHE A C 1
ATOM 2760 O O . PHE A 1 394 ? 28.032 44.052 78.180 1.00 52.06 373 PHE A O 1
ATOM 2768 N N . TYR A 1 395 ? 29.856 44.187 76.881 1.00 55.20 374 TYR A N 1
ATOM 2769 C CA . TYR A 1 395 ? 30.270 42.805 77.118 1.00 56.70 374 TYR A CA 1
ATOM 2770 C C . TYR A 1 395 ? 31.765 42.705 77.427 1.00 57.09 374 TYR A C 1
ATOM 2771 O O . TYR A 1 395 ? 32.309 41.620 77.532 1.00 56.34 374 TYR A O 1
ATOM 2780 N N . ARG A 1 396 ? 32.415 43.851 77.564 1.00 58.79 375 ARG A N 1
ATOM 2781 C CA . ARG A 1 396 ? 33.825 43.914 77.855 1.00 61.36 375 ARG A CA 1
ATOM 2782 C C . ARG A 1 396 ? 33.956 44.427 79.269 1.00 61.50 375 ARG A C 1
ATOM 2783 O O . ARG A 1 396 ? 33.122 45.221 79.724 1.00 58.66 375 ARG A O 1
ATOM 2791 N N . ALA A 1 397 ? 34.994 43.964 79.958 1.00 62.07 376 ALA A N 1
ATOM 2792 C CA . ALA A 1 397 ? 35.400 44.552 81.222 1.00 62.43 376 ALA A CA 1
ATOM 2793 C C . ALA A 1 397 ? 35.934 45.953 80.908 1.00 63.42 376 ALA A C 1
ATOM 2794 O O . ALA A 1 397 ? 36.857 46.086 80.097 1.00 64.05 376 ALA A O 1
ATOM 2796 N N . PRO A 1 398 ? 35.342 46.997 81.512 1.00 65.22 377 PRO A N 1
ATOM 2797 C CA . PRO A 1 398 ? 35.840 48.370 81.353 1.00 70.49 377 PRO A CA 1
ATOM 2798 C C . PRO A 1 398 ? 37.365 48.561 81.559 1.00 77.53 377 PRO A C 1
ATOM 2799 O O . PRO A 1 398 ? 37.935 48.037 82.522 1.00 78.11 377 PRO A O 1
ATOM 2803 N N . ALA A 1 399 ? 37.999 49.317 80.659 1.00 83.33 378 ALA A N 1
ATOM 2804 C CA . ALA A 1 399 ? 39.413 49.704 80.798 1.00 84.75 378 ALA A CA 1
ATOM 2805 C C . ALA A 1 399 ? 39.571 50.879 81.771 1.00 86.28 378 ALA A C 1
ATOM 2806 O O . ALA A 1 399 ? 39.706 52.036 81.361 1.00 87.50 378 ALA A O 1
ATOM 2808 N N . HIS A 1 465 ? 31.681 58.239 74.404 1.00 73.56 444 HIS A N 1
ATOM 2809 C CA . HIS A 1 465 ? 30.955 57.244 73.625 1.00 72.64 444 HIS A CA 1
ATOM 2810 C C . HIS A 1 465 ? 29.928 56.449 74.453 1.00 73.96 444 HIS A C 1
ATOM 2811 O O . HIS A 1 465 ? 30.237 55.392 74.998 1.00 79.02 444 HIS A O 1
ATOM 2813 N N . THR A 1 466 ? 28.705 56.963 74.538 1.00 72.36 445 THR A N 1
ATOM 2814 C CA . THR A 1 466 ? 27.579 56.196 75.074 1.00 72.37 445 THR A CA 1
ATOM 2815 C C . THR A 1 466 ? 26.254 56.893 74.736 1.00 71.34 445 THR A C 1
ATOM 2816 O O . THR A 1 466 ? 26.190 58.121 74.711 1.00 68.50 445 THR A O 1
ATOM 2820 N N . PRO A 1 467 ? 25.193 56.114 74.477 1.00 69.33 446 PRO A N 1
ATOM 2821 C CA . PRO A 1 467 ? 23.860 56.719 74.360 1.00 69.07 446 PRO A CA 1
ATOM 2822 C C . PRO A 1 467 ? 23.325 57.220 75.713 1.00 74.03 446 PRO A C 1
ATOM 2823 O O . PRO A 1 467 ? 24.017 57.124 76.740 1.00 71.64 446 PRO A O 1
ATOM 2827 N N . SER A 1 468 ? 22.100 57.745 75.700 1.00 74.24 447 SER A N 1
ATOM 2828 C CA . SER A 1 468 ? 21.446 58.259 76.907 1.00 75.42 447 SER A CA 1
ATOM 2829 C C . SER A 1 468 ? 21.762 57.394 78.128 1.00 74.38 447 SER A C 1
ATOM 2830 O O . SER A 1 468 ? 21.465 56.186 78.140 1.00 71.99 447 SER A O 1
ATOM 2833 N N . ILE A 1 469 ? 22.370 58.020 79.142 1.00 73.08 448 ILE A N 1
ATOM 2834 C CA . ILE A 1 469 ? 22.857 57.318 80.332 1.00 67.52 448 ILE A CA 1
ATOM 2835 C C . ILE A 1 469 ? 21.840 56.309 80.853 1.00 66.67 448 ILE A C 1
ATOM 2836 O O . ILE A 1 469 ? 22.205 55.187 81.199 1.00 66.45 448 ILE A O 1
ATOM 2838 N N . ASP A 1 470 ? 20.567 56.703 80.880 1.00 66.96 449 ASP A N 1
ATOM 2839 C CA . ASP A 1 470 ? 19.505 55.888 81.494 1.00 68.21 449 ASP A CA 1
ATOM 2840 C C . ASP A 1 470 ? 19.222 54.557 80.782 1.00 65.90 449 ASP A C 1
ATOM 2841 O O . ASP A 1 470 ? 19.077 53.519 81.430 1.00 62.77 449 ASP A O 1
ATOM 2846 N N . ALA A 1 471 ? 19.143 54.579 79.456 1.00 65.50 450 ALA A N 1
ATOM 2847 C CA . ALA A 1 471 ? 18.912 53.353 78.689 1.00 61.93 450 ALA A CA 1
ATOM 2848 C C . ALA A 1 471 ? 20.104 52.392 78.828 1.00 58.17 450 ALA A C 1
ATOM 2849 O O . ALA A 1 471 ? 19.924 51.190 79.010 1.00 55.45 450 ALA A O 1
ATOM 2851 N N . VAL A 1 472 ? 21.309 52.957 78.748 1.00 55.59 451 VAL A N 1
ATOM 2852 C CA . VAL A 1 472 ? 22.560 52.234 78.938 1.00 53.64 451 VAL A CA 1
ATOM 2853 C C . VAL A 1 472 ? 22.584 51.506 80.299 1.00 56.72 451 VAL A C 1
ATOM 2854 O O . VAL A 1 472 ? 22.890 50.308 80.363 1.00 52.16 451 VAL A O 1
ATOM 2858 N N . LEU A 1 473 ? 22.248 52.231 81.375 1.00 55.20 452 LEU A N 1
ATOM 2859 C CA . LEU A 1 473 ? 22.198 51.637 82.701 1.00 55.72 452 LEU A CA 1
ATOM 2860 C C . LEU A 1 473 ? 21.155 50.531 82.785 1.00 56.54 452 LEU A C 1
ATOM 2861 O O . LEU A 1 473 ? 21.422 49.496 83.384 1.00 56.60 452 LEU A O 1
ATOM 2866 N N . LEU A 1 474 ? 19.977 50.740 82.202 1.00 55.40 453 LEU A N 1
ATOM 2867 C CA . LEU A 1 474 ? 18.900 49.740 82.271 1.00 56.44 453 LEU A CA 1
ATOM 2868 C C . LEU A 1 474 ? 19.351 48.395 81.702 1.00 57.71 453 LEU A C 1
ATOM 2869 O O . LEU A 1 474 ? 19.036 47.343 82.264 1.00 59.23 453 LEU A O 1
ATOM 2874 N N . LEU A 1 475 ? 20.083 48.429 80.587 1.00 57.52 454 LEU A N 1
ATOM 2875 C CA . LEU A 1 475 ? 20.496 47.195 79.899 1.00 57.40 454 LEU A CA 1
ATOM 2876 C C . LEU A 1 475 ? 21.586 46.425 80.673 1.00 59.59 454 LEU A C 1
ATOM 2877 O O . LEU A 1 475 ? 21.566 45.194 80.710 1.00 57.34 454 LEU A O 1
ATOM 2882 N N . PHE A 1 476 ? 22.535 47.145 81.268 1.00 61.27 455 PHE A N 1
ATOM 2883 C CA . PHE A 1 476 ? 23.387 46.568 82.326 1.00 65.05 455 PHE A CA 1
ATOM 2884 C C . PHE A 1 476 ? 22.484 46.310 83.533 1.00 67.31 455 PHE A C 1
ATOM 2885 O O . PHE A 1 476 ? 21.716 47.184 83.916 1.00 70.10 455 PHE A O 1
ATOM 2893 N N . GLY A 1 477 ? 22.552 45.137 84.145 1.00 69.03 456 GLY A N 1
ATOM 2894 C CA . GLY A 1 477 ? 21.686 44.862 85.308 1.00 72.22 456 GLY A CA 1
ATOM 2895 C C . GLY A 1 477 ? 21.840 45.824 86.487 1.00 71.61 456 GLY A C 1
ATOM 2896 O O . GLY A 1 477 ? 22.693 46.717 86.481 1.00 70.24 456 GLY A O 1
ATOM 2897 N N . ARG A 1 478 ? 20.993 45.650 87.499 1.00 73.65 457 ARG A N 1
ATOM 2898 C CA . ARG A 1 478 ? 21.124 46.393 88.762 1.00 71.11 457 ARG A CA 1
ATOM 2899 C C . ARG A 1 478 ? 22.478 46.097 89.424 1.00 68.08 457 ARG A C 1
ATOM 2900 O O . ARG A 1 478 ? 23.236 47.022 89.744 1.00 63.19 457 ARG A O 1
ATOM 2902 N N . ASP A 1 479 ? 22.776 44.803 89.585 1.00 67.93 458 ASP A N 1
ATOM 2903 C CA . ASP A 1 479 ? 24.025 44.318 90.211 1.00 67.00 458 ASP A CA 1
ATOM 2904 C C . ASP A 1 479 ? 25.275 44.905 89.550 1.00 67.31 458 ASP A C 1
ATOM 2905 O O . ASP A 1 479 ? 26.177 45.393 90.233 1.00 67.64 458 ASP A O 1
ATOM 2907 N N . VAL A 1 480 ? 25.310 44.876 88.217 1.00 65.51 459 VAL A N 1
ATOM 2908 C CA . VAL A 1 480 ? 26.477 45.363 87.462 1.00 64.32 459 VAL A CA 1
ATOM 2909 C C . VAL A 1 480 ? 26.684 46.883 87.587 1.00 63.02 459 VAL A C 1
ATOM 2910 O O . VAL A 1 480 ? 27.810 47.349 87.767 1.00 61.55 459 VAL A O 1
ATOM 2914 N N . VAL A 1 481 ? 25.610 47.656 87.455 1.00 62.81 460 VAL A N 1
ATOM 2915 C CA . VAL A 1 481 ? 25.723 49.111 87.591 1.00 62.76 460 VAL A CA 1
ATOM 2916 C C . VAL A 1 481 ? 26.092 49.488 89.040 1.00 64.26 460 VAL A C 1
ATOM 2917 O O . VAL A 1 481 ? 26.955 50.352 89.264 1.00 59.95 460 VAL A O 1
ATOM 2921 N N . VAL A 1 482 ? 25.463 48.822 90.011 1.00 65.83 461 VAL A N 1
ATOM 2922 C CA . VAL A 1 482 ? 25.708 49.118 91.445 1.00 69.32 461 VAL A CA 1
ATOM 2923 C C . VAL A 1 482 ? 27.195 48.965 91.804 1.00 70.80 461 VAL A C 1
ATOM 2924 O O . VAL A 1 482 ? 27.829 49.920 92.262 1.00 71.56 461 VAL A O 1
ATOM 2926 N N . SER A 1 483 ? 27.742 47.775 91.545 1.00 76.13 462 SER A N 1
ATOM 2927 C CA . SER A 1 483 ? 29.161 47.454 91.817 1.00 79.78 462 SER A CA 1
ATOM 2928 C C . SER A 1 483 ? 30.184 48.357 91.111 1.00 80.29 462 SER A C 1
ATOM 2929 O O . SER A 1 483 ? 31.155 48.805 91.723 1.00 83.14 462 SER A O 1
ATOM 2932 N N . ARG A 1 484 ? 29.979 48.602 89.821 1.00 76.74 463 ARG A N 1
ATOM 2933 C CA . ARG A 1 484 ? 30.943 49.371 89.032 1.00 75.98 463 ARG A CA 1
ATOM 2934 C C . ARG A 1 484 ? 31.061 50.823 89.509 1.00 76.43 463 ARG A C 1
ATOM 2935 O O . ARG A 1 484 ? 32.121 51.433 89.371 1.00 73.31 463 ARG A O 1
ATOM 2943 N N . ILE A 1 485 ? 29.977 51.361 90.073 1.00 80.26 464 ILE A N 1
ATOM 2944 C CA . ILE A 1 485 ? 29.991 52.687 90.690 1.00 84.78 464 ILE A CA 1
ATOM 2945 C C . ILE A 1 485 ? 30.860 52.674 91.956 1.00 92.30 464 ILE A C 1
ATOM 2946 O O . ILE A 1 485 ? 31.911 53.326 92.006 1.00 93.70 464 ILE A O 1
ATOM 2948 N N . GLU A 1 486 ? 30.433 51.903 92.958 1.00 96.19 465 GLU A N 1
ATOM 2949 C CA . GLU A 1 486 ? 31.089 51.869 94.283 1.00 96.77 465 GLU A CA 1
ATOM 2950 C C . GLU A 1 486 ? 32.610 52.048 94.203 1.00 97.32 465 GLU A C 1
ATOM 2951 O O . GLU A 1 486 ? 33.179 52.877 94.916 1.00 99.10 465 GLU A O 1
ATOM 2953 N N . ALA A 1 487 ? 33.249 51.284 93.315 1.00 97.04 466 ALA A N 1
ATOM 2954 C CA . ALA A 1 487 ? 34.699 51.344 93.123 1.00 93.92 466 ALA A CA 1
ATOM 2955 C C . ALA A 1 487 ? 35.148 52.716 92.627 1.00 91.66 466 ALA A C 1
ATOM 2956 O O . ALA A 1 487 ? 36.293 52.891 92.213 1.00 88.01 466 ALA A O 1
#

Nearest PDB structures (foldseek):
  4g6z-assembly1_A  TM=1.003E+00  e=2.491E-79  Burkholderia thailandensis E264
  8i9i-assembly1_A  TM=9.113E-01  e=7.257E-46  Escherichia coli
  8i9i-assembly1_B  TM=9.203E-01  e=8.064E-45  Escherichia coli
  7k86-assembly2_B  TM=8.830E-01  e=2.215E-45  Stenotrophomonas maltophilia K279a
  6b1p-assembly1_A  TM=8.424E-01  e=1.131E-38  Helicobacter pylori G27

Solvent-accessible surface area: 18079 Å² total

InterPro domains:
  IPR000924 Glutamyl/glutaminyl-tRNA synthetase [PR00987] (8-20)
  IPR000924 Glutamyl/glutaminyl-tRNA synthetase [PR00987] (22-33)
  IPR000924 Glutamyl/glutaminyl-tRNA synthetase [PR00987] (37-50)
  IPR000924 Glutamyl/glutaminyl-tRNA synthetase [PR00987] (185-195)
  IPR000924 Glutamyl/glutaminyl-tRNA synthetase [PR00987] (201-209)
  IPR001412 Aminoacyl-tRNA synthetase, class I, conserved site [PS00178] (11-22)
  IPR004527 Glutamate-tRNA ligase, bacterial/mitochondrial [MF_00022] (4-468)
  IPR004527 Glutamate-tRNA ligase, bacterial/mitochondrial [TIGR00464] (5-466)
  IPR008925 Aminoacyl-tRNA synthetase, class I, anticodon-binding superfamily [SSF48163] (305-468)
  IPR014729 Rossmann-like alpha/beta/alpha sandwich fold [G3DSA:3.40.50.620] (3-320)
  IPR020058 Glutamyl/glutaminyl-tRNA synthetase, class Ib, catalytic domain [PF00749] (5-311)
  IPR020751 Aminoacyl-tRNA synthetase, class I, anticodon-binding domain, subdomain 2 [G3DSA:1.10.10.350] (373-469)
  IPR033910 Glutamyl-tRNA synthetase [cd00808] (5-319)
  IPR045462 Aminoacyl-tRNA synthetase, class I, anticodon-binding [PF19269] (324-468)
  IPR049940 Glutamyl-Q tRNA(Asp) synthetase/Glutamate--tRNA ligase [PTHR43311] (3-467)

Sequence (379 aa):
RPVRTRFAPSPTGFIHLGNIRSALYPWAFARKMKGTFVLRIEDTDVERSSQEAVDAILEGMAWLGLDYDEGPYYQMQQRMDRYREVLAQMQEKGLVYPYMRYDGTWRPEPGKVLPEPPAGVAPVLRFRNPLTGTVAWDDAVKGRVEISNEELDDLVVARPDGTPMYNFCVVVDDLDMGITHVIRGDDHVNNTPRQINILRALGGEVPVYAHLPTVLNEQGEKMSKRHGAMSVMGYRDAGYLPEAVLNYLARLGWSHGDAEIFTREQQFVEWFDLEHLGKSSPAQYDHNKLNWLNNHYIKEADDARLAGLAKPFFAALGIDAGAIEQGPDLVSVMGLMKDRASTVKEIAENSAMFYRAPAHTPSIDAVLLLFGRDVVVSRIEA